Protein AF-A0A0F8PTE9-F1 (afdb_monomer_lite)

InterPro domains:
  IPR014966 FRG domain [PF08867] (61-157)
  IPR014966 FRG domain [SM00901] (58-166)
  IPR021810 Type I restriction enzyme HindI endonuclease subunit-like, C-terminal [PF11867] (325-409)

Foldseek 3Di:
DCPVVVLVVPAEADDLVCLQQQWDQRDDPQANDRFIEGEHAAPVCLVVVCVHCLNDPPPWQKKKAWDQAPSDDQAAQCLDPPNHDRSAAAPVNQVVLLVVLLVVCVPVDPDPVLSVDPDSQQVQVVCVVVPRRHLKGKIASDPLLNLCNQQVDDDDPVVDPPRFWIKMKMAGPSCCVPQQVQWDKADDPDDPQCQCVLRNMTIIGHHPDDPLVSVVVSCVPDPVSVPPPVVDPDPSRVNSVSVSGIHMYTYGNPPSLVSQVVSVVVVNAQCRNGVDPVSVVSRVVSVVVVVVVVVVVVVVVVVVPDDDDDDDDDDPPDDPPVPPDVVQLVVLLCLVCVVDPDDDDDSVVSSVLSVVLSVVVVVLPPDPLVVPPVSLVVNLVVQLVSCVVVPHDPVSSVVSSVVNVVVVVVVVVVVVVVVVD

pLDDT: mean 77.96, std 17.02, range [26.08, 98.12]

Sequence (421 aa):
MTEPLEHLVRIPEWSEKATERSFVIFNNEFIKENIPVTRIEYWKDFFKLVDSRLFDRAGTELIFRGQRRWDWQLSPTLGREPYSKDGNVTKEKAEKMHALFRQAVRGRLNDSSLVNDSNPDELWAIGQHYGLKTPLLDWTSSPYVALFFAFNEQDPSSEGNDNYYRTVYVLNKSFVENECPEIIVVEPKRDDHGRLVNQAGLFTVCHDATIENQLLASLSKDSNFTQEKLMDEDEGRFPEIFADYICKIYIKNEFRHECIKHLRKMNVHHASLFPDLIGASDYCNLIMAEWIEAQEINKQHSADAEPKLESNGVISKLTPKLDVSEQEIDTIEEMLRFPISHKQMESVKVSMLAKDLASEIKKYQYTDWQNRDSVKAKLRIIIKNYLRKAGYPESARDNIISNILSFYELREDMQQEMKDE

Structure (mmCIF, N/CA/C/O backbone):
data_AF-A0A0F8PTE9-F1
#
_entry.id   AF-A0A0F8PTE9-F1
#
loop_
_atom_site.group_PDB
_atom_site.id
_atom_site.type_symbol
_atom_site.label_atom_id
_atom_site.label_alt_id
_atom_site.label_comp_id
_atom_site.label_asym_id
_atom_site.label_entity_id
_atom_site.label_seq_id
_atom_site.pdbx_PDB_ins_code
_atom_site.Cartn_x
_atom_site.Cartn_y
_atom_site.Cartn_z
_atom_site.occupancy
_atom_site.B_iso_or_equiv
_atom_site.auth_seq_id
_atom_site.auth_comp_id
_atom_site.auth_asym_id
_atom_site.auth_atom_id
_atom_site.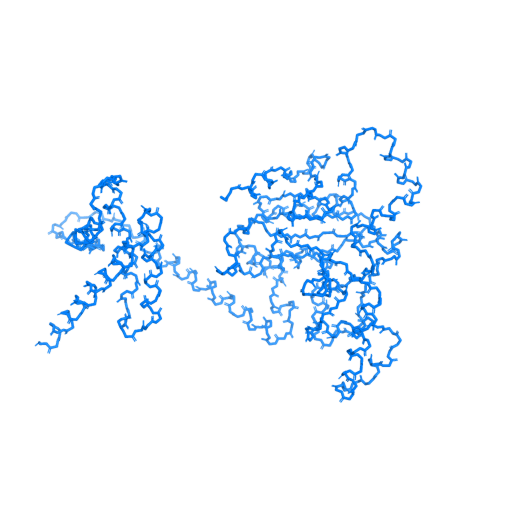pdbx_PDB_model_num
ATOM 1 N N . MET A 1 1 ? 2.852 25.103 15.517 1.00 36.19 1 MET A N 1
ATOM 2 C CA . MET A 1 1 ? 2.779 23.968 14.576 1.00 36.19 1 MET A CA 1
ATOM 3 C C . MET A 1 1 ? 1.325 23.533 14.497 1.00 36.19 1 MET A C 1
ATOM 5 O O . MET A 1 1 ? 0.904 22.693 15.275 1.00 36.19 1 MET A O 1
ATOM 9 N N . THR A 1 2 ? 0.542 24.199 13.654 1.00 41.50 2 THR A N 1
ATOM 10 C CA . THR A 1 2 ? -0.911 23.986 13.478 1.00 41.50 2 THR A CA 1
ATOM 11 C C . THR A 1 2 ? -1.301 23.893 11.997 1.00 41.50 2 THR A C 1
ATOM 13 O O . THR A 1 2 ? -2.445 23.596 11.688 1.00 41.50 2 THR A O 1
ATOM 16 N N . GLU A 1 3 ? -0.350 24.095 11.080 1.00 47.69 3 GLU A N 1
ATOM 17 C CA . GLU A 1 3 ? -0.592 24.207 9.635 1.00 47.69 3 GLU A CA 1
ATOM 18 C C . GLU A 1 3 ? -1.035 22.901 8.936 1.00 47.69 3 GLU A C 1
ATOM 20 O O . GLU A 1 3 ? -1.931 22.984 8.099 1.00 47.69 3 GLU A O 1
ATOM 25 N N . PRO A 1 4 ? -0.545 21.683 9.268 1.00 52.78 4 PRO A N 1
ATOM 26 C CA . PRO A 1 4 ? -0.942 20.471 8.533 1.00 52.78 4 PRO A CA 1
ATOM 27 C C . PRO A 1 4 ? -2.440 20.143 8.643 1.00 52.78 4 PRO A C 1
ATOM 29 O O . PRO A 1 4 ? -3.046 19.635 7.699 1.00 52.78 4 PRO A O 1
ATOM 32 N N . LEU A 1 5 ? -3.048 20.460 9.791 1.00 56.28 5 LEU A N 1
ATOM 33 C CA . LEU A 1 5 ? -4.454 20.181 10.085 1.00 56.28 5 LEU A CA 1
ATOM 34 C C . LEU A 1 5 ? -5.409 21.034 9.243 1.00 56.28 5 LEU A C 1
ATOM 36 O O . LEU A 1 5 ? -6.423 20.515 8.783 1.00 56.28 5 LEU A O 1
ATOM 40 N N . GLU A 1 6 ? -5.089 22.307 8.987 1.00 59.91 6 GLU A N 1
ATOM 41 C CA . GLU A 1 6 ? -5.954 23.186 8.183 1.00 59.91 6 GLU A CA 1
ATOM 42 C C . GLU A 1 6 ? -6.072 22.714 6.730 1.00 59.91 6 GLU A C 1
ATOM 44 O O . GLU A 1 6 ? -7.135 22.830 6.116 1.00 59.91 6 GLU A O 1
ATOM 49 N N . HIS A 1 7 ? -5.002 22.137 6.181 1.00 63.50 7 HIS A N 1
ATOM 50 C CA . HIS A 1 7 ? -5.013 21.615 4.819 1.00 63.50 7 HIS A CA 1
ATOM 51 C C . HIS A 1 7 ? -5.812 20.309 4.707 1.00 63.50 7 HIS A C 1
ATOM 53 O O . HIS A 1 7 ? -6.543 20.132 3.734 1.00 63.50 7 HIS A O 1
ATOM 59 N N . LEU A 1 8 ? -5.749 19.435 5.718 1.00 67.44 8 LEU A N 1
ATOM 60 C CA . LEU A 1 8 ? -6.509 18.178 5.747 1.00 67.44 8 LEU A CA 1
ATOM 61 C C . LEU A 1 8 ? -8.030 18.400 5.843 1.00 67.44 8 LEU A C 1
ATOM 63 O O . LEU A 1 8 ? -8.795 17.590 5.326 1.00 67.44 8 LEU A O 1
ATOM 67 N N . VAL A 1 9 ? -8.481 19.515 6.431 1.00 67.94 9 VAL A N 1
ATOM 68 C CA . VAL A 1 9 ? -9.912 19.885 6.500 1.00 67.94 9 VAL A CA 1
ATOM 69 C C . VAL A 1 9 ? -10.519 20.131 5.113 1.00 67.94 9 VAL A C 1
ATOM 71 O O . VAL A 1 9 ? -11.725 19.963 4.936 1.00 67.94 9 VAL A O 1
ATOM 74 N N . ARG A 1 10 ? -9.701 20.494 4.116 1.00 79.25 10 ARG A N 1
ATOM 75 C CA . ARG A 1 10 ? -10.165 20.766 2.744 1.00 79.25 10 ARG A CA 1
ATOM 76 C C . ARG A 1 10 ? -10.480 19.504 1.944 1.00 79.25 10 ARG A C 1
ATOM 78 O O . ARG A 1 10 ? -11.063 19.611 0.871 1.00 79.25 10 ARG A O 1
ATOM 85 N N . ILE A 1 11 ? -10.093 18.332 2.443 1.00 85.81 11 ILE A N 1
ATOM 86 C CA . ILE A 1 11 ? -10.362 17.062 1.773 1.00 85.81 11 ILE A CA 1
ATOM 87 C C . ILE A 1 11 ? -11.840 16.708 1.987 1.00 85.81 11 ILE A C 1
ATOM 89 O O . ILE A 1 11 ? -12.303 16.696 3.135 1.00 85.81 11 ILE A O 1
ATOM 93 N N . PRO A 1 12 ? -12.605 16.439 0.918 1.00 89.69 12 PRO A N 1
ATOM 94 C CA . PRO A 1 12 ? -14.011 16.089 1.033 1.00 89.69 12 PRO A CA 1
ATOM 95 C C . PRO A 1 12 ? -14.176 14.709 1.669 1.00 89.69 12 PRO A C 1
ATOM 97 O O . PRO A 1 12 ? -13.423 13.776 1.384 1.00 89.69 12 PRO A O 1
ATOM 100 N N . GLU A 1 13 ? -15.177 14.591 2.536 1.00 90.81 13 GLU A N 1
ATOM 101 C CA . GLU A 1 13 ? -15.630 13.295 3.029 1.00 90.81 13 GLU A CA 1
ATOM 102 C C . GLU A 1 13 ? -16.409 12.579 1.923 1.00 90.81 13 GLU A C 1
ATOM 104 O O . GLU A 1 13 ? -17.275 13.173 1.273 1.00 90.81 13 GLU A O 1
ATOM 109 N N . TRP A 1 14 ? -16.087 11.309 1.699 1.00 89.00 14 TRP A N 1
ATOM 110 C CA . TRP A 1 14 ? -16.741 10.496 0.689 1.00 89.00 14 TRP A CA 1
ATOM 111 C C . TRP A 1 14 ? -18.235 10.340 0.992 1.00 89.00 14 TRP A C 1
ATOM 113 O O . TRP A 1 14 ? -18.633 10.003 2.109 1.00 89.00 14 TRP A O 1
ATOM 123 N N . SER A 1 15 ? -19.072 10.539 -0.028 1.00 83.00 15 SER A N 1
ATOM 124 C CA . SER A 1 15 ? -20.518 10.353 0.076 1.00 83.00 15 SER A CA 1
ATOM 125 C C . SER A 1 15 ? -21.081 9.696 -1.175 1.00 83.00 15 SER A C 1
ATOM 127 O O . SER A 1 15 ? -20.997 10.239 -2.275 1.00 83.00 15 SER A O 1
ATOM 129 N N . GLU A 1 16 ? -21.759 8.563 -0.991 1.00 73.38 16 GLU A N 1
ATOM 130 C CA . GLU A 1 16 ? -22.415 7.811 -2.069 1.00 73.38 16 GLU A CA 1
ATOM 131 C C . GLU A 1 16 ? -23.444 8.654 -2.849 1.00 73.38 16 GLU A C 1
ATOM 133 O O . GLU A 1 16 ? -23.644 8.462 -4.045 1.00 73.38 16 GLU A O 1
ATOM 138 N N . LYS A 1 17 ? -24.088 9.626 -2.186 1.00 72.75 17 LYS A N 1
ATOM 139 C CA . LYS A 1 17 ? -25.114 10.493 -2.794 1.00 72.75 17 LYS A CA 1
ATOM 140 C C . LYS A 1 17 ? -24.538 11.699 -3.540 1.00 72.75 17 LYS A C 1
ATOM 142 O O . LYS A 1 17 ? -25.284 12.373 -4.243 1.00 72.75 17 LYS A O 1
ATOM 147 N N . ALA A 1 18 ? -23.257 12.005 -3.342 1.00 70.94 18 ALA A N 1
ATOM 148 C CA . ALA A 1 18 ? -22.591 13.190 -3.875 1.00 70.94 18 ALA A CA 1
ATOM 149 C C . ALA A 1 18 ? -21.166 12.846 -4.339 1.00 70.94 18 ALA A C 1
ATOM 151 O O . ALA A 1 18 ? -20.183 13.471 -3.931 1.00 70.94 18 ALA A O 1
ATOM 152 N N . THR A 1 19 ? -21.060 11.836 -5.204 1.00 64.88 19 THR A N 1
ATOM 153 C CA . THR A 1 19 ? -19.783 11.395 -5.784 1.00 64.88 19 THR A CA 1
ATOM 154 C C . THR A 1 19 ? -19.066 12.525 -6.525 1.00 64.88 19 THR A C 1
ATOM 156 O O . THR A 1 19 ? -17.850 12.632 -6.420 1.00 64.88 19 THR A O 1
ATOM 159 N N . GLU A 1 20 ? -19.817 13.436 -7.155 1.00 60.69 20 GLU A N 1
ATOM 160 C CA . GLU A 1 20 ? -19.314 14.604 -7.903 1.00 60.69 20 GLU A CA 1
ATOM 161 C C . GLU A 1 20 ? -18.579 15.664 -7.063 1.00 60.69 20 GLU A C 1
ATOM 163 O O . GLU A 1 20 ? -18.125 16.660 -7.607 1.00 60.69 20 GLU A O 1
ATOM 168 N N . ARG A 1 21 ? -18.532 15.515 -5.734 1.00 69.94 21 ARG A N 1
ATOM 169 C CA . ARG A 1 21 ? -17.789 16.411 -4.826 1.00 69.94 21 ARG A CA 1
ATOM 170 C C . ARG A 1 21 ? -16.911 15.644 -3.849 1.00 69.94 21 ARG A C 1
ATOM 172 O O . ARG A 1 21 ? -16.492 16.188 -2.829 1.00 69.94 21 ARG A O 1
ATOM 179 N N . SER A 1 22 ? -16.720 14.353 -4.104 1.00 82.62 22 SER A N 1
ATOM 180 C CA . SER A 1 22 ? -16.045 13.452 -3.175 1.00 82.62 22 SER A CA 1
ATOM 181 C C . SER A 1 22 ? -14.536 13.404 -3.392 1.00 82.62 22 SER A C 1
ATOM 183 O O . SER A 1 22 ? -13.865 12.767 -2.587 1.00 82.62 22 SER A O 1
ATOM 185 N N . PHE A 1 23 ? -13.988 14.064 -4.419 1.00 87.69 23 PHE A N 1
ATOM 186 C CA . PHE A 1 23 ? -12.557 14.041 -4.717 1.00 87.69 23 PHE A CA 1
ATOM 187 C C . PHE A 1 23 ? -11.994 15.440 -4.944 1.00 87.69 23 PHE A C 1
ATOM 189 O O . PHE A 1 23 ? -12.643 16.312 -5.503 1.00 87.69 23 PHE A O 1
ATOM 196 N N . VAL A 1 24 ? -10.755 15.655 -4.513 1.00 88.75 24 VAL A N 1
ATOM 197 C CA . VAL A 1 24 ? -9.981 16.866 -4.824 1.00 88.75 24 VAL A CA 1
ATOM 198 C C . VAL A 1 24 ? -8.543 16.476 -5.120 1.00 88.75 24 VAL A C 1
ATOM 200 O O . VAL A 1 24 ? -8.035 15.523 -4.538 1.00 88.75 24 VAL A O 1
ATOM 203 N N . ILE A 1 25 ? -7.850 17.210 -5.987 1.00 83.69 25 ILE A N 1
ATOM 204 C CA . ILE A 1 25 ? -6.397 17.048 -6.109 1.00 83.69 25 ILE A CA 1
ATOM 205 C C . ILE A 1 25 ? -5.746 17.830 -4.976 1.00 83.69 25 ILE A C 1
ATOM 207 O O . ILE A 1 25 ? -5.902 19.047 -4.865 1.00 83.69 25 ILE A O 1
ATOM 211 N N . PHE A 1 26 ? -5.027 17.115 -4.117 1.00 75.38 26 PHE A N 1
ATOM 212 C CA . PHE A 1 26 ? -4.351 17.698 -2.969 1.00 75.38 26 PHE A CA 1
ATOM 213 C C . PHE A 1 26 ? -2.846 17.755 -3.219 1.00 75.38 26 PHE A C 1
ATOM 215 O O . PHE A 1 26 ? -2.117 16.817 -2.911 1.00 75.38 26 PHE A O 1
ATOM 222 N N . ASN A 1 27 ? -2.398 18.885 -3.765 1.00 72.12 27 ASN A N 1
ATOM 223 C CA . ASN A 1 27 ? -0.986 19.191 -3.961 1.00 72.12 27 ASN A CA 1
ATOM 224 C C . ASN A 1 27 ? -0.588 20.333 -3.015 1.00 72.12 27 ASN A C 1
ATOM 226 O O . ASN A 1 27 ? -1.237 21.382 -2.984 1.00 72.12 27 ASN A O 1
ATOM 230 N N . ASN A 1 28 ? 0.443 20.117 -2.202 1.00 67.38 28 ASN A N 1
ATOM 231 C CA . ASN A 1 28 ? 0.985 21.133 -1.306 1.00 67.38 28 ASN A CA 1
ATOM 232 C C . ASN A 1 28 ? 2.518 21.037 -1.227 1.00 67.38 28 ASN A C 1
ATOM 234 O O . ASN A 1 28 ? 3.141 20.168 -1.834 1.00 67.38 28 ASN A O 1
ATOM 238 N N . GLU A 1 29 ? 3.150 21.932 -0.463 1.00 58.72 29 GLU A N 1
ATOM 239 C CA . GLU A 1 29 ? 4.616 21.968 -0.346 1.00 58.72 29 GLU A CA 1
ATOM 240 C C . GLU A 1 29 ? 5.228 20.662 0.203 1.00 58.72 29 GLU A C 1
ATOM 242 O O . GLU A 1 29 ? 6.385 20.359 -0.094 1.00 58.72 29 GLU A O 1
ATOM 247 N N . PHE A 1 30 ? 4.448 19.868 0.946 1.00 61.00 30 PHE A N 1
ATOM 248 C CA . PHE A 1 30 ? 4.859 18.611 1.579 1.00 61.00 30 PHE A CA 1
ATOM 249 C C . PHE A 1 30 ? 4.490 17.362 0.755 1.00 61.00 30 PHE A C 1
ATOM 251 O O . PHE A 1 30 ? 5.198 16.358 0.800 1.00 61.00 30 PHE A O 1
ATOM 258 N N . ILE A 1 31 ? 3.403 17.418 -0.015 1.00 69.69 31 ILE A N 1
ATOM 259 C CA . ILE A 1 31 ? 2.848 16.335 -0.828 1.00 69.69 31 ILE A CA 1
ATOM 260 C C . ILE A 1 31 ? 2.722 16.844 -2.258 1.00 69.69 31 ILE A C 1
ATOM 262 O O . ILE A 1 31 ? 1.767 17.533 -2.613 1.00 69.69 31 ILE A O 1
ATOM 266 N N . LYS A 1 32 ? 3.695 16.467 -3.087 1.00 69.62 32 LYS A N 1
ATOM 267 C CA . LYS A 1 32 ? 3.740 16.787 -4.516 1.00 69.62 32 LYS A CA 1
ATOM 268 C C . LYS A 1 32 ? 3.139 15.650 -5.346 1.00 69.62 32 LYS A C 1
ATOM 270 O O . LYS A 1 32 ? 3.783 15.156 -6.263 1.00 69.62 32 LYS A O 1
ATOM 275 N N . GLU A 1 33 ? 1.939 15.203 -4.986 1.00 77.44 33 GLU A N 1
ATOM 276 C CA . GLU A 1 33 ? 1.206 14.170 -5.726 1.00 77.44 33 GLU A CA 1
ATOM 277 C C . GLU A 1 33 ? -0.008 14.800 -6.409 1.00 77.44 33 GLU A C 1
ATOM 279 O O . GLU A 1 33 ? -0.799 15.490 -5.770 1.00 77.44 33 GLU A O 1
ATOM 284 N N . ASN A 1 34 ? -0.195 14.525 -7.699 1.00 83.69 34 ASN A N 1
ATOM 285 C CA . ASN A 1 34 ? -1.382 14.961 -8.442 1.00 83.69 34 ASN A CA 1
ATOM 286 C C . ASN A 1 34 ? -2.482 13.888 -8.426 1.00 83.69 34 ASN A C 1
ATOM 288 O O . ASN A 1 34 ? -3.181 13.700 -9.415 1.00 83.69 34 ASN A O 1
ATOM 292 N N . ILE A 1 35 ? -2.615 13.157 -7.318 1.00 90.19 35 ILE A N 1
ATOM 293 C CA . ILE A 1 35 ? -3.588 12.070 -7.177 1.00 90.19 35 ILE A CA 1
ATOM 294 C C . ILE A 1 35 ? -4.855 12.617 -6.499 1.00 90.19 35 ILE A C 1
ATOM 296 O O . ILE A 1 35 ? -4.746 13.276 -5.461 1.00 90.19 35 ILE A O 1
ATOM 300 N N . PRO A 1 36 ? -6.056 12.349 -7.041 1.00 91.62 36 PRO A N 1
ATOM 301 C CA . PRO A 1 36 ? -7.316 12.695 -6.402 1.00 91.62 36 PRO A CA 1
ATOM 302 C C . PRO A 1 36 ? -7.458 12.009 -5.046 1.00 91.62 36 PRO A C 1
ATOM 304 O O . PRO A 1 36 ? -7.266 10.795 -4.918 1.00 91.62 36 PRO A O 1
ATOM 307 N N . VAL A 1 37 ? -7.822 12.790 -4.034 1.00 92.94 37 VAL A N 1
ATOM 308 C CA . VAL A 1 37 ? -7.969 12.330 -2.657 1.00 92.94 37 VAL A CA 1
ATOM 309 C C . VAL A 1 37 ? -9.396 12.488 -2.154 1.00 92.94 37 VAL A C 1
ATOM 311 O O . VAL A 1 37 ? -10.079 13.465 -2.461 1.00 92.94 37 VAL A O 1
ATOM 314 N N . THR A 1 38 ? -9.814 11.535 -1.330 1.00 94.00 38 THR A N 1
ATOM 315 C CA . THR A 1 38 ? -11.062 11.566 -0.560 1.00 94.00 38 THR A CA 1
ATOM 316 C C . THR A 1 38 ? -10.784 11.107 0.866 1.00 94.00 38 THR A C 1
ATOM 318 O O . THR A 1 38 ? -9.763 10.456 1.107 1.00 94.00 38 THR A O 1
ATOM 321 N N . ARG A 1 39 ? -11.665 11.408 1.824 1.00 94.00 39 ARG A N 1
ATOM 322 C CA . ARG A 1 39 ? -11.538 10.891 3.195 1.00 94.00 39 ARG A CA 1
ATOM 323 C C . ARG A 1 39 ? -12.777 10.163 3.687 1.00 94.00 39 ARG A C 1
ATOM 325 O O . ARG A 1 39 ? -13.895 10.461 3.286 1.00 94.00 39 ARG A O 1
ATOM 332 N N . ILE A 1 40 ? -12.554 9.247 4.619 1.00 94.44 40 ILE A N 1
ATOM 333 C CA . ILE A 1 40 ? -13.576 8.607 5.437 1.00 94.44 40 ILE A CA 1
ATOM 334 C C . ILE A 1 40 ? -13.196 8.747 6.914 1.00 94.44 40 ILE A C 1
ATOM 336 O O . ILE A 1 40 ? -12.044 8.534 7.310 1.00 94.44 40 ILE A O 1
ATOM 340 N N . GLU A 1 41 ? -14.173 9.104 7.743 1.00 92.19 41 GLU A N 1
ATOM 341 C CA . GLU A 1 41 ? -13.952 9.335 9.175 1.00 92.19 41 GLU A CA 1
ATOM 342 C C . GLU A 1 41 ? -13.866 8.029 9.972 1.00 92.19 41 GLU A C 1
ATOM 344 O O . GLU A 1 41 ? -13.257 7.992 11.041 1.00 92.19 41 GLU A O 1
ATOM 349 N N . TYR A 1 42 ? -14.434 6.937 9.449 1.00 93.88 42 TYR A N 1
ATOM 350 C CA . TYR A 1 42 ? -14.424 5.646 10.121 1.00 93.88 42 TYR A CA 1
ATOM 351 C C . TYR A 1 42 ? -14.073 4.504 9.170 1.00 93.88 42 TYR A C 1
ATOM 353 O O . TYR A 1 42 ? -14.602 4.388 8.067 1.00 93.88 42 TYR A O 1
ATOM 361 N N . TRP A 1 43 ? -13.200 3.600 9.624 1.00 94.75 43 TRP A N 1
ATOM 362 C CA . TRP A 1 43 ? -12.712 2.479 8.811 1.00 94.75 43 TRP A CA 1
ATOM 363 C C . TRP A 1 43 ? -13.837 1.547 8.332 1.00 94.75 43 TRP A C 1
ATOM 365 O O . TRP A 1 43 ? -13.686 0.890 7.308 1.00 94.75 43 TRP A O 1
ATOM 375 N N . LYS A 1 44 ? -14.984 1.495 9.027 1.00 94.88 44 LYS A N 1
ATOM 376 C CA . LYS A 1 44 ? -16.144 0.696 8.590 1.00 94.88 44 LYS A CA 1
ATOM 377 C C . LYS A 1 44 ? -16.827 1.254 7.343 1.00 94.88 44 LYS A C 1
ATOM 379 O O . LYS A 1 44 ? -17.506 0.504 6.648 1.00 94.88 44 LYS A O 1
ATOM 384 N N . ASP A 1 45 ? -16.656 2.536 7.043 1.00 93.94 45 ASP A N 1
ATOM 385 C CA . ASP A 1 45 ? -17.205 3.118 5.818 1.00 93.94 45 ASP A CA 1
ATOM 386 C C . ASP A 1 45 ? -16.373 2.741 4.587 1.00 93.94 45 ASP A C 1
ATOM 388 O O . ASP A 1 45 ? -16.879 2.803 3.471 1.00 93.94 45 ASP A O 1
ATOM 392 N N . PHE A 1 46 ? -15.154 2.222 4.782 1.00 95.06 46 PHE A N 1
ATOM 393 C CA . PHE A 1 46 ? -14.331 1.680 3.702 1.00 95.06 46 PHE A CA 1
ATOM 394 C C . PHE A 1 46 ? -15.031 0.539 2.953 1.00 95.06 46 PHE A C 1
ATOM 396 O O . PHE A 1 46 ? -14.949 0.474 1.734 1.00 95.06 46 PHE A O 1
ATOM 403 N N . PHE A 1 47 ? -15.767 -0.330 3.657 1.00 93.25 47 PHE A N 1
ATOM 404 C CA . PHE A 1 47 ? -16.505 -1.433 3.029 1.00 93.25 47 PHE A CA 1
ATOM 405 C C . PHE A 1 47 ? -17.601 -0.903 2.102 1.00 93.25 47 PHE A C 1
ATOM 407 O O . PHE A 1 47 ? -17.672 -1.300 0.949 1.00 93.25 47 PHE A O 1
ATOM 414 N N . LYS A 1 48 ? -18.385 0.075 2.574 1.00 92.31 48 LYS A N 1
ATOM 415 C CA . LYS A 1 48 ? -19.423 0.725 1.756 1.00 92.31 48 LYS A CA 1
ATOM 416 C C . LYS A 1 48 ? -18.829 1.442 0.547 1.00 92.31 48 LYS A C 1
ATOM 418 O O . LYS A 1 48 ? -19.444 1.468 -0.511 1.00 92.31 48 LYS A O 1
ATOM 423 N N . LEU A 1 49 ? -17.656 2.049 0.723 1.00 91.81 49 LEU A N 1
ATOM 424 C CA . LEU A 1 49 ? -16.939 2.725 -0.346 1.00 91.81 49 LEU A CA 1
ATOM 425 C C . LEU A 1 49 ? -16.506 1.722 -1.416 1.00 91.81 49 LEU A C 1
ATOM 427 O O . LEU A 1 49 ? -16.801 1.939 -2.585 1.00 91.81 49 LEU A O 1
ATOM 431 N N . VAL A 1 50 ? -15.881 0.611 -1.029 1.00 91.88 50 VAL A N 1
ATOM 432 C CA . VAL A 1 50 ? -15.451 -0.450 -1.955 1.00 91.88 50 VAL A CA 1
ATOM 433 C C . VAL A 1 50 ? -16.637 -1.100 -2.676 1.00 91.88 50 VAL A C 1
ATOM 435 O O . VAL A 1 50 ? -16.530 -1.381 -3.863 1.00 91.88 50 VAL A O 1
ATOM 438 N N . ASP A 1 51 ? -17.774 -1.264 -1.999 1.00 90.38 51 ASP A N 1
ATOM 439 C CA . ASP A 1 51 ? -19.003 -1.818 -2.589 1.00 90.38 51 ASP A CA 1
ATOM 440 C C . ASP A 1 51 ? -19.766 -0.797 -3.463 1.00 90.38 51 ASP A C 1
ATOM 442 O O . ASP A 1 51 ? -20.792 -1.111 -4.071 1.00 90.38 51 ASP A O 1
ATOM 446 N N . SER A 1 52 ? -19.316 0.461 -3.509 1.00 89.38 52 SER A N 1
ATOM 447 C CA . SER A 1 52 ? -19.979 1.498 -4.296 1.00 89.38 52 SER A CA 1
ATOM 448 C C . SER A 1 52 ? -19.691 1.350 -5.789 1.00 89.38 52 SER A C 1
ATOM 450 O O . SER A 1 52 ? -18.658 0.830 -6.208 1.00 89.38 52 SER A O 1
ATOM 452 N N . ARG A 1 53 ? -20.568 1.924 -6.622 1.00 84.50 53 ARG A N 1
ATOM 453 C CA . ARG A 1 53 ? -20.450 1.896 -8.094 1.00 84.50 53 ARG A CA 1
ATOM 454 C C . ARG A 1 53 ? -19.147 2.473 -8.648 1.00 84.50 53 ARG A C 1
ATOM 456 O O . ARG A 1 53 ? -18.855 2.258 -9.817 1.00 84.50 53 ARG A O 1
ATOM 463 N N . LEU A 1 54 ? -18.408 3.247 -7.857 1.00 82.81 54 LEU A N 1
ATOM 464 C CA . LEU A 1 54 ? -17.110 3.779 -8.265 1.00 82.81 54 LEU A CA 1
ATOM 465 C C . LEU A 1 54 ? -16.036 2.679 -8.291 1.00 82.81 54 LEU A C 1
ATOM 467 O O . LEU A 1 54 ? -15.145 2.692 -9.142 1.00 82.81 54 LEU A O 1
ATOM 471 N N . PHE A 1 55 ? -16.145 1.707 -7.384 1.00 86.88 55 PHE A N 1
ATOM 472 C CA . PHE A 1 55 ? -15.137 0.673 -7.170 1.00 86.88 55 PHE A CA 1
ATOM 473 C C . PHE A 1 55 ? -15.592 -0.723 -7.623 1.00 86.88 55 PHE A C 1
ATOM 475 O O . PHE A 1 55 ? -14.750 -1.515 -8.030 1.00 86.88 55 PHE A O 1
ATOM 482 N N . ASP A 1 56 ? -16.899 -0.990 -7.665 1.00 85.19 56 ASP A N 1
ATOM 483 C CA . ASP A 1 56 ? -17.474 -2.237 -8.188 1.00 85.19 56 ASP A CA 1
ATOM 484 C C . ASP A 1 56 ? -18.114 -2.015 -9.571 1.00 85.19 56 ASP A C 1
ATOM 486 O O . ASP A 1 56 ? -19.331 -1.866 -9.728 1.00 85.19 56 ASP A O 1
ATOM 490 N N . ARG A 1 57 ? -17.261 -1.898 -10.597 1.00 86.50 57 ARG A N 1
ATOM 491 C CA . ARG A 1 57 ? -17.670 -1.686 -11.996 1.00 86.50 57 ARG A CA 1
ATOM 492 C C . ARG A 1 57 ? -17.505 -2.970 -12.797 1.00 86.50 57 ARG A C 1
ATOM 494 O O . ARG A 1 57 ? -16.442 -3.584 -12.801 1.00 86.50 57 ARG A O 1
ATOM 501 N N . ALA A 1 58 ? -18.549 -3.347 -13.532 1.00 85.31 58 ALA A N 1
ATOM 502 C CA . ALA A 1 58 ? -18.512 -4.531 -14.381 1.00 85.31 58 ALA A CA 1
ATOM 503 C C . ALA A 1 58 ? -17.409 -4.411 -15.449 1.00 85.31 58 ALA A C 1
ATOM 505 O O . ALA A 1 58 ? -17.410 -3.469 -16.237 1.00 85.31 58 ALA A O 1
ATOM 506 N N . GLY A 1 59 ? -16.501 -5.390 -15.487 1.00 84.69 59 GLY A N 1
ATOM 507 C CA . GLY A 1 59 ? -15.386 -5.423 -16.438 1.00 84.69 59 GLY A CA 1
ATOM 508 C C . GLY A 1 59 ? -14.165 -4.592 -16.034 1.00 84.69 59 GLY A C 1
ATOM 509 O O . GLY A 1 59 ? -13.228 -4.508 -16.822 1.00 84.69 59 GLY A O 1
ATOM 510 N N . THR A 1 60 ? -14.156 -4.012 -14.830 1.00 90.69 60 THR A N 1
ATOM 511 C CA . THR A 1 60 ? -13.018 -3.253 -14.303 1.00 90.69 60 THR A CA 1
ATOM 512 C C . THR A 1 60 ? -12.361 -4.010 -13.155 1.00 90.69 60 THR A C 1
ATOM 514 O O . THR A 1 60 ? -12.984 -4.255 -12.125 1.00 90.69 60 THR A O 1
ATOM 517 N N . GLU A 1 61 ? -11.078 -4.327 -13.302 1.00 94.75 61 GLU A N 1
ATOM 518 C CA . GLU A 1 61 ? -10.237 -4.833 -12.221 1.00 94.75 61 GLU A CA 1
ATOM 519 C C . GLU A 1 61 ? -9.526 -3.669 -11.525 1.00 94.75 61 GLU A C 1
ATOM 521 O O . GLU A 1 61 ? -8.832 -2.867 -12.157 1.00 94.75 61 GLU A O 1
ATOM 526 N N . LEU A 1 62 ? -9.687 -3.585 -10.204 1.00 96.56 62 LEU A N 1
ATOM 527 C CA . LEU A 1 62 ? -9.009 -2.607 -9.359 1.00 96.56 62 LEU A CA 1
ATOM 528 C C . LEU A 1 62 ? -7.986 -3.291 -8.462 1.00 96.56 62 LEU A C 1
ATOM 530 O O . LEU A 1 62 ? -8.219 -4.384 -7.946 1.00 96.56 62 LEU A O 1
ATOM 534 N N . ILE A 1 63 ? -6.870 -2.606 -8.241 1.00 97.56 63 ILE A N 1
ATOM 535 C CA . ILE A 1 63 ? -5.821 -3.036 -7.320 1.00 97.56 63 ILE A CA 1
ATOM 536 C C . ILE A 1 63 ? -5.567 -1.957 -6.275 1.00 97.56 63 ILE A C 1
ATOM 538 O O . ILE A 1 63 ? -5.766 -0.764 -6.507 1.00 97.56 63 ILE A O 1
ATOM 542 N N . PHE A 1 64 ? -5.139 -2.392 -5.097 1.00 98.06 64 PHE A N 1
ATOM 543 C CA . PHE A 1 64 ? -5.123 -1.590 -3.885 1.00 98.06 64 PHE A CA 1
ATOM 544 C C . PHE A 1 64 ? -3.750 -1.620 -3.221 1.00 98.06 64 PHE A C 1
ATOM 546 O O . PHE A 1 64 ? -3.044 -2.627 -3.264 1.00 98.06 64 PHE A O 1
ATOM 553 N N . ARG A 1 65 ? -3.364 -0.527 -2.562 1.00 97.81 65 ARG A N 1
ATOM 554 C CA . ARG A 1 65 ? -2.126 -0.466 -1.771 1.00 97.81 65 ARG A CA 1
ATOM 555 C C . ARG A 1 65 ? -2.355 0.283 -0.469 1.00 97.81 65 ARG A C 1
ATOM 557 O O . ARG A 1 65 ? -2.643 1.476 -0.475 1.00 97.81 65 ARG A O 1
ATOM 564 N N . GLY A 1 66 ? -2.177 -0.412 0.649 1.00 97.62 66 GLY A N 1
ATOM 565 C CA . GLY A 1 66 ? -2.238 0.178 1.983 1.00 97.62 66 GLY A CA 1
ATOM 566 C C . GLY A 1 66 ? -0.939 0.864 2.377 1.00 97.62 66 GLY A C 1
ATOM 567 O O . GLY A 1 66 ? 0.143 0.324 2.145 1.00 97.62 66 GLY A O 1
ATOM 568 N N . GLN A 1 67 ? -1.035 2.029 3.012 1.00 95.94 67 GLN A N 1
ATOM 569 C CA . GLN A 1 67 ? 0.102 2.704 3.625 1.00 95.94 67 GLN A CA 1
ATOM 570 C C . GLN A 1 67 ? -0.250 3.221 5.021 1.00 95.94 67 GLN A C 1
ATOM 572 O O . GLN A 1 67 ? -1.342 3.735 5.277 1.00 95.94 67 GLN A O 1
ATOM 577 N N . ARG A 1 68 ? 0.713 3.092 5.939 1.00 94.38 68 ARG A N 1
ATOM 578 C CA . ARG A 1 68 ? 0.562 3.501 7.339 1.00 94.38 68 ARG A CA 1
ATOM 579 C C . ARG A 1 68 ? 0.415 5.010 7.504 1.00 94.38 68 ARG A C 1
ATOM 581 O O . ARG A 1 68 ? -0.227 5.441 8.453 1.00 94.38 68 ARG A O 1
ATOM 588 N N . ARG A 1 69 ? 1.004 5.819 6.628 1.00 91.56 69 ARG A N 1
ATOM 589 C CA . ARG A 1 69 ? 0.945 7.275 6.762 1.00 91.56 69 ARG A CA 1
ATOM 590 C C . ARG A 1 69 ? 0.307 7.938 5.555 1.00 91.56 69 ARG A C 1
ATOM 592 O O . ARG A 1 69 ? 0.361 7.422 4.440 1.00 91.56 69 ARG A O 1
ATOM 599 N N . TRP A 1 70 ? -0.304 9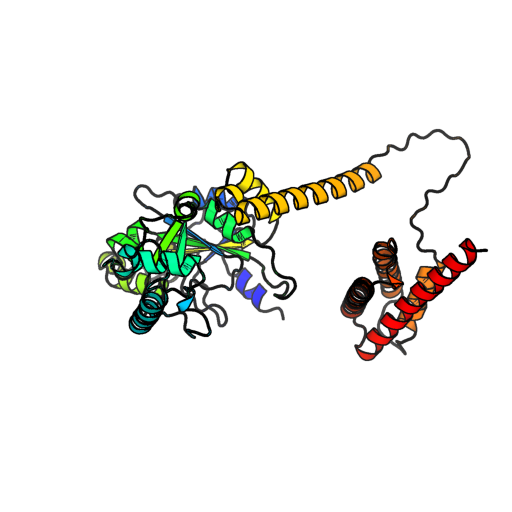.087 5.802 1.00 90.62 70 TRP A N 1
ATOM 600 C CA . TRP A 1 70 ? -0.980 9.886 4.784 1.00 90.62 70 TRP A CA 1
ATOM 601 C C . TRP A 1 70 ? -0.051 10.741 3.935 1.00 90.62 70 TRP A C 1
ATOM 603 O O . TRP A 1 70 ? -0.346 11.004 2.770 1.00 90.62 70 TRP A O 1
ATOM 613 N N . ASP A 1 71 ? 1.084 11.124 4.504 1.00 87.81 71 ASP A N 1
ATOM 614 C CA . ASP A 1 71 ? 2.119 11.935 3.875 1.00 87.81 71 ASP A CA 1
ATOM 615 C C . ASP A 1 71 ? 3.123 11.110 3.061 1.00 87.81 71 ASP A C 1
ATOM 617 O O . ASP A 1 71 ? 4.011 11.664 2.416 1.00 87.81 71 ASP A O 1
ATOM 621 N N . TRP A 1 72 ? 2.987 9.782 3.056 1.00 89.56 72 TRP A N 1
ATOM 622 C CA . TRP A 1 72 ? 3.783 8.932 2.183 1.00 89.56 72 TRP A CA 1
ATOM 623 C C . TRP A 1 72 ? 3.291 9.008 0.746 1.00 89.56 72 TRP A C 1
ATOM 625 O O . TRP A 1 72 ? 2.085 9.018 0.482 1.00 89.56 72 TRP A O 1
ATOM 635 N N . GLN A 1 73 ? 4.265 9.056 -0.160 1.00 89.56 73 GLN A N 1
ATOM 636 C CA . GLN A 1 73 ? 4.037 9.085 -1.593 1.00 89.56 73 GLN A CA 1
ATOM 637 C C . GLN A 1 73 ?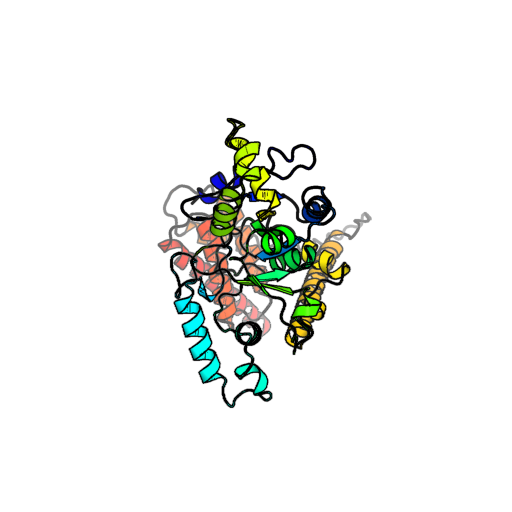 4.019 7.675 -2.190 1.00 89.56 73 GLN A C 1
ATOM 639 O O . GLN A 1 73 ? 4.613 6.730 -1.651 1.00 89.56 73 GLN A O 1
ATOM 644 N N . LEU A 1 74 ? 3.407 7.539 -3.360 1.00 90.75 74 LEU A N 1
ATOM 645 C CA . LEU A 1 74 ? 3.412 6.335 -4.180 1.00 90.75 74 LEU A CA 1
ATOM 646 C C . LEU A 1 74 ? 4.758 6.170 -4.905 1.00 90.75 74 LEU A C 1
ATOM 648 O O . LEU A 1 74 ? 4.850 6.232 -6.126 1.00 90.75 74 LEU A O 1
ATOM 652 N N . SER A 1 75 ? 5.828 5.956 -4.137 1.00 90.94 75 SER A N 1
ATOM 653 C CA . SER A 1 75 ? 7.184 5.804 -4.673 1.00 90.94 75 SER A CA 1
ATOM 654 C C . SER A 1 75 ? 7.768 4.412 -4.385 1.00 90.94 75 SER A C 1
ATOM 656 O O . SER A 1 75 ? 7.713 3.949 -3.228 1.00 90.94 75 SER A O 1
ATOM 658 N N . PRO A 1 76 ? 8.341 3.727 -5.400 1.00 92.94 76 PRO A N 1
ATOM 659 C CA . PRO A 1 76 ? 9.027 2.450 -5.219 1.00 92.94 76 PRO A CA 1
ATOM 660 C C . PRO A 1 76 ? 10.264 2.617 -4.337 1.00 92.94 76 PRO A C 1
ATOM 662 O O . PRO A 1 76 ? 10.791 3.713 -4.158 1.00 92.94 76 PRO A O 1
ATOM 665 N N . THR A 1 77 ? 10.787 1.524 -3.789 1.00 92.94 77 THR A N 1
ATOM 666 C CA . THR A 1 77 ? 11.915 1.609 -2.844 1.00 92.94 77 THR A CA 1
ATOM 667 C C . THR A 1 77 ? 13.194 2.181 -3.467 1.00 92.94 77 THR A C 1
ATOM 669 O O . THR A 1 77 ? 13.965 2.839 -2.768 1.00 92.94 77 THR A O 1
ATOM 672 N N . LEU A 1 78 ? 13.404 1.996 -4.776 1.00 92.56 78 LEU A N 1
ATOM 673 C CA . LEU A 1 78 ? 14.491 2.621 -5.538 1.00 92.56 78 LEU A CA 1
ATOM 674 C C . LEU A 1 78 ? 14.209 4.091 -5.909 1.00 92.56 78 LEU A C 1
ATOM 676 O O . LEU A 1 78 ? 15.144 4.826 -6.236 1.00 92.56 78 LEU A O 1
ATOM 680 N N . GLY A 1 79 ? 12.947 4.518 -5.859 1.00 90.00 79 GLY A N 1
ATOM 681 C CA . GLY A 1 79 ? 12.488 5.893 -6.092 1.00 90.00 79 GLY A CA 1
ATOM 682 C C . GLY A 1 79 ? 12.538 6.778 -4.845 1.00 90.00 79 GLY A C 1
ATOM 683 O O . GLY A 1 79 ? 12.292 7.973 -4.932 1.00 90.00 79 GLY A O 1
ATOM 684 N N . ARG A 1 80 ? 12.899 6.218 -3.688 1.00 90.12 80 ARG A N 1
ATOM 685 C CA . ARG A 1 80 ? 13.028 6.955 -2.425 1.00 90.12 80 ARG A CA 1
ATOM 686 C C . ARG A 1 80 ? 14.457 7.427 -2.187 1.00 90.12 80 ARG A C 1
ATOM 688 O O . ARG A 1 80 ? 15.416 6.898 -2.762 1.00 90.12 80 ARG A O 1
ATOM 695 N N . GLU A 1 81 ? 14.614 8.382 -1.278 1.00 85.06 81 GLU A N 1
ATOM 696 C CA . GLU A 1 81 ? 15.930 8.752 -0.765 1.00 85.06 81 GLU A CA 1
ATOM 697 C C . GLU A 1 81 ? 16.633 7.545 -0.109 1.00 85.06 81 GLU A C 1
ATOM 699 O O . GLU A 1 81 ? 15.976 6.668 0.463 1.00 85.06 81 GLU A O 1
ATOM 704 N N . PRO A 1 82 ? 17.973 7.452 -0.198 1.00 87.50 82 PRO A N 1
ATOM 705 C CA . PRO A 1 82 ? 18.910 8.397 -0.825 1.00 87.50 82 PRO A CA 1
ATOM 706 C C . PRO A 1 82 ? 19.057 8.227 -2.349 1.00 87.50 82 PRO A C 1
ATOM 708 O O . PRO A 1 82 ? 19.911 8.860 -2.965 1.00 87.50 82 PRO A O 1
ATOM 711 N N . TYR A 1 83 ? 18.282 7.340 -2.972 1.00 85.06 83 TYR A N 1
ATOM 712 C CA . TYR A 1 83 ? 18.506 6.932 -4.356 1.00 85.06 83 TYR A CA 1
ATOM 713 C C . TYR A 1 83 ? 17.878 7.889 -5.370 1.00 85.06 83 TYR A C 1
ATOM 715 O O . TYR A 1 83 ? 18.389 8.003 -6.485 1.00 85.06 83 TYR A O 1
ATOM 723 N N . SER A 1 84 ? 16.758 8.526 -5.037 1.00 83.31 84 SER A N 1
ATOM 724 C CA . SER A 1 84 ? 16.107 9.546 -5.864 1.00 83.31 84 SER A CA 1
ATOM 725 C C . SER A 1 84 ? 15.537 10.646 -4.977 1.00 83.31 84 SER A C 1
ATOM 727 O O . SER A 1 84 ? 15.061 10.359 -3.881 1.00 83.31 84 SER A O 1
ATOM 729 N N . LYS A 1 85 ? 15.618 11.892 -5.450 1.00 79.31 85 LYS A N 1
ATOM 730 C CA . LYS A 1 85 ? 15.060 13.070 -4.768 1.00 79.31 85 LYS A CA 1
ATOM 731 C C . LYS A 1 85 ? 13.638 13.387 -5.222 1.00 79.31 85 LYS A C 1
ATOM 733 O O . LYS A 1 85 ? 12.857 13.924 -4.450 1.00 79.31 85 LYS A O 1
ATOM 738 N N . ASP A 1 86 ? 13.312 13.009 -6.456 1.00 75.56 86 ASP A N 1
ATOM 739 C CA . ASP A 1 86 ? 12.077 13.409 -7.131 1.00 75.56 86 ASP A CA 1
ATOM 740 C C . ASP A 1 86 ? 11.082 12.241 -7.254 1.00 75.56 86 ASP A C 1
ATOM 742 O O . ASP A 1 86 ? 10.162 12.294 -8.060 1.00 75.56 86 ASP A O 1
ATOM 746 N N . GLY A 1 87 ? 11.292 11.135 -6.529 1.00 77.56 87 GLY A N 1
ATOM 747 C CA . GLY A 1 87 ? 10.415 9.954 -6.576 1.00 77.56 87 GLY A CA 1
ATOM 748 C C . GLY A 1 87 ? 10.634 9.035 -7.787 1.00 77.56 87 GLY A C 1
ATOM 749 O O . GLY A 1 87 ? 10.324 7.844 -7.717 1.00 77.56 87 GLY A O 1
ATOM 750 N N . ASN A 1 88 ? 11.216 9.564 -8.868 1.00 84.12 88 ASN A N 1
ATOM 751 C CA . ASN A 1 88 ? 11.370 8.873 -10.148 1.00 84.12 88 ASN A CA 1
ATOM 752 C C . ASN A 1 88 ? 12.479 7.814 -10.135 1.00 84.12 88 ASN A C 1
ATOM 754 O O . ASN A 1 88 ? 13.553 7.995 -9.543 1.00 84.12 88 ASN A O 1
ATOM 758 N N . VAL A 1 89 ? 12.243 6.724 -10.867 1.00 88.38 89 VAL A N 1
ATOM 759 C CA . VAL A 1 89 ? 13.241 5.690 -11.158 1.00 88.38 89 VAL A CA 1
ATOM 760 C C . VAL A 1 89 ? 13.528 5.692 -12.649 1.00 88.38 89 VAL A C 1
ATOM 762 O O . VAL A 1 89 ? 12.688 5.296 -13.448 1.00 88.38 89 VAL A O 1
ATOM 765 N N . THR A 1 90 ? 14.725 6.135 -13.032 1.00 91.88 90 THR A N 1
ATOM 766 C CA . THR A 1 90 ? 15.117 6.101 -14.442 1.00 91.88 90 THR A CA 1
ATOM 767 C C . THR A 1 90 ? 15.378 4.675 -14.903 1.00 91.88 90 THR A C 1
ATOM 769 O O . THR A 1 90 ? 15.856 3.836 -14.125 1.00 91.88 90 THR A O 1
ATOM 772 N N . LYS A 1 91 ? 15.122 4.404 -16.184 1.00 91.25 91 LYS A N 1
ATOM 773 C CA . LYS A 1 91 ? 15.386 3.086 -16.775 1.00 91.25 91 LYS A CA 1
ATOM 774 C C . LYS A 1 91 ? 16.846 2.650 -16.604 1.00 91.25 91 LYS A C 1
ATOM 776 O O . LYS A 1 91 ? 17.107 1.539 -16.151 1.00 91.25 91 LYS A O 1
ATOM 781 N N . GLU A 1 92 ? 17.795 3.556 -16.839 1.00 92.31 92 GLU A N 1
ATOM 782 C CA . GLU A 1 92 ? 19.234 3.302 -16.654 1.00 92.31 92 GLU A CA 1
ATOM 783 C C . GLU A 1 92 ? 19.563 2.844 -15.222 1.00 92.31 92 GLU A C 1
ATOM 785 O O . GLU A 1 92 ? 20.338 1.909 -14.998 1.00 92.31 92 GLU A O 1
ATOM 790 N N . LYS A 1 93 ? 18.954 3.487 -14.221 1.00 91.75 93 LYS A N 1
ATOM 791 C CA . LYS A 1 93 ? 19.188 3.168 -12.812 1.00 91.75 93 LYS A CA 1
ATOM 792 C C . LYS A 1 93 ? 18.610 1.807 -12.440 1.00 91.75 93 LYS A C 1
ATOM 794 O O . LYS A 1 93 ? 19.270 1.054 -11.718 1.00 91.75 93 LYS A O 1
ATOM 799 N N . ALA A 1 94 ? 17.410 1.492 -12.929 1.00 92.56 94 ALA A N 1
ATOM 800 C CA . ALA A 1 94 ? 16.810 0.175 -12.758 1.00 92.56 94 ALA A CA 1
ATOM 801 C C . ALA A 1 94 ? 17.696 -0.908 -13.396 1.00 92.56 94 ALA A C 1
ATOM 803 O O . ALA A 1 94 ? 18.081 -1.859 -12.717 1.00 92.56 94 ALA A O 1
ATOM 804 N N . GLU A 1 95 ? 18.125 -0.722 -14.646 1.00 92.50 95 GLU A N 1
ATOM 805 C CA . GLU A 1 95 ? 19.007 -1.656 -15.359 1.00 92.50 95 GLU A CA 1
ATOM 806 C C . GLU A 1 95 ? 20.346 -1.865 -14.638 1.00 92.50 95 GLU A C 1
ATOM 808 O O . GLU A 1 95 ? 20.803 -3.002 -14.484 1.00 92.50 95 GLU A O 1
ATOM 813 N N . LYS A 1 96 ? 20.957 -0.792 -14.122 1.00 93.62 96 LYS A N 1
ATOM 814 C CA . LYS A 1 96 ? 22.205 -0.869 -13.351 1.00 93.62 96 LYS A CA 1
ATOM 815 C C . LYS A 1 96 ? 22.033 -1.651 -12.051 1.00 93.62 96 LYS A C 1
ATOM 817 O O . LYS A 1 96 ? 22.854 -2.516 -11.748 1.00 93.62 96 LYS A O 1
ATOM 822 N N . MET A 1 97 ? 20.985 -1.360 -11.280 1.00 93.25 97 MET A N 1
ATOM 823 C CA . MET A 1 97 ? 20.691 -2.077 -10.035 1.00 93.25 97 MET A CA 1
ATOM 824 C C . MET A 1 97 ? 20.403 -3.559 -10.311 1.00 93.25 97 MET A C 1
ATOM 826 O O . MET A 1 97 ? 20.939 -4.432 -9.627 1.00 93.25 97 MET A O 1
ATOM 830 N N . HIS A 1 98 ? 19.643 -3.846 -11.366 1.00 91.50 98 HIS A N 1
ATOM 831 C CA . HIS A 1 98 ? 19.365 -5.206 -11.806 1.00 91.50 98 HIS A CA 1
ATOM 832 C C . HIS A 1 98 ? 20.647 -5.961 -12.184 1.00 91.50 98 HIS A C 1
ATOM 834 O O . HIS A 1 98 ? 20.859 -7.086 -11.736 1.00 91.50 98 HIS A O 1
ATOM 840 N N . ALA A 1 99 ? 21.545 -5.341 -12.958 1.00 91.25 99 ALA A N 1
ATOM 841 C CA . ALA A 1 99 ? 22.820 -5.943 -13.345 1.00 91.25 99 ALA A CA 1
ATOM 842 C C . ALA A 1 99 ? 23.718 -6.241 -12.132 1.00 91.25 99 ALA A C 1
ATOM 844 O O . ALA A 1 99 ? 24.301 -7.327 -12.052 1.00 91.25 99 ALA A O 1
ATOM 845 N N . LEU A 1 100 ? 23.789 -5.314 -11.167 1.00 93.19 100 LEU A N 1
ATOM 846 C CA . LEU A 1 100 ? 24.527 -5.502 -9.914 1.00 93.19 100 LEU A CA 1
ATOM 847 C C . LEU A 1 100 ? 23.978 -6.685 -9.116 1.00 93.19 100 LEU A C 1
ATOM 849 O O . LEU A 1 100 ? 24.747 -7.553 -8.698 1.00 93.19 100 LEU A O 1
ATOM 853 N N . PHE A 1 101 ? 22.658 -6.747 -8.938 1.00 92.25 101 PHE A N 1
ATOM 854 C CA . PHE A 1 101 ? 22.024 -7.835 -8.204 1.00 92.25 101 PHE A CA 1
ATOM 855 C C . PHE A 1 101 ? 22.196 -9.173 -8.926 1.00 92.25 101 PHE A C 1
ATOM 857 O O . PHE A 1 101 ? 22.660 -10.140 -8.324 1.00 92.25 101 PHE A O 1
ATOM 864 N N . ARG A 1 102 ? 21.960 -9.215 -10.242 1.00 89.25 102 ARG A N 1
ATOM 865 C CA . ARG A 1 102 ? 22.188 -10.400 -11.080 1.00 89.25 102 ARG A CA 1
ATOM 866 C C . ARG A 1 102 ? 23.612 -10.932 -10.931 1.00 89.25 102 ARG A C 1
ATOM 868 O O . ARG A 1 102 ? 23.798 -12.139 -10.800 1.00 89.25 102 ARG A O 1
ATOM 875 N N . GLN A 1 103 ? 24.622 -10.062 -10.924 1.00 88.75 103 GLN A N 1
ATOM 876 C CA . GLN A 1 103 ? 26.011 -10.472 -10.710 1.00 88.75 103 GLN A CA 1
ATOM 877 C C . GLN A 1 103 ? 26.257 -10.959 -9.276 1.00 88.75 103 GLN A C 1
ATOM 879 O O . GLN A 1 103 ? 26.924 -11.976 -9.089 1.00 88.75 103 GLN A O 1
ATOM 884 N N . ALA A 1 104 ? 25.718 -10.263 -8.274 1.00 89.69 104 ALA A N 1
ATOM 885 C CA . ALA A 1 104 ? 25.887 -10.604 -6.864 1.00 89.69 104 ALA A CA 1
ATOM 886 C C . ALA A 1 104 ? 25.184 -11.911 -6.475 1.00 89.69 104 ALA A C 1
ATOM 888 O O . ALA A 1 104 ? 25.617 -12.589 -5.553 1.00 89.69 104 ALA A O 1
ATOM 889 N N . VAL A 1 105 ? 24.127 -12.307 -7.172 1.00 87.38 105 VAL A N 1
ATOM 890 C CA . VAL A 1 105 ? 23.354 -13.514 -6.854 1.00 87.38 105 VAL A CA 1
ATOM 891 C C . VAL A 1 105 ? 23.935 -14.776 -7.514 1.00 87.38 105 VAL A C 1
ATOM 893 O O . VAL A 1 105 ? 23.656 -15.895 -7.078 1.00 87.38 105 VAL A O 1
ATOM 896 N N . ARG A 1 106 ? 24.822 -14.631 -8.511 1.00 80.88 106 ARG A N 1
ATOM 897 C CA . ARG A 1 106 ? 25.521 -15.766 -9.143 1.00 80.88 106 ARG A CA 1
ATOM 898 C C . ARG A 1 106 ? 26.209 -16.648 -8.098 1.00 80.88 106 ARG A C 1
ATOM 900 O O . ARG A 1 106 ? 26.968 -16.160 -7.262 1.00 80.88 106 ARG A O 1
ATOM 907 N N . GLY A 1 107 ? 25.940 -17.952 -8.169 1.00 78.38 107 GLY A N 1
ATOM 908 C CA . GLY A 1 107 ? 26.479 -18.957 -7.247 1.00 78.38 107 GLY A CA 1
ATOM 909 C C . GLY A 1 107 ? 25.819 -18.998 -5.864 1.00 78.38 107 GLY A C 1
ATOM 910 O O . GLY A 1 107 ? 26.257 -19.782 -5.030 1.00 78.38 107 GLY A O 1
ATOM 911 N N . ARG A 1 108 ? 24.790 -18.174 -5.608 1.00 81.94 108 ARG A N 1
ATOM 912 C CA . ARG A 1 108 ? 24.032 -18.147 -4.340 1.00 81.94 108 ARG A CA 1
ATOM 913 C C . ARG A 1 108 ? 22.612 -18.703 -4.461 1.00 81.94 108 ARG A C 1
ATOM 915 O O . ARG A 1 108 ? 21.974 -18.926 -3.441 1.00 81.94 108 ARG A O 1
ATOM 922 N N . LEU A 1 109 ? 22.119 -18.920 -5.682 1.00 74.31 109 LEU A N 1
ATOM 923 C CA . LEU A 1 109 ? 20.824 -19.556 -5.925 1.00 74.31 109 LEU A CA 1
ATOM 924 C C . LEU A 1 109 ? 20.997 -21.047 -6.179 1.00 74.31 109 LEU A C 1
ATOM 926 O O . LEU A 1 109 ? 21.874 -21.454 -6.942 1.00 74.31 109 LEU A O 1
ATOM 930 N N . ASN A 1 110 ? 20.097 -21.831 -5.591 1.00 70.00 110 ASN A N 1
ATOM 931 C CA . ASN A 1 110 ? 19.974 -23.260 -5.873 1.00 70.00 110 ASN A CA 1
ATOM 932 C C . ASN A 1 110 ? 19.499 -23.504 -7.314 1.00 70.00 110 ASN A C 1
ATOM 934 O O . ASN A 1 110 ? 19.882 -24.493 -7.932 1.00 70.00 110 ASN A O 1
ATOM 938 N N . ASP A 1 111 ? 18.709 -22.575 -7.861 1.00 72.12 111 ASP A N 1
ATOM 939 C CA . ASP A 1 111 ? 18.227 -22.602 -9.236 1.00 72.12 111 ASP A CA 1
ATOM 940 C C . ASP A 1 111 ? 18.872 -21.481 -10.064 1.00 72.12 111 ASP A C 1
ATOM 942 O O . ASP A 1 111 ? 18.499 -20.309 -9.994 1.00 72.12 111 ASP A O 1
ATOM 946 N N . SER A 1 112 ? 19.863 -21.852 -10.874 1.00 68.88 112 SER A N 1
ATOM 947 C CA . SER A 1 112 ? 20.542 -20.921 -11.783 1.00 68.88 112 SER A CA 1
ATOM 948 C C . SER A 1 112 ? 19.668 -20.441 -12.951 1.00 68.88 112 SER A C 1
ATOM 950 O O . SER A 1 112 ? 20.037 -19.462 -13.606 1.00 68.88 112 SER A O 1
ATOM 952 N N . SER A 1 113 ? 18.511 -21.074 -13.201 1.00 71.25 113 SER A N 1
ATOM 953 C CA . SER A 1 113 ? 17.587 -20.654 -14.262 1.00 71.25 113 SER A CA 1
ATOM 954 C C . SER A 1 113 ? 17.030 -19.252 -14.014 1.00 71.25 113 SER A C 1
ATOM 956 O O . SER A 1 113 ? 16.871 -18.503 -14.965 1.00 71.25 113 SER A O 1
ATOM 958 N N . LEU A 1 114 ? 16.878 -18.845 -12.750 1.00 69.38 114 LEU A N 1
ATOM 959 C CA . LEU A 1 114 ? 16.431 -17.507 -12.339 1.00 69.38 114 LEU A CA 1
ATOM 960 C C . LEU A 1 114 ? 17.354 -16.373 -12.802 1.00 69.38 114 LEU A C 1
ATOM 962 O O . LEU A 1 114 ? 16.909 -15.272 -13.102 1.00 69.38 114 LEU A O 1
ATOM 966 N N . VAL A 1 115 ? 18.663 -16.628 -12.849 1.00 66.12 115 VAL A N 1
ATOM 967 C CA . VAL A 1 115 ? 19.661 -15.631 -13.283 1.00 66.12 115 VAL A CA 1
ATOM 968 C C . VAL A 1 115 ? 19.708 -15.537 -14.808 1.00 66.12 115 VAL A C 1
ATOM 970 O O . VAL A 1 115 ? 20.053 -14.487 -15.355 1.00 66.12 115 VAL A O 1
ATOM 973 N N . ASN A 1 116 ? 19.390 -16.650 -15.469 1.00 65.19 116 ASN A N 1
ATOM 974 C CA . ASN A 1 116 ? 19.425 -16.811 -16.917 1.00 65.19 116 ASN A CA 1
ATOM 975 C C . ASN A 1 116 ? 18.057 -16.578 -17.572 1.00 65.19 116 ASN A C 1
ATOM 977 O O . ASN A 1 116 ? 17.977 -16.617 -18.799 1.00 65.19 116 ASN A O 1
ATOM 981 N N . ASP A 1 117 ? 17.009 -16.341 -16.780 1.00 68.62 117 ASP A N 1
ATOM 982 C CA . ASP A 1 117 ? 15.693 -15.996 -17.293 1.00 68.62 117 ASP A CA 1
ATOM 983 C C . ASP A 1 117 ? 15.781 -14.666 -18.051 1.00 68.62 117 ASP A C 1
ATOM 985 O O . ASP A 1 117 ? 16.420 -13.693 -17.623 1.00 68.62 117 ASP A O 1
ATOM 989 N N . SER A 1 118 ? 15.161 -14.649 -19.226 1.00 65.00 118 SER A N 1
ATOM 990 C CA . SER A 1 118 ? 15.002 -13.447 -20.031 1.00 65.00 118 SER A CA 1
ATOM 991 C C . SER A 1 118 ? 14.100 -12.420 -19.352 1.00 65.00 118 SER A C 1
ATOM 993 O O . SER A 1 118 ? 14.258 -11.232 -19.630 1.00 65.00 118 SER A O 1
ATOM 995 N N . ASN A 1 119 ? 13.189 -12.854 -18.470 1.00 74.31 119 ASN A N 1
ATOM 996 C CA . ASN A 1 119 ? 12.321 -11.952 -17.732 1.00 74.31 119 ASN A CA 1
ATOM 997 C C . ASN A 1 119 ? 13.032 -11.405 -16.470 1.00 74.31 119 ASN A C 1
ATOM 999 O O . ASN A 1 119 ? 13.292 -12.172 -15.539 1.00 74.31 119 ASN A O 1
ATOM 1003 N N . PRO A 1 120 ? 13.351 -10.096 -16.402 1.00 76.94 120 PRO A N 1
ATOM 1004 C CA . PRO A 1 120 ? 13.966 -9.490 -15.219 1.00 76.94 120 PRO A CA 1
ATOM 1005 C C . PRO A 1 120 ? 13.042 -9.454 -13.988 1.00 76.94 120 PRO A C 1
ATOM 1007 O O . PRO A 1 120 ? 13.526 -9.303 -12.865 1.00 76.94 120 PRO A O 1
ATOM 1010 N N . ASP A 1 121 ? 11.731 -9.596 -14.176 1.00 83.31 121 ASP A N 1
ATOM 1011 C CA . ASP A 1 121 ? 10.722 -9.354 -13.143 1.00 83.31 121 ASP A CA 1
ATOM 1012 C C . ASP A 1 121 ? 10.786 -10.354 -11.983 1.00 83.31 121 ASP A C 1
ATOM 1014 O O . ASP A 1 121 ? 10.672 -9.970 -10.819 1.00 83.31 121 ASP A O 1
ATOM 1018 N N . GLU A 1 122 ? 11.052 -11.628 -12.280 1.00 83.88 122 GLU A N 1
ATOM 1019 C CA . GLU A 1 122 ? 11.221 -12.678 -11.265 1.00 83.88 122 GLU A CA 1
ATOM 1020 C C . GLU A 1 122 ? 12.408 -12.364 -10.349 1.00 83.88 122 GLU A C 1
ATOM 1022 O O . GLU A 1 122 ? 12.328 -12.456 -9.121 1.00 83.88 122 GLU A O 1
ATOM 1027 N N . LEU A 1 123 ? 13.524 -11.924 -10.941 1.00 86.50 123 LEU A N 1
ATOM 1028 C CA . LEU A 1 123 ? 14.718 -11.577 -10.182 1.00 86.50 123 LEU A CA 1
ATOM 1029 C C . LEU A 1 123 ? 14.484 -10.325 -9.325 1.00 86.50 123 LEU A C 1
ATOM 1031 O O . LEU A 1 123 ? 15.007 -10.240 -8.211 1.00 86.50 123 LEU A O 1
ATOM 1035 N N . TRP A 1 124 ? 13.671 -9.381 -9.804 1.00 90.19 124 TRP A N 1
ATOM 1036 C CA . TRP A 1 124 ? 13.245 -8.238 -9.006 1.00 90.19 124 TRP A CA 1
ATOM 1037 C C . TRP A 1 124 ? 12.366 -8.631 -7.823 1.00 90.19 124 TRP A C 1
ATOM 1039 O O . TRP A 1 124 ? 12.645 -8.179 -6.710 1.00 90.19 124 TRP A O 1
ATOM 1049 N N . ALA A 1 125 ? 11.359 -9.480 -8.034 1.00 87.25 125 ALA A N 1
ATOM 1050 C CA . ALA A 1 125 ? 10.465 -9.947 -6.977 1.00 87.25 125 ALA A CA 1
ATOM 1051 C C . ALA A 1 125 ? 11.243 -10.678 -5.868 1.00 87.25 125 ALA A C 1
ATOM 1053 O O . ALA A 1 125 ? 11.079 -10.382 -4.681 1.00 87.25 125 ALA A O 1
ATOM 1054 N N . ILE A 1 126 ? 12.180 -11.553 -6.252 1.00 85.69 126 ILE A N 1
ATOM 1055 C CA . ILE A 1 126 ? 13.088 -12.231 -5.315 1.00 85.69 126 ILE A CA 1
ATOM 1056 C C . ILE A 1 126 ? 13.961 -11.214 -4.580 1.00 85.69 126 ILE A C 1
ATOM 1058 O O . ILE A 1 126 ? 14.080 -11.255 -3.355 1.00 85.69 126 ILE A O 1
ATOM 1062 N N . GLY A 1 127 ? 14.578 -10.281 -5.308 1.00 88.88 127 GLY A N 1
ATOM 1063 C CA . GLY A 1 127 ? 15.416 -9.250 -4.706 1.00 88.88 127 GLY A CA 1
ATOM 1064 C C . GLY A 1 127 ? 14.662 -8.441 -3.655 1.00 88.88 127 GLY A C 1
ATOM 1065 O O . GLY A 1 127 ? 15.169 -8.251 -2.550 1.00 88.88 127 GLY A O 1
ATOM 1066 N N . GLN A 1 128 ? 13.445 -8.003 -3.973 1.00 89.94 128 GLN A N 1
ATOM 1067 C CA . GLN A 1 128 ? 12.586 -7.242 -3.070 1.00 89.94 128 GLN A CA 1
ATOM 1068 C C . GLN A 1 128 ? 12.271 -8.002 -1.787 1.00 89.94 128 GLN A C 1
ATOM 1070 O O . GLN A 1 128 ? 12.363 -7.425 -0.703 1.00 89.94 128 GLN A O 1
ATOM 1075 N N . HIS A 1 129 ? 11.978 -9.300 -1.896 1.00 84.94 129 HIS A N 1
ATOM 1076 C CA . HIS A 1 129 ? 11.749 -10.161 -0.739 1.00 84.94 129 HIS A CA 1
ATOM 1077 C C . HIS A 1 129 ? 12.947 -10.166 0.228 1.00 84.94 129 HIS A C 1
ATOM 1079 O O . HIS A 1 129 ? 12.765 -10.119 1.443 1.00 84.94 129 HIS A O 1
ATOM 1085 N N . TYR A 1 130 ? 14.172 -10.141 -0.304 1.00 86.50 130 TYR A N 1
ATOM 1086 C CA . TYR A 1 130 ? 15.411 -10.065 0.480 1.00 86.50 130 TYR A CA 1
ATOM 1087 C C . TYR A 1 130 ? 15.886 -8.628 0.776 1.00 86.50 130 TYR A C 1
ATOM 1089 O O . TYR A 1 130 ? 17.002 -8.431 1.260 1.00 86.50 130 TYR A O 1
ATOM 1097 N N . GLY A 1 131 ? 15.056 -7.611 0.519 1.00 89.50 131 GLY A N 1
ATOM 1098 C CA . GLY A 1 131 ? 15.322 -6.217 0.886 1.00 89.50 131 GLY A CA 1
ATOM 1099 C C . GLY A 1 131 ? 16.083 -5.383 -0.151 1.00 89.50 131 GLY A C 1
ATOM 1100 O O . GLY A 1 131 ? 16.507 -4.264 0.163 1.00 89.50 131 GLY A O 1
ATOM 1101 N N . LEU A 1 132 ? 16.247 -5.880 -1.382 1.00 93.06 132 LEU A N 1
ATOM 1102 C CA . LEU A 1 132 ? 16.776 -5.091 -2.496 1.00 93.06 132 LEU A CA 1
ATOM 1103 C C . LEU A 1 132 ? 15.886 -3.869 -2.745 1.00 93.06 132 LEU A C 1
ATOM 1105 O O . LEU A 1 132 ? 14.662 -3.936 -2.654 1.00 93.06 132 LEU A O 1
ATOM 1109 N N . LYS A 1 133 ? 16.506 -2.741 -3.093 1.00 94.62 133 LYS A N 1
ATOM 1110 C CA . LYS A 1 133 ? 15.775 -1.551 -3.532 1.00 94.62 133 LYS A CA 1
ATOM 1111 C C . LYS A 1 133 ? 15.427 -1.703 -5.010 1.00 94.62 133 LYS A C 1
ATOM 1113 O O . LYS A 1 133 ? 16.322 -1.766 -5.850 1.00 94.62 133 LYS A O 1
ATOM 1118 N N . THR A 1 134 ? 14.139 -1.775 -5.306 1.00 94.31 134 THR A N 1
ATOM 1119 C CA . THR A 1 134 ? 13.579 -2.164 -6.605 1.00 94.31 134 THR A CA 1
ATOM 1120 C C . THR A 1 134 ? 12.727 -1.040 -7.209 1.00 94.31 134 THR A C 1
ATOM 1122 O O . THR A 1 134 ? 12.275 -0.149 -6.480 1.00 94.31 134 THR A O 1
ATOM 1125 N N . PRO A 1 135 ? 12.506 -1.055 -8.537 1.00 93.88 135 PRO A N 1
ATOM 1126 C CA . PRO A 1 135 ? 11.534 -0.185 -9.205 1.00 93.88 135 PRO A CA 1
ATOM 1127 C C . PRO A 1 135 ? 10.076 -0.642 -9.007 1.00 93.88 135 PRO A C 1
ATOM 1129 O O . PRO A 1 135 ? 9.163 0.051 -9.440 1.00 93.88 135 PRO A O 1
ATOM 1132 N N . LEU A 1 136 ? 9.858 -1.800 -8.380 1.00 94.12 136 LEU A N 1
ATOM 1133 C CA . LEU A 1 136 ? 8.540 -2.385 -8.166 1.00 94.12 136 LEU A CA 1
ATOM 1134 C C . LEU A 1 136 ? 7.776 -1.644 -7.058 1.00 94.12 136 LEU A C 1
ATOM 1136 O O . LEU A 1 136 ? 8.324 -1.301 -6.004 1.00 94.12 136 LEU A O 1
ATOM 1140 N N . LEU A 1 137 ? 6.481 -1.461 -7.290 1.00 94.38 137 LEU A N 1
ATOM 1141 C CA . LEU A 1 137 ? 5.496 -1.046 -6.296 1.00 94.38 137 LEU A CA 1
ATOM 1142 C C . LEU A 1 137 ? 4.548 -2.205 -6.005 1.00 94.38 137 LEU A C 1
ATOM 1144 O O . LEU A 1 137 ? 3.963 -2.747 -6.933 1.00 94.38 137 LEU A O 1
ATOM 1148 N N . ASP A 1 138 ? 4.390 -2.566 -4.732 1.00 94.31 138 ASP A N 1
ATOM 1149 C CA . ASP A 1 138 ? 3.469 -3.625 -4.297 1.00 94.31 138 ASP A CA 1
ATOM 1150 C C . ASP A 1 138 ? 2.010 -3.164 -4.341 1.00 94.31 138 ASP A C 1
ATOM 1152 O O . ASP A 1 138 ? 1.663 -2.106 -3.802 1.00 94.31 138 ASP A O 1
ATOM 1156 N N . TRP A 1 139 ? 1.155 -4.012 -4.892 1.00 97.12 139 TRP A N 1
ATOM 1157 C CA . TRP A 1 139 ? -0.293 -3.885 -4.861 1.00 97.12 139 TRP A CA 1
ATOM 1158 C C . TRP A 1 139 ? -0.912 -5.216 -4.450 1.00 97.12 139 TRP A C 1
ATOM 1160 O O . TRP A 1 139 ? -0.274 -6.266 -4.494 1.00 97.12 139 TRP A O 1
ATOM 1170 N N . THR A 1 140 ? -2.175 -5.172 -4.059 1.00 97.06 140 THR A N 1
ATOM 1171 C CA . THR A 1 140 ? -3.005 -6.344 -3.804 1.00 97.06 140 THR A CA 1
ATOM 1172 C C . THR A 1 140 ? -4.323 -6.198 -4.544 1.00 97.06 140 THR A C 1
ATOM 1174 O O . THR A 1 140 ? -4.890 -5.110 -4.603 1.00 97.06 140 THR A O 1
ATOM 1177 N N . SER A 1 141 ? -4.845 -7.296 -5.075 1.00 96.19 141 SER A N 1
ATOM 1178 C CA . SER A 1 141 ? -6.194 -7.318 -5.656 1.00 96.19 141 SER A CA 1
ATOM 1179 C C . SER A 1 141 ? -7.293 -7.271 -4.583 1.00 96.19 141 SER A C 1
ATOM 1181 O O . SER A 1 141 ? -8.468 -7.137 -4.904 1.00 96.19 141 SER A O 1
ATOM 1183 N N . SER A 1 142 ? -6.937 -7.389 -3.295 1.00 96.44 142 SER A N 1
ATOM 1184 C CA . SER A 1 142 ? -7.892 -7.377 -2.188 1.00 96.44 142 SER A CA 1
ATOM 1185 C C . SER A 1 142 ? -7.897 -6.032 -1.449 1.00 96.44 142 SER A C 1
ATOM 1187 O O . SER A 1 142 ? -6.906 -5.680 -0.796 1.00 96.44 142 SER A O 1
ATOM 1189 N N . PRO A 1 143 ? -9.030 -5.305 -1.431 1.00 97.00 143 PRO A N 1
ATOM 1190 C CA . PRO A 1 143 ? -9.140 -4.051 -0.686 1.00 97.00 143 PRO A CA 1
ATOM 1191 C C . PRO A 1 143 ? -8.942 -4.258 0.824 1.00 97.00 143 PRO A C 1
ATOM 1193 O O . PRO A 1 143 ? -8.412 -3.387 1.515 1.00 97.00 143 PRO A O 1
ATOM 1196 N N . TYR A 1 144 ? -9.301 -5.431 1.353 1.00 97.25 144 TYR A N 1
ATOM 1197 C CA . TYR A 1 144 ? -9.152 -5.758 2.774 1.00 97.25 144 TYR A CA 1
ATOM 1198 C C . TYR A 1 144 ? -7.703 -6.058 3.162 1.00 97.25 144 TYR A C 1
ATOM 1200 O O . TYR A 1 144 ? -7.282 -5.724 4.270 1.00 97.25 144 TYR A O 1
ATOM 1208 N N . VAL A 1 145 ? -6.923 -6.645 2.250 1.00 97.81 145 VAL A N 1
ATOM 1209 C CA . VAL A 1 145 ? -5.477 -6.823 2.443 1.00 97.81 145 VAL A CA 1
ATOM 1210 C C . VAL A 1 145 ? -4.780 -5.462 2.430 1.00 97.81 145 VAL A C 1
ATOM 1212 O O . VAL A 1 145 ? -3.935 -5.201 3.285 1.00 97.81 145 VAL A O 1
ATOM 1215 N N . ALA A 1 146 ? -5.182 -4.543 1.546 1.00 97.94 146 ALA A N 1
ATOM 1216 C CA . ALA A 1 146 ? -4.670 -3.173 1.570 1.00 97.94 146 ALA A CA 1
ATOM 1217 C C . ALA A 1 1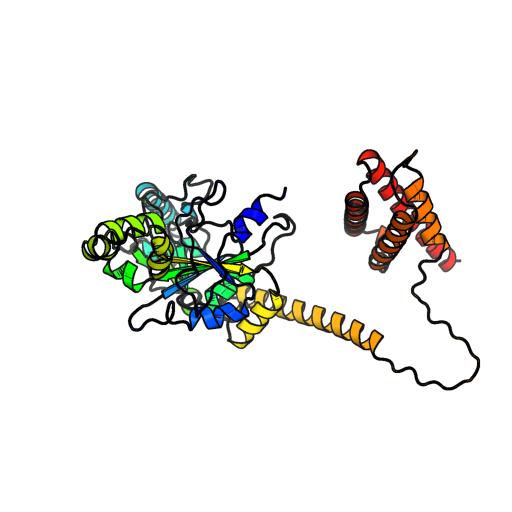46 ? -5.032 -2.457 2.881 1.00 97.94 146 ALA A C 1
ATOM 1219 O O . ALA A 1 146 ? -4.168 -1.839 3.503 1.00 97.94 146 ALA A O 1
ATOM 1220 N N . LEU A 1 147 ? -6.271 -2.598 3.361 1.00 97.94 147 LEU A N 1
ATOM 1221 C CA . LEU A 1 147 ? -6.671 -2.046 4.656 1.00 97.94 147 LEU A CA 1
ATOM 1222 C C . LEU A 1 147 ? -5.842 -2.635 5.812 1.00 97.94 147 LEU A C 1
ATOM 1224 O O . LEU A 1 147 ? -5.416 -1.892 6.697 1.00 97.94 147 LEU A O 1
ATOM 1228 N N . PHE A 1 148 ? -5.549 -3.941 5.782 1.00 97.56 148 PHE A N 1
ATOM 1229 C CA . PHE A 1 148 ? -4.646 -4.575 6.745 1.00 97.56 148 PHE A CA 1
ATOM 1230 C C . PHE A 1 148 ? -3.271 -3.902 6.734 1.00 97.56 148 PHE A C 1
ATOM 1232 O O . PHE A 1 148 ? -2.818 -3.447 7.781 1.00 97.56 148 PHE A O 1
ATOM 1239 N N . PHE A 1 149 ? -2.633 -3.750 5.571 1.00 96.75 149 PHE A N 1
ATOM 1240 C CA . PHE A 1 149 ? -1.325 -3.092 5.470 1.00 96.75 149 PHE A CA 1
ATOM 1241 C C . PHE A 1 149 ? -1.333 -1.638 5.956 1.00 96.75 149 PHE A C 1
ATOM 1243 O O . PHE A 1 149 ? -0.351 -1.176 6.537 1.00 96.75 149 PHE A O 1
ATOM 1250 N N . ALA A 1 150 ? -2.445 -0.924 5.782 1.00 97.06 150 ALA A N 1
ATOM 1251 C CA . ALA A 1 150 ? -2.588 0.440 6.274 1.00 97.06 150 ALA A CA 1
ATOM 1252 C C . ALA A 1 150 ? -2.672 0.520 7.816 1.00 97.06 150 ALA A C 1
ATOM 1254 O O . ALA A 1 150 ? -2.175 1.480 8.409 1.00 97.06 150 ALA A O 1
ATOM 1255 N N . PHE A 1 151 ? -3.259 -0.481 8.486 1.00 96.12 151 PHE A N 1
ATOM 1256 C CA . PHE A 1 151 ? -3.554 -0.450 9.931 1.00 96.12 151 PHE A CA 1
ATOM 1257 C C . PHE A 1 151 ? -2.711 -1.398 10.795 1.00 96.12 151 PHE A C 1
ATOM 1259 O O . PHE A 1 151 ? -2.736 -1.280 12.018 1.00 96.12 151 PHE A O 1
ATOM 1266 N N . ASN A 1 152 ? -1.986 -2.347 10.209 1.00 93.81 152 ASN A N 1
ATOM 1267 C CA . ASN A 1 152 ? -1.336 -3.411 10.969 1.00 93.81 152 ASN A CA 1
ATOM 1268 C C . ASN A 1 152 ? -0.241 -2.887 11.914 1.00 93.81 152 ASN A C 1
ATOM 1270 O O . ASN A 1 152 ? -0.168 -3.271 13.082 1.00 93.81 152 ASN A O 1
ATOM 1274 N N . GLU A 1 153 ? 0.573 -1.952 11.429 1.00 90.81 153 GLU A N 1
ATOM 1275 C CA . GLU A 1 153 ? 1.656 -1.355 12.203 1.00 90.81 153 GLU A CA 1
ATOM 1276 C C . GLU A 1 153 ? 1.186 -0.175 13.065 1.00 90.81 153 GLU A C 1
ATOM 1278 O O . GLU A 1 153 ? 0.440 0.711 12.621 1.00 90.81 153 GLU A O 1
ATOM 1283 N N . GLN A 1 154 ? 1.686 -0.134 14.302 1.00 87.69 154 GLN A N 1
ATOM 1284 C CA . GLN A 1 154 ? 1.538 1.026 15.181 1.00 87.69 154 GLN A CA 1
ATOM 1285 C C . GLN A 1 154 ? 2.452 2.161 14.717 1.00 87.69 154 GLN A C 1
ATOM 1287 O O . GLN A 1 154 ? 3.482 1.921 14.091 1.00 87.69 154 GLN A O 1
ATOM 1292 N N . ASP A 1 155 ? 2.099 3.397 15.056 1.00 86.62 155 ASP A N 1
ATOM 1293 C CA . ASP A 1 155 ? 2.999 4.522 14.823 1.00 86.62 155 ASP A CA 1
ATOM 1294 C C . ASP A 1 155 ? 4.144 4.497 15.851 1.00 86.62 155 ASP A C 1
ATOM 1296 O O . ASP A 1 155 ? 3.879 4.431 17.057 1.00 86.62 155 ASP A O 1
ATOM 1300 N N . PRO A 1 156 ? 5.419 4.514 15.417 1.00 81.44 156 PRO A N 1
ATOM 1301 C CA . PRO A 1 156 ? 6.548 4.541 16.334 1.00 81.44 156 PRO A CA 1
ATOM 1302 C C . PRO A 1 156 ? 6.508 5.792 17.209 1.00 81.44 156 PRO A C 1
ATOM 1304 O O . PRO A 1 156 ? 6.304 6.898 16.712 1.00 81.44 156 PRO A O 1
ATOM 1307 N N . SER A 1 157 ? 6.823 5.653 18.500 1.00 72.94 157 SER A N 1
ATOM 1308 C CA . SER A 1 157 ? 6.899 6.797 19.424 1.00 72.94 157 SER A CA 1
ATOM 1309 C C . SER A 1 157 ? 7.903 7.875 18.983 1.00 72.94 157 SER A C 1
ATOM 1311 O O . SER A 1 157 ? 7.831 9.011 19.445 1.00 72.94 157 SER A O 1
ATOM 1313 N N . SER A 1 158 ? 8.845 7.526 18.100 1.00 64.31 158 SER A N 1
ATOM 1314 C CA . SER A 1 158 ? 9.853 8.415 17.520 1.00 64.31 158 SER A CA 1
ATOM 1315 C C . SER A 1 158 ? 9.362 9.256 16.335 1.00 64.31 158 SER A C 1
ATOM 1317 O O . SER A 1 158 ? 10.016 10.239 16.007 1.00 64.31 158 SER A O 1
ATOM 1319 N N . GLU A 1 159 ? 8.256 8.890 15.678 1.00 63.66 159 GLU A N 1
ATOM 1320 C CA . GLU A 1 159 ? 7.780 9.540 14.441 1.00 63.66 159 GLU A CA 1
ATOM 1321 C C . GLU A 1 159 ? 6.819 10.726 14.678 1.00 63.66 159 GLU A C 1
ATOM 1323 O O . GLU A 1 159 ? 6.325 11.316 13.715 1.00 63.66 159 GLU A O 1
ATOM 1328 N N . GLY A 1 160 ? 6.593 11.113 15.940 1.00 56.72 160 GLY A N 1
ATOM 1329 C CA . GLY A 1 160 ? 5.660 12.179 16.322 1.00 56.72 160 GLY A CA 1
ATOM 1330 C C . GLY A 1 160 ? 4.185 11.764 16.210 1.00 56.72 160 GLY A C 1
ATOM 1331 O O . GLY A 1 160 ? 3.841 10.792 15.547 1.00 56.72 160 GLY A O 1
ATOM 1332 N N . ASN A 1 161 ? 3.288 12.509 16.864 1.00 59.28 161 ASN A N 1
ATOM 1333 C CA . ASN A 1 161 ? 1.840 12.231 16.867 1.00 59.28 161 ASN A CA 1
ATOM 1334 C C . ASN A 1 161 ? 1.098 12.796 15.633 1.00 59.28 161 ASN A C 1
ATOM 1336 O O . ASN A 1 161 ? -0.122 12.919 15.659 1.00 59.28 161 ASN A O 1
ATOM 1340 N N . ASP A 1 162 ? 1.802 13.139 14.552 1.00 75.88 162 ASP A N 1
ATOM 1341 C CA . ASP A 1 162 ? 1.228 13.853 13.398 1.00 75.88 162 ASP A CA 1
ATOM 1342 C C . ASP A 1 162 ? 0.647 12.923 12.305 1.00 75.88 162 ASP A C 1
ATOM 1344 O O . ASP A 1 162 ? 0.406 13.338 11.167 1.00 75.88 162 ASP A O 1
ATOM 1348 N N . ASN A 1 163 ? 0.392 11.650 12.631 1.00 87.31 163 ASN A N 1
ATOM 1349 C CA . ASN A 1 163 ? -0.251 10.705 11.715 1.00 87.31 163 ASN A CA 1
ATOM 1350 C C . ASN A 1 163 ? -1.778 10.676 11.907 1.00 87.31 163 ASN A C 1
ATOM 1352 O O . ASN A 1 163 ? -2.313 9.831 12.624 1.00 87.31 163 ASN A O 1
ATOM 1356 N N . TYR A 1 164 ? -2.482 11.604 11.258 1.00 88.94 164 TYR A N 1
ATOM 1357 C CA . TYR A 1 164 ? -3.939 11.753 11.381 1.00 88.94 164 TYR A CA 1
ATOM 1358 C C . TYR A 1 164 ? -4.737 10.704 10.592 1.00 88.94 164 TYR A C 1
ATOM 1360 O O . TYR A 1 164 ? -5.841 10.336 10.996 1.00 88.94 164 TYR A O 1
ATOM 1368 N N . TYR A 1 165 ? -4.183 10.211 9.482 1.00 92.94 165 TYR A N 1
ATOM 1369 C CA . TYR A 1 165 ? -4.867 9.306 8.560 1.00 92.94 165 TYR A CA 1
ATOM 1370 C C . TYR A 1 165 ? -3.952 8.157 8.115 1.00 92.94 165 TYR A C 1
ATOM 1372 O O . TYR A 1 165 ? -2.777 8.348 7.813 1.00 92.94 165 TYR A O 1
ATOM 1380 N N . ARG A 1 166 ? -4.523 6.957 8.027 1.00 95.12 166 ARG A N 1
ATOM 1381 C CA . ARG A 1 166 ? -4.004 5.825 7.250 1.00 95.12 166 ARG A CA 1
ATOM 1382 C C . ARG A 1 166 ? -4.472 5.966 5.806 1.00 95.12 166 ARG A C 1
ATOM 1384 O O . ARG A 1 166 ? -5.465 6.649 5.560 1.00 95.12 166 ARG A O 1
ATOM 1391 N N . THR A 1 167 ? -3.789 5.345 4.847 1.00 95.81 167 THR A N 1
ATOM 1392 C CA . THR A 1 167 ? -4.174 5.504 3.437 1.00 95.81 167 THR A CA 1
ATOM 1393 C C . THR A 1 167 ? -4.285 4.206 2.675 1.00 95.81 167 THR A C 1
ATOM 1395 O O . THR A 1 167 ? -3.573 3.238 2.937 1.00 95.81 167 THR A O 1
ATOM 1398 N N . VAL A 1 168 ? -5.205 4.204 1.716 1.00 98.12 168 VAL A N 1
ATOM 1399 C CA . VAL A 1 168 ? -5.343 3.153 0.713 1.00 98.12 168 VAL A CA 1
ATOM 1400 C C . VAL A 1 168 ? -5.348 3.817 -0.655 1.00 98.12 168 VAL A C 1
ATOM 1402 O O . VAL A 1 168 ? -6.201 4.651 -0.943 1.00 98.12 168 VAL A O 1
ATOM 1405 N N . TYR A 1 169 ? -4.381 3.458 -1.487 1.00 97.38 169 TYR A N 1
ATOM 1406 C CA . TYR A 1 169 ? -4.380 3.804 -2.901 1.00 97.38 169 TYR A CA 1
ATOM 1407 C C . TYR A 1 169 ? -5.213 2.794 -3.673 1.00 97.38 169 TYR A C 1
ATOM 1409 O O . TYR A 1 169 ? -5.209 1.607 -3.338 1.00 97.38 169 TYR A O 1
ATOM 1417 N N . VAL A 1 170 ? -5.863 3.270 -4.727 1.00 97.25 170 VAL A N 1
ATOM 1418 C CA . VAL A 1 170 ? -6.609 2.456 -5.683 1.00 97.25 170 VAL A CA 1
ATOM 1419 C C . VAL A 1 170 ? -6.121 2.795 -7.080 1.00 97.25 170 VAL A C 1
ATOM 1421 O O . VAL A 1 170 ? -5.990 3.975 -7.407 1.00 97.25 170 VAL A O 1
ATOM 1424 N N . LEU A 1 171 ? -5.857 1.773 -7.886 1.00 96.69 171 LEU A N 1
ATOM 1425 C CA . LEU A 1 171 ? -5.441 1.895 -9.277 1.00 96.69 171 LEU A CA 1
ATOM 1426 C C . LEU A 1 171 ? -6.318 0.998 -10.154 1.00 96.69 171 LEU A C 1
ATOM 1428 O O . LEU A 1 171 ? -6.589 -0.153 -9.811 1.00 96.69 171 LEU A O 1
ATOM 1432 N N . ASN A 1 172 ? -6.749 1.530 -11.293 1.00 95.38 172 ASN A N 1
ATOM 1433 C CA . ASN A 1 172 ? -7.503 0.797 -12.297 1.00 95.38 172 ASN A CA 1
ATOM 1434 C C . ASN A 1 172 ? -6.555 -0.048 -13.155 1.00 95.38 172 ASN A C 1
ATOM 1436 O O . ASN A 1 172 ? -5.935 0.453 -14.096 1.00 95.38 172 ASN A O 1
ATOM 1440 N N . LYS A 1 173 ? -6.438 -1.332 -12.803 1.00 95.50 173 LYS A N 1
ATOM 1441 C CA . LYS A 1 173 ? -5.558 -2.289 -13.480 1.00 95.50 173 LYS A CA 1
ATOM 1442 C C . LYS A 1 173 ? -5.986 -2.480 -14.933 1.00 95.50 173 LYS A C 1
ATOM 1444 O O . LYS A 1 173 ? -5.145 -2.370 -15.819 1.00 95.50 173 LYS A O 1
ATOM 1449 N N . SER A 1 174 ? -7.284 -2.667 -15.188 1.00 93.62 174 SER A N 1
ATOM 1450 C CA . SER A 1 174 ? -7.796 -2.870 -16.550 1.00 93.62 174 SER A CA 1
ATOM 1451 C C . SER A 1 174 ? -7.492 -1.694 -17.478 1.00 93.62 174 SER A C 1
ATOM 1453 O O . SER A 1 174 ? -7.166 -1.904 -18.640 1.00 93.62 174 SER A O 1
ATOM 1455 N N . PHE A 1 175 ? -7.577 -0.455 -16.991 1.00 92.00 175 PHE A N 1
ATOM 1456 C CA . PHE A 1 175 ? -7.194 0.707 -17.791 1.00 92.00 175 PHE A CA 1
ATOM 1457 C C . PHE A 1 175 ? -5.688 0.734 -18.059 1.00 92.00 175 PHE A C 1
ATOM 1459 O O . PHE A 1 175 ? -5.272 0.936 -19.195 1.00 92.00 175 PHE A O 1
ATOM 1466 N N . VAL A 1 176 ? -4.874 0.503 -17.027 1.00 93.44 176 VAL A N 1
ATOM 1467 C CA . VAL A 1 176 ? -3.413 0.506 -17.154 1.00 93.44 176 VAL A CA 1
ATOM 1468 C C . VAL A 1 176 ? -2.938 -0.516 -18.188 1.00 93.44 176 VAL A C 1
ATOM 1470 O O . VAL A 1 176 ? -2.153 -0.169 -19.064 1.00 93.44 176 VAL A O 1
ATOM 1473 N N . GLU A 1 177 ? -3.450 -1.745 -18.130 1.00 92.75 177 GLU A N 1
ATOM 1474 C CA . GLU A 1 177 ? -3.038 -2.824 -19.034 1.00 92.75 177 GLU A CA 1
ATOM 1475 C C . GLU A 1 177 ? -3.443 -2.584 -20.495 1.00 92.75 177 GLU A C 1
ATOM 1477 O O . GLU A 1 177 ? -2.730 -3.017 -21.400 1.00 92.75 177 GLU A O 1
ATOM 1482 N N . ASN A 1 178 ? -4.563 -1.893 -20.733 1.00 89.94 178 ASN A N 1
ATOM 1483 C CA . ASN A 1 178 ? -5.088 -1.667 -22.081 1.00 89.94 178 ASN A CA 1
ATOM 1484 C C . ASN A 1 178 ? -4.595 -0.353 -22.710 1.00 89.94 178 ASN A C 1
ATOM 1486 O O . ASN A 1 178 ? -4.260 -0.331 -23.892 1.00 89.94 178 ASN A O 1
ATOM 1490 N N . GLU A 1 179 ? -4.526 0.726 -21.929 1.00 89.06 179 GLU A N 1
ATOM 1491 C CA . GLU A 1 179 ? -4.361 2.096 -22.438 1.00 89.06 179 GLU A CA 1
ATOM 1492 C C . GLU A 1 179 ? -3.048 2.767 -21.987 1.00 89.06 179 GLU A C 1
ATOM 1494 O O . GLU A 1 179 ? -2.698 3.840 -22.481 1.00 89.06 179 GLU A O 1
ATOM 1499 N N . CYS A 1 180 ? -2.292 2.165 -21.055 1.00 89.50 180 CYS A N 1
ATOM 1500 C CA . CYS A 1 180 ? -1.069 2.756 -20.496 1.00 89.50 180 CYS A CA 1
ATOM 1501 C C . CYS A 1 180 ? 0.120 1.774 -20.501 1.00 89.50 180 CYS A C 1
ATOM 1503 O O . CYS A 1 180 ? 0.577 1.339 -19.440 1.00 89.50 180 CYS A O 1
ATOM 1505 N N . PRO A 1 181 ? 0.674 1.438 -21.683 1.00 87.38 181 PRO A N 1
ATOM 1506 C CA . PRO A 1 181 ? 1.725 0.425 -21.822 1.00 87.38 181 PRO A CA 1
ATOM 1507 C C . PRO A 1 181 ? 3.034 0.775 -21.098 1.00 87.38 181 PRO A C 1
ATOM 1509 O O . PRO A 1 181 ? 3.888 -0.090 -20.906 1.00 87.38 181 PRO A O 1
ATOM 1512 N N . GLU A 1 182 ? 3.234 2.038 -20.717 1.00 90.94 182 GLU A N 1
ATOM 1513 C CA . GLU A 1 182 ? 4.405 2.474 -19.961 1.00 90.94 182 GLU A CA 1
ATOM 1514 C C . GLU A 1 182 ? 4.358 2.069 -18.475 1.00 90.94 182 GLU A C 1
ATOM 1516 O O . GLU A 1 182 ? 5.410 2.006 -17.832 1.00 90.94 182 GLU A O 1
ATOM 1521 N N . ILE A 1 183 ? 3.171 1.765 -17.935 1.00 93.38 183 ILE A N 1
ATOM 1522 C CA . ILE A 1 183 ? 3.006 1.198 -16.594 1.00 93.38 183 ILE A CA 1
ATOM 1523 C C . ILE A 1 183 ? 2.822 -0.311 -16.747 1.00 93.38 183 ILE A C 1
ATOM 1525 O O . ILE A 1 183 ? 1.765 -0.803 -17.130 1.00 93.38 183 ILE A O 1
ATOM 1529 N N . ILE A 1 184 ? 3.869 -1.061 -16.423 1.00 92.44 184 ILE A N 1
ATOM 1530 C CA . ILE A 1 184 ? 3.882 -2.512 -16.596 1.00 92.44 184 ILE A CA 1
ATOM 1531 C C . ILE A 1 184 ? 3.326 -3.160 -15.335 1.00 92.44 184 ILE A C 1
ATOM 1533 O O . ILE A 1 184 ? 3.882 -2.981 -14.248 1.00 92.44 184 ILE A O 1
ATOM 1537 N N . VAL A 1 185 ? 2.255 -3.936 -15.486 1.00 93.50 185 VAL A N 1
ATOM 1538 C CA . VAL A 1 185 ? 1.738 -4.811 -14.432 1.00 93.50 185 VAL A CA 1
ATOM 1539 C C . VAL A 1 185 ? 2.523 -6.119 -14.448 1.00 93.50 185 VAL A C 1
ATOM 1541 O O . VAL A 1 185 ? 2.672 -6.766 -15.483 1.00 93.50 185 VAL A O 1
ATOM 1544 N N . VAL A 1 186 ? 3.065 -6.486 -13.293 1.00 90.69 186 VAL A N 1
ATOM 1545 C CA . VAL A 1 186 ? 3.947 -7.634 -13.107 1.00 90.69 186 VAL A CA 1
ATOM 1546 C C . VAL A 1 186 ? 3.303 -8.590 -12.112 1.00 90.69 186 VAL A C 1
ATOM 1548 O O . VAL A 1 186 ? 3.160 -8.279 -10.929 1.00 90.69 186 VAL A O 1
ATOM 1551 N N . GLU A 1 187 ? 2.971 -9.783 -12.592 1.00 87.12 187 GLU A N 1
ATOM 1552 C CA . GLU A 1 187 ? 2.475 -10.901 -11.789 1.00 87.12 187 GLU A CA 1
ATOM 1553 C C . GLU A 1 187 ? 3.524 -12.027 -11.827 1.00 87.12 187 GLU A C 1
ATOM 1555 O O . GLU A 1 187 ? 3.573 -12.798 -12.794 1.00 87.12 187 GLU A O 1
ATOM 1560 N N . PRO A 1 188 ? 4.432 -12.096 -10.831 1.00 78.81 188 PRO A N 1
ATOM 1561 C CA . PRO A 1 188 ? 5.448 -13.139 -10.789 1.00 78.81 188 PRO A CA 1
ATOM 1562 C C . PRO A 1 188 ? 4.813 -14.525 -10.768 1.00 78.81 188 PRO A C 1
ATOM 1564 O O . PRO A 1 188 ? 3.830 -14.778 -10.072 1.00 78.81 188 PRO A O 1
ATOM 1567 N N . LYS A 1 189 ? 5.410 -15.450 -11.515 1.00 77.88 189 LYS A N 1
ATOM 1568 C CA . LYS A 1 189 ? 4.935 -16.832 -11.620 1.00 77.88 189 LYS A CA 1
ATOM 1569 C C . LYS A 1 189 ? 5.409 -17.678 -10.450 1.00 77.88 189 LYS A C 1
ATOM 1571 O O . LYS A 1 189 ? 4.811 -18.717 -10.169 1.00 77.88 189 LYS A O 1
ATOM 1576 N N . ARG A 1 190 ? 6.514 -17.284 -9.814 1.00 72.44 190 ARG A N 1
ATOM 1577 C CA . ARG A 1 190 ? 7.099 -18.004 -8.685 1.00 72.44 190 ARG A CA 1
ATOM 1578 C C . ARG A 1 190 ? 6.706 -17.332 -7.379 1.00 72.44 190 ARG A C 1
ATOM 1580 O O . ARG A 1 190 ? 6.899 -16.135 -7.192 1.00 72.44 190 ARG A O 1
ATOM 1587 N N . ASP A 1 191 ? 6.204 -18.142 -6.458 1.00 72.19 191 ASP A N 1
ATOM 1588 C CA . ASP A 1 191 ? 5.921 -17.735 -5.087 1.00 72.19 191 ASP A CA 1
ATOM 1589 C C . ASP A 1 191 ? 6.545 -18.743 -4.123 1.00 72.19 191 ASP A C 1
ATOM 1591 O O . ASP A 1 191 ? 5.864 -19.565 -3.510 1.00 72.19 191 ASP A O 1
ATOM 1595 N N . ASP A 1 192 ? 7.875 -18.694 -4.016 1.00 66.88 192 ASP A N 1
ATOM 1596 C CA . ASP A 1 192 ? 8.668 -19.642 -3.221 1.00 66.88 192 ASP A CA 1
ATOM 1597 C C . ASP A 1 192 ? 8.227 -19.706 -1.746 1.00 66.88 192 ASP A C 1
ATOM 1599 O O . ASP A 1 192 ? 8.456 -20.707 -1.069 1.00 66.88 192 ASP A O 1
ATOM 1603 N N . HIS A 1 193 ? 7.585 -18.645 -1.248 1.00 71.56 193 HIS A N 1
ATOM 1604 C CA . HIS A 1 193 ? 7.167 -18.510 0.145 1.00 71.56 193 HIS A CA 1
ATOM 1605 C C . HIS A 1 193 ? 5.644 -18.458 0.321 1.00 71.56 193 HIS A C 1
ATOM 1607 O O . HIS A 1 193 ? 5.201 -18.193 1.431 1.00 71.56 193 HIS A O 1
ATOM 1613 N N . GLY A 1 194 ? 4.835 -18.649 -0.727 1.00 78.00 194 GLY A N 1
ATOM 1614 C CA . GLY A 1 194 ? 3.366 -18.556 -0.651 1.00 78.00 194 GLY A CA 1
ATOM 1615 C C . GLY A 1 194 ? 2.813 -17.168 -0.275 1.00 78.00 194 GLY A C 1
ATOM 1616 O O . GLY A 1 194 ? 1.620 -17.027 -0.005 1.00 78.00 194 GLY A O 1
ATOM 1617 N N . ARG A 1 195 ? 3.670 -16.140 -0.189 1.00 84.62 195 ARG A N 1
ATOM 1618 C CA . ARG A 1 195 ? 3.300 -14.795 0.277 1.00 84.62 195 ARG A CA 1
ATOM 1619 C C . ARG A 1 195 ? 2.537 -14.038 -0.800 1.00 84.62 195 ARG A C 1
ATOM 1621 O O . ARG A 1 195 ? 1.560 -13.365 -0.481 1.00 84.62 195 ARG A O 1
ATOM 1628 N N . LEU A 1 196 ? 2.988 -14.138 -2.049 1.00 83.44 196 LEU A N 1
ATOM 1629 C CA . LEU A 1 196 ? 2.396 -13.416 -3.171 1.00 83.44 196 LEU A CA 1
ATOM 1630 C C . LEU A 1 196 ? 0.945 -13.862 -3.380 1.00 83.44 196 LEU A C 1
ATOM 1632 O O . LEU A 1 196 ? 0.044 -13.028 -3.425 1.00 83.44 196 LEU A O 1
ATOM 1636 N N . VAL A 1 197 ? 0.703 -15.174 -3.400 1.00 84.62 197 VAL A N 1
ATOM 1637 C CA . VAL A 1 197 ? -0.634 -15.757 -3.563 1.00 84.62 197 VAL A CA 1
ATOM 1638 C C . VAL A 1 197 ? -1.533 -15.394 -2.384 1.00 84.62 197 VAL A C 1
ATOM 1640 O O . VAL A 1 197 ? -2.646 -14.910 -2.586 1.00 84.62 197 VAL A O 1
ATOM 1643 N N . ASN A 1 198 ? -1.053 -15.555 -1.147 1.00 87.62 198 ASN A N 1
ATOM 1644 C CA . ASN A 1 198 ? -1.871 -15.290 0.039 1.00 87.62 198 ASN A CA 1
ATOM 1645 C C . ASN A 1 198 ? -2.246 -13.813 0.204 1.00 87.62 198 ASN A C 1
ATOM 1647 O O . ASN A 1 198 ? -3.270 -13.498 0.810 1.00 87.62 198 ASN A O 1
ATOM 1651 N N . GLN A 1 199 ? -1.428 -12.905 -0.324 1.00 90.50 199 GLN A N 1
ATOM 1652 C CA . GLN A 1 199 ? -1.697 -11.469 -0.315 1.00 90.50 199 GLN A CA 1
ATOM 1653 C C . GLN A 1 199 ? -2.492 -11.011 -1.541 1.00 90.50 199 GLN A C 1
ATOM 1655 O O . GLN A 1 199 ? -2.805 -9.823 -1.631 1.00 90.50 199 GLN A O 1
ATOM 1660 N N . ALA A 1 200 ? -2.813 -11.914 -2.478 1.00 91.94 200 ALA A N 1
ATOM 1661 C CA . ALA A 1 200 ? -3.296 -11.565 -3.815 1.00 91.94 200 ALA A CA 1
ATOM 1662 C C . ALA A 1 200 ? -2.424 -10.464 -4.449 1.00 91.94 200 ALA A C 1
ATOM 1664 O O . ALA A 1 200 ? -2.932 -9.469 -4.974 1.00 91.94 200 ALA A O 1
ATOM 1665 N N . GLY A 1 201 ? -1.111 -10.602 -4.257 1.00 92.25 201 GLY A N 1
ATOM 1666 C CA . GLY A 1 201 ? -0.109 -9.590 -4.520 1.00 92.25 201 GLY A CA 1
ATOM 1667 C C . GLY A 1 201 ? 0.291 -9.541 -5.986 1.00 92.25 201 GLY A C 1
ATOM 1668 O O . GLY A 1 201 ? 0.377 -10.563 -6.661 1.00 92.25 201 GLY A O 1
ATOM 1669 N N . LEU A 1 202 ? 0.574 -8.334 -6.448 1.00 94.56 202 LEU A N 1
ATOM 1670 C CA . LEU A 1 202 ? 1.124 -8.052 -7.762 1.00 94.56 202 LEU A CA 1
ATOM 1671 C C . LEU A 1 202 ? 1.978 -6.787 -7.685 1.00 94.56 202 LEU A C 1
ATOM 1673 O O . LEU A 1 202 ? 1.971 -6.079 -6.672 1.00 94.56 202 LEU A O 1
ATOM 1677 N N . PHE A 1 203 ? 2.701 -6.484 -8.755 1.00 95.25 203 PHE A N 1
ATOM 1678 C CA . PHE A 1 203 ? 3.557 -5.310 -8.808 1.00 95.25 203 PHE A CA 1
ATOM 1679 C C . PHE A 1 203 ? 3.245 -4.427 -10.007 1.00 95.25 203 PHE A C 1
ATOM 1681 O O . PHE A 1 203 ? 2.760 -4.891 -11.032 1.00 95.25 203 PHE A O 1
ATOM 1688 N N . THR A 1 204 ? 3.578 -3.146 -9.894 1.00 95.19 204 THR A N 1
ATOM 1689 C CA . THR A 1 204 ? 3.671 -2.250 -11.051 1.00 95.19 204 THR A CA 1
ATOM 1690 C C . THR A 1 204 ? 5.086 -1.716 -11.185 1.00 95.19 204 THR A C 1
ATOM 1692 O O . THR A 1 204 ? 5.721 -1.388 -10.176 1.00 95.19 204 THR A O 1
ATOM 1695 N N . VAL A 1 205 ? 5.548 -1.558 -12.420 1.00 93.56 205 VAL A N 1
ATOM 1696 C CA . VAL A 1 205 ? 6.809 -0.896 -12.758 1.00 93.56 205 VAL A CA 1
ATOM 1697 C C . VAL A 1 205 ? 6.517 0.281 -13.677 1.00 93.56 205 VAL A C 1
ATOM 1699 O O . VAL A 1 205 ? 5.880 0.124 -14.713 1.00 93.56 205 VAL A O 1
ATOM 1702 N N . CYS A 1 206 ? 7.022 1.454 -13.309 1.00 92.12 206 CYS A N 1
ATOM 1703 C CA . CYS A 1 206 ? 6.993 2.654 -14.135 1.00 92.12 206 CYS A CA 1
ATOM 1704 C C . CYS A 1 206 ? 8.394 3.270 -14.122 1.00 92.12 206 CYS A C 1
ATOM 1706 O O . CYS A 1 206 ? 9.014 3.388 -13.061 1.00 92.12 206 CYS A O 1
ATOM 1708 N N . HIS A 1 207 ? 8.906 3.613 -15.302 1.00 91.50 207 HIS A N 1
ATOM 1709 C CA . HIS A 1 207 ? 10.225 4.219 -15.461 1.00 91.50 207 HIS A CA 1
ATOM 1710 C C . HIS A 1 207 ? 10.093 5.667 -15.912 1.00 91.50 207 HIS A C 1
ATOM 1712 O O . HIS A 1 207 ? 9.137 6.027 -16.590 1.00 91.50 207 HIS A O 1
ATOM 1718 N N . ASP A 1 208 ? 11.087 6.479 -15.558 1.00 88.19 208 ASP A N 1
ATOM 1719 C CA . ASP A 1 208 ? 11.297 7.855 -16.033 1.00 88.19 208 ASP A CA 1
ATOM 1720 C C . ASP A 1 208 ? 10.213 8.883 -15.623 1.00 88.19 208 ASP A C 1
ATOM 1722 O O . ASP A 1 208 ? 10.478 10.085 -15.655 1.00 88.19 208 ASP A O 1
ATOM 1726 N N . ALA A 1 209 ? 9.056 8.435 -15.132 1.00 87.25 209 ALA A N 1
ATOM 1727 C CA . ALA A 1 209 ? 7.984 9.244 -14.556 1.00 87.25 209 ALA A CA 1
ATOM 1728 C C . ALA A 1 209 ? 7.297 8.523 -13.381 1.00 87.25 209 ALA A C 1
ATOM 1730 O O . ALA A 1 209 ? 7.430 7.307 -13.206 1.00 87.25 209 ALA A O 1
ATOM 1731 N N . THR A 1 210 ? 6.547 9.278 -12.577 1.00 88.12 210 THR A N 1
ATOM 1732 C CA . THR A 1 210 ? 5.624 8.724 -11.580 1.00 88.12 210 THR A CA 1
ATOM 1733 C C . THR A 1 210 ? 4.362 8.167 -12.247 1.00 88.12 210 THR A C 1
ATOM 1735 O O . THR A 1 210 ? 4.007 8.566 -13.359 1.00 88.12 210 THR A O 1
ATOM 1738 N N . ILE A 1 211 ? 3.668 7.252 -11.561 1.00 89.94 211 ILE A N 1
ATOM 1739 C CA . ILE A 1 211 ? 2.461 6.591 -12.085 1.00 89.94 211 ILE A CA 1
ATOM 1740 C C . ILE A 1 211 ? 1.392 7.621 -12.458 1.00 89.94 211 ILE A C 1
ATOM 1742 O O . ILE A 1 211 ? 0.809 7.536 -13.535 1.00 89.94 211 ILE A O 1
ATOM 1746 N N . GLU A 1 212 ? 1.151 8.616 -11.606 1.00 88.88 212 GLU A N 1
ATOM 1747 C CA . GLU A 1 212 ? 0.132 9.632 -11.852 1.00 88.88 212 GLU A CA 1
ATOM 1748 C C . GLU A 1 212 ? 0.460 10.496 -13.071 1.00 88.88 212 GLU A C 1
ATOM 1750 O O . GLU A 1 212 ? -0.416 10.736 -13.896 1.00 88.88 212 GLU A O 1
ATOM 1755 N N . ASN A 1 213 ? 1.722 10.894 -13.255 1.00 88.19 213 ASN A N 1
ATOM 1756 C CA . ASN A 1 213 ? 2.121 11.677 -14.423 1.00 88.19 213 ASN A CA 1
ATOM 1757 C C . ASN A 1 213 ? 2.010 10.860 -15.716 1.00 88.19 213 ASN A C 1
ATOM 1759 O O . ASN A 1 213 ? 1.611 11.397 -16.750 1.00 88.19 213 ASN A O 1
ATOM 1763 N N . GLN A 1 214 ? 2.312 9.562 -15.654 1.00 89.56 214 GLN A N 1
ATOM 1764 C CA . GLN A 1 214 ? 2.184 8.678 -16.804 1.00 89.56 214 GLN A CA 1
ATOM 1765 C C . GLN A 1 214 ? 0.716 8.434 -17.180 1.00 89.56 214 GLN A C 1
ATOM 1767 O O . GLN A 1 214 ? 0.367 8.511 -18.356 1.00 89.56 214 GLN A O 1
ATOM 1772 N N . LEU A 1 215 ? -0.165 8.234 -16.194 1.00 89.06 215 LEU A N 1
ATOM 1773 C CA . LEU A 1 215 ? -1.610 8.136 -16.422 1.00 89.06 215 LEU A CA 1
ATOM 1774 C C . LEU A 1 215 ? -2.173 9.415 -17.049 1.00 89.06 215 LEU A C 1
ATOM 1776 O O . LEU A 1 215 ? -2.923 9.341 -18.018 1.00 89.06 215 LEU A O 1
ATOM 1780 N N . LEU A 1 216 ? -1.779 10.585 -16.539 1.00 86.38 216 LEU A N 1
ATOM 1781 C CA . LEU A 1 216 ? -2.182 11.878 -17.099 1.00 86.38 216 LEU A CA 1
ATOM 1782 C C . LEU A 1 216 ? -1.737 12.038 -18.557 1.00 86.38 216 LEU A C 1
ATOM 1784 O O . LEU A 1 216 ? -2.511 12.502 -19.398 1.00 86.38 216 LEU A O 1
ATOM 1788 N N . ALA A 1 217 ? -0.505 11.632 -18.872 1.00 86.50 217 ALA A N 1
ATOM 1789 C CA . ALA A 1 217 ? 0.018 11.672 -20.231 1.00 86.50 217 ALA A CA 1
ATOM 1790 C C . ALA A 1 217 ? -0.759 10.738 -21.171 1.00 86.50 217 ALA A C 1
ATOM 1792 O O . ALA A 1 217 ? -1.061 11.136 -22.296 1.00 86.50 217 ALA A O 1
ATOM 1793 N N . SER A 1 218 ? -1.110 9.530 -20.723 1.00 86.44 218 SER A N 1
ATOM 1794 C CA . SER A 1 218 ? -1.889 8.574 -21.520 1.00 86.44 218 SER A CA 1
ATOM 1795 C C . SER A 1 218 ? -3.329 9.040 -21.736 1.00 86.44 218 SER A C 1
ATOM 1797 O O . SER A 1 218 ? -3.798 9.040 -22.871 1.00 86.44 218 SER A O 1
ATOM 1799 N N . LEU A 1 219 ? -3.989 9.569 -20.702 1.00 82.38 219 LEU A N 1
ATOM 1800 C CA . LEU A 1 219 ? -5.323 10.170 -20.825 1.00 82.38 219 LEU A CA 1
ATOM 1801 C C . LEU A 1 219 ? -5.337 11.360 -21.793 1.00 82.38 219 LEU A C 1
ATOM 1803 O O . LEU A 1 219 ? -6.276 11.521 -22.562 1.00 82.38 219 LEU A O 1
ATOM 1807 N N . SER A 1 220 ? -4.273 12.166 -21.815 1.00 77.81 220 SER A N 1
ATOM 1808 C CA . SER A 1 220 ? -4.157 13.308 -22.736 1.00 77.81 220 SER A CA 1
ATOM 1809 C C . SER A 1 220 ? -3.954 12.900 -24.202 1.00 77.81 220 SER A C 1
ATOM 1811 O O . SER A 1 220 ? -4.178 13.712 -25.097 1.00 77.81 220 SER A O 1
ATOM 1813 N N . LYS A 1 221 ? -3.486 11.672 -24.466 1.00 75.25 221 LYS A N 1
ATOM 1814 C CA . LYS A 1 221 ? -3.329 11.134 -25.828 1.00 75.25 221 LYS A CA 1
ATOM 1815 C C . LYS A 1 221 ? -4.638 10.564 -26.374 1.00 75.25 221 LYS A C 1
ATOM 1817 O O . LYS A 1 221 ? -4.795 10.504 -27.593 1.00 75.25 221 LYS A O 1
ATOM 1822 N N . ASP A 1 222 ? -5.553 10.140 -25.503 1.00 67.94 222 ASP A N 1
ATOM 1823 C CA . ASP A 1 222 ? -6.842 9.599 -25.914 1.00 67.94 222 ASP A CA 1
ATOM 1824 C C . ASP A 1 222 ? -7.768 10.727 -26.403 1.00 67.94 222 ASP A C 1
ATOM 1826 O O . ASP A 1 222 ? -8.248 11.589 -25.657 1.00 67.94 222 ASP A O 1
ATOM 1830 N N . SER A 1 223 ? -8.024 10.729 -27.710 1.00 55.94 223 SER A N 1
ATOM 1831 C CA . SER A 1 223 ? -8.911 11.682 -28.375 1.00 55.94 223 SER A CA 1
ATOM 1832 C C . SER A 1 223 ? -10.336 11.690 -27.804 1.00 55.94 223 SER A C 1
ATOM 1834 O O . SER A 1 223 ? -10.959 12.752 -27.813 1.00 55.94 223 SER A O 1
ATOM 1836 N N . ASN A 1 224 ? -10.826 10.572 -27.247 1.00 56.53 224 ASN A N 1
ATOM 1837 C CA . ASN A 1 224 ? -12.140 10.520 -26.590 1.00 56.53 224 ASN A CA 1
ATOM 1838 C C . ASN A 1 224 ? -12.134 11.274 -25.253 1.00 56.53 224 ASN A C 1
ATOM 1840 O O . ASN A 1 224 ? -13.052 12.044 -24.971 1.00 56.53 224 ASN A O 1
ATOM 1844 N N . PHE A 1 225 ? -11.063 11.131 -24.465 1.00 58.47 225 PHE A N 1
ATOM 1845 C CA . PHE A 1 225 ? -10.873 11.891 -23.226 1.00 58.47 225 PHE A CA 1
ATOM 1846 C C . PHE A 1 225 ? -10.753 13.397 -23.501 1.00 58.47 225 PHE A C 1
ATOM 1848 O O . PHE A 1 225 ? -11.314 14.220 -22.777 1.00 58.47 225 PHE A O 1
ATOM 1855 N N . THR A 1 226 ? -10.076 13.756 -24.595 1.00 52.78 226 THR A N 1
ATOM 1856 C CA . THR A 1 226 ? -9.866 15.152 -25.006 1.00 52.78 226 THR A CA 1
ATOM 1857 C C . THR A 1 226 ? -11.168 15.807 -25.500 1.00 52.78 226 THR A C 1
ATOM 1859 O O . THR A 1 226 ? -11.383 16.992 -25.259 1.00 52.78 226 THR A O 1
ATOM 1862 N N . GLN A 1 227 ? -12.056 15.054 -26.166 1.00 47.22 227 GLN A N 1
ATOM 1863 C CA . GLN A 1 227 ? -13.313 15.573 -26.725 1.00 47.22 227 GLN A CA 1
ATOM 1864 C C . GLN A 1 227 ? -14.479 15.635 -25.728 1.00 47.22 227 GLN A C 1
ATOM 1866 O O . GLN A 1 227 ? -15.266 16.571 -25.815 1.00 47.22 227 GLN A O 1
ATOM 1871 N N . GLU A 1 228 ? -14.605 14.705 -24.774 1.00 47.75 228 GLU A N 1
ATOM 1872 C CA . GLU A 1 228 ? -15.737 14.724 -23.827 1.00 47.75 228 GLU A CA 1
ATOM 1873 C C . GLU A 1 228 ? -15.523 15.628 -22.599 1.00 47.75 228 GLU A C 1
ATOM 1875 O O . GLU A 1 228 ? -16.506 16.022 -21.979 1.00 47.75 228 GLU A O 1
ATOM 1880 N N . LYS A 1 229 ? -14.278 15.968 -22.217 1.00 50.97 229 LYS A N 1
ATOM 1881 C CA . LYS A 1 229 ? -13.987 16.595 -20.903 1.00 50.97 229 LYS A CA 1
ATOM 1882 C C . LYS A 1 229 ? -13.281 17.949 -20.924 1.00 50.97 229 LYS A C 1
ATOM 1884 O O . LYS A 1 229 ? -13.326 18.646 -19.921 1.00 50.97 229 LYS A O 1
ATOM 1889 N N . LEU A 1 230 ? -12.680 18.353 -22.046 1.00 47.53 230 LEU A N 1
ATOM 1890 C CA . LEU A 1 230 ? -12.197 19.733 -22.242 1.00 47.53 230 LEU A CA 1
ATOM 1891 C C . LEU A 1 230 ? -13.273 20.652 -22.848 1.00 47.53 230 LEU A C 1
ATOM 1893 O O . LEU A 1 230 ? -13.031 21.844 -23.017 1.00 47.53 230 LEU A O 1
ATOM 1897 N N . MET A 1 231 ? -14.440 20.099 -23.206 1.00 46.50 231 MET A N 1
ATOM 1898 C CA . MET A 1 231 ? -15.589 20.861 -23.711 1.00 46.50 231 MET A CA 1
ATOM 1899 C C . MET A 1 231 ? -16.532 21.359 -22.604 1.00 46.50 231 MET A C 1
ATOM 1901 O O . MET A 1 231 ? -17.371 22.207 -22.894 1.00 46.50 231 MET A O 1
ATOM 1905 N N . ASP A 1 232 ? -16.368 20.892 -21.362 1.00 46.84 232 ASP A N 1
ATOM 1906 C CA . ASP A 1 232 ? -17.024 21.472 -20.188 1.00 46.84 232 ASP A CA 1
ATOM 1907 C C . ASP A 1 232 ? -16.034 22.414 -19.488 1.00 46.84 232 ASP A C 1
ATOM 1909 O O . ASP A 1 232 ? -14.972 22.003 -19.029 1.00 46.84 232 ASP A O 1
ATOM 1913 N N . GLU A 1 233 ? -16.390 23.693 -19.398 1.00 47.50 233 GLU A N 1
ATOM 1914 C CA . GLU A 1 233 ? -15.609 24.788 -18.797 1.00 47.50 233 GLU A CA 1
ATOM 1915 C C . GLU A 1 233 ? -15.414 24.660 -17.261 1.00 47.50 233 GLU A C 1
ATOM 1917 O O . GLU A 1 233 ? -14.937 25.591 -16.613 1.00 47.50 233 GLU A O 1
ATOM 1922 N N . ASP A 1 234 ? -15.744 23.511 -16.662 1.00 54.88 234 ASP A N 1
ATOM 1923 C CA . ASP A 1 234 ? -15.678 23.257 -15.222 1.00 54.88 234 ASP A CA 1
ATOM 1924 C C . ASP A 1 234 ? -14.432 22.425 -14.853 1.00 54.88 234 ASP A C 1
ATOM 1926 O O . ASP A 1 234 ? -14.499 21.204 -14.677 1.00 54.88 234 ASP A O 1
ATOM 1930 N N . GLU A 1 235 ? -13.294 23.097 -14.616 1.00 58.44 235 GLU A N 1
ATOM 1931 C CA . GLU A 1 235 ? -12.072 22.512 -14.011 1.00 58.44 235 GLU A CA 1
ATOM 1932 C C . GLU A 1 235 ? -12.357 21.695 -12.727 1.00 58.44 235 GLU A C 1
ATOM 1934 O O . GLU A 1 235 ? -11.563 20.845 -12.320 1.00 58.44 235 GLU A O 1
ATOM 1939 N N . GLY A 1 236 ? -13.513 21.923 -12.096 1.00 63.09 236 GLY A N 1
ATOM 1940 C CA . GLY A 1 236 ? -13.953 21.260 -10.877 1.00 63.09 236 GLY A CA 1
ATOM 1941 C C . GLY A 1 236 ? -14.291 19.772 -10.996 1.00 63.09 236 GLY A C 1
ATOM 1942 O O . GLY A 1 236 ? -14.306 19.139 -9.952 1.00 63.09 236 GLY A O 1
ATOM 1943 N N . ARG A 1 237 ? -14.540 19.205 -12.193 1.00 72.94 237 ARG A N 1
ATOM 1944 C CA . ARG A 1 237 ? -14.888 17.765 -12.347 1.00 72.94 237 ARG A CA 1
ATOM 1945 C C . ARG A 1 237 ? -13.693 16.848 -12.627 1.00 72.94 237 ARG A C 1
ATOM 1947 O O . ARG A 1 237 ? -13.824 15.620 -12.664 1.00 72.94 237 ARG A O 1
ATOM 1954 N N . PHE A 1 238 ? -12.528 17.432 -12.908 1.00 80.50 238 PHE A N 1
ATOM 1955 C CA . PHE A 1 238 ? -11.332 16.677 -13.267 1.00 80.50 238 PHE A CA 1
ATOM 1956 C C . PHE A 1 238 ? -10.872 15.695 -12.169 1.00 80.50 238 PHE A C 1
ATOM 1958 O O . PHE A 1 238 ? -10.563 14.550 -12.514 1.00 80.50 238 PHE A O 1
ATOM 1965 N N . PRO A 1 239 ? -10.848 16.061 -10.869 1.00 84.19 239 PRO A N 1
ATOM 1966 C CA . PRO A 1 239 ? -10.465 15.135 -9.803 1.00 84.19 239 PRO A CA 1
ATOM 1967 C C . PRO A 1 239 ? -11.337 13.877 -9.740 1.00 84.19 239 PRO A C 1
ATOM 1969 O O . PRO A 1 239 ? -10.814 12.784 -9.548 1.00 84.19 239 PRO A O 1
ATOM 1972 N N . GLU A 1 240 ? -12.647 14.005 -9.926 1.00 83.00 240 GLU A N 1
ATOM 1973 C CA . GLU A 1 240 ? -13.606 12.899 -9.874 1.00 83.00 240 GLU A CA 1
ATOM 1974 C C . GLU A 1 240 ? -13.409 11.946 -11.043 1.00 83.00 240 GLU A C 1
ATOM 1976 O O . GLU A 1 240 ? -13.374 10.731 -10.877 1.00 83.00 240 GLU A O 1
ATOM 1981 N N . ILE A 1 241 ? -13.225 12.517 -12.228 1.00 83.25 241 ILE A N 1
ATOM 1982 C CA . ILE A 1 241 ? -12.896 11.771 -13.432 1.00 83.25 241 ILE A CA 1
ATOM 1983 C C . ILE A 1 241 ? -11.581 11.023 -13.252 1.00 83.25 241 ILE A C 1
ATOM 1985 O O . ILE A 1 241 ? -11.459 9.872 -13.657 1.00 83.25 241 ILE A O 1
ATOM 1989 N N . PHE A 1 242 ? -10.566 11.687 -12.706 1.00 87.06 242 PHE A N 1
ATOM 1990 C CA . PHE A 1 242 ? -9.259 11.070 -12.573 1.00 87.06 242 PHE A CA 1
ATOM 1991 C C . PHE A 1 242 ? -9.264 9.989 -11.480 1.00 87.06 242 PHE A C 1
ATOM 1993 O O . PHE A 1 242 ? -8.561 8.984 -11.613 1.00 87.06 242 PHE A O 1
ATOM 2000 N N . ALA A 1 243 ? -10.144 10.124 -10.478 1.00 90.00 243 ALA A N 1
ATOM 2001 C CA . ALA A 1 243 ? -10.373 9.128 -9.436 1.00 90.00 243 ALA A CA 1
ATOM 2002 C C . ALA A 1 243 ? -10.890 7.784 -9.977 1.00 90.00 243 ALA A C 1
ATOM 2004 O O . ALA A 1 243 ? -10.680 6.757 -9.333 1.00 90.00 243 ALA A O 1
ATOM 2005 N N . ASP A 1 244 ? -11.493 7.762 -11.173 1.00 88.75 244 ASP A N 1
ATOM 2006 C CA . ASP A 1 244 ? -11.864 6.518 -11.857 1.00 88.75 244 ASP A CA 1
ATOM 2007 C C . ASP A 1 244 ? -10.654 5.650 -12.233 1.00 88.75 244 ASP A C 1
ATOM 2009 O O . ASP A 1 244 ? -10.805 4.432 -12.397 1.00 88.75 244 ASP A O 1
ATOM 2013 N N . TYR A 1 245 ? -9.479 6.267 -12.380 1.00 91.12 245 TYR A N 1
ATOM 2014 C CA . TYR A 1 245 ? -8.241 5.620 -12.808 1.00 91.12 245 TYR A CA 1
ATOM 2015 C C . TYR A 1 245 ? -7.264 5.439 -11.653 1.00 91.12 245 TYR A C 1
ATOM 2017 O O . TYR A 1 245 ? -6.688 4.363 -11.501 1.00 91.12 245 TYR A O 1
ATOM 2025 N N . ILE A 1 246 ? -7.079 6.474 -10.834 1.00 94.12 246 ILE A N 1
ATOM 2026 C CA . ILE A 1 246 ? -6.229 6.427 -9.648 1.00 94.12 246 ILE A CA 1
ATOM 2027 C C . ILE A 1 246 ? -6.780 7.350 -8.569 1.00 94.12 246 ILE A C 1
ATOM 2029 O O . ILE A 1 246 ? -7.102 8.505 -8.828 1.00 94.12 246 ILE A O 1
ATOM 2033 N N . CYS A 1 247 ? -6.852 6.867 -7.332 1.00 94.50 247 CYS A N 1
ATOM 2034 C CA . CYS A 1 247 ? -7.234 7.708 -6.202 1.00 94.50 247 CYS A CA 1
ATOM 2035 C C . CYS A 1 247 ? -6.538 7.275 -4.911 1.00 94.50 247 CYS A C 1
ATOM 2037 O O . CYS A 1 247 ? -6.037 6.152 -4.792 1.00 94.50 247 CYS A O 1
ATOM 2039 N N . LYS A 1 248 ? -6.525 8.174 -3.926 1.00 95.56 248 LYS A N 1
ATOM 2040 C CA . LYS A 1 248 ? -5.994 7.931 -2.583 1.00 95.56 248 LYS A CA 1
ATOM 2041 C C . LYS A 1 248 ? -7.088 8.198 -1.551 1.00 95.56 248 LYS A C 1
ATOM 2043 O O . LYS A 1 248 ? -7.658 9.284 -1.488 1.00 95.56 248 LYS A O 1
ATOM 2048 N N . ILE A 1 249 ? -7.379 7.199 -0.730 1.00 95.81 249 ILE A N 1
ATOM 2049 C CA . ILE A 1 249 ? -8.419 7.253 0.299 1.00 95.81 249 ILE A CA 1
ATOM 2050 C C . ILE A 1 249 ? -7.749 7.467 1.650 1.00 95.81 249 ILE A C 1
ATOM 2052 O O . ILE A 1 249 ? -6.903 6.670 2.061 1.00 95.81 249 ILE A O 1
ATOM 2056 N N . TYR A 1 250 ? -8.131 8.533 2.346 1.00 95.50 250 TYR A N 1
ATOM 2057 C CA . TYR A 1 250 ? -7.680 8.838 3.700 1.00 95.50 250 TYR A CA 1
ATOM 2058 C C . TYR A 1 250 ? -8.659 8.249 4.701 1.00 95.50 250 TYR A C 1
ATOM 2060 O O . TYR A 1 250 ? -9.845 8.553 4.683 1.00 95.50 250 TYR A O 1
ATOM 2068 N N . ILE A 1 251 ? -8.158 7.405 5.590 1.00 95.94 251 ILE A N 1
ATOM 2069 C CA . ILE A 1 251 ? -8.945 6.721 6.610 1.00 95.94 251 ILE A CA 1
ATOM 2070 C C . ILE A 1 251 ? -8.447 7.210 7.951 1.00 95.94 251 ILE A C 1
ATOM 2072 O O . ILE A 1 251 ? -7.258 7.086 8.245 1.00 95.94 251 ILE A O 1
ATOM 2076 N N . LYS A 1 252 ? -9.325 7.791 8.763 1.00 94.00 252 LYS A N 1
ATOM 2077 C CA . LYS A 1 252 ? -8.916 8.353 10.051 1.00 94.00 252 LYS A CA 1
ATOM 2078 C C . LYS A 1 252 ? -8.149 7.324 10.887 1.00 94.00 252 LYS A C 1
ATOM 2080 O O . LYS A 1 252 ? -8.559 6.166 10.991 1.00 94.00 252 LYS A O 1
ATOM 2085 N N . ASN A 1 253 ? -7.023 7.736 11.470 1.00 93.06 253 ASN A N 1
ATOM 2086 C CA . ASN A 1 253 ? -6.146 6.871 12.264 1.00 93.06 253 ASN A CA 1
ATOM 2087 C C . ASN A 1 253 ? -6.704 6.647 13.683 1.00 93.06 253 ASN A C 1
ATOM 2089 O O . ASN A 1 253 ? -6.060 6.932 14.689 1.00 93.06 253 ASN A O 1
ATOM 2093 N N . GLU A 1 254 ? -7.935 6.152 13.761 1.00 91.31 254 GLU A N 1
ATOM 2094 C CA . GLU A 1 254 ? -8.636 5.823 14.997 1.00 91.31 254 GLU A CA 1
ATOM 2095 C C . GLU A 1 254 ? -9.105 4.361 14.947 1.00 91.31 254 GLU A C 1
ATOM 2097 O O . GLU A 1 254 ? -9.287 3.776 13.879 1.00 91.31 254 GLU A O 1
ATOM 2102 N N . PHE A 1 255 ? -9.298 3.746 16.117 1.00 91.12 255 PHE A N 1
ATOM 2103 C CA . PHE A 1 255 ? -9.843 2.385 16.240 1.00 91.12 255 PHE A CA 1
ATOM 2104 C C . PHE A 1 255 ? -9.044 1.288 15.500 1.00 91.12 255 PHE A C 1
ATOM 2106 O O . PHE A 1 255 ? -9.609 0.288 15.053 1.00 91.12 255 PHE A O 1
ATOM 2113 N N . ARG A 1 256 ? -7.710 1.427 15.422 1.00 92.25 256 ARG A N 1
ATOM 2114 C CA . ARG A 1 256 ? -6.798 0.465 14.765 1.00 92.25 256 ARG A CA 1
ATOM 2115 C C . ARG A 1 256 ? -7.015 -0.982 15.218 1.00 92.25 256 ARG A C 1
ATOM 2117 O O . ARG A 1 256 ? -7.153 -1.872 14.382 1.00 92.25 256 ARG A O 1
ATOM 2124 N N . HIS A 1 257 ? -7.083 -1.213 16.531 1.00 91.19 257 HIS A N 1
ATOM 2125 C CA . HIS A 1 257 ? -7.295 -2.549 17.100 1.00 91.19 257 HIS A CA 1
ATOM 2126 C C . HIS A 1 257 ? -8.640 -3.153 16.671 1.00 91.19 257 HIS A C 1
ATOM 2128 O O . HIS A 1 257 ? -8.704 -4.336 16.344 1.00 91.19 257 HIS A O 1
ATOM 2134 N N . GLU A 1 258 ? -9.707 -2.349 16.602 1.00 93.88 258 GLU A N 1
ATOM 2135 C CA . GLU A 1 258 ? -11.009 -2.823 16.123 1.00 93.88 258 GLU A CA 1
ATOM 2136 C C . GLU A 1 258 ? -10.966 -3.213 14.645 1.00 93.88 258 GLU A C 1
ATOM 2138 O O . GLU A 1 258 ? -11.499 -4.263 14.285 1.00 93.88 258 GLU A O 1
ATOM 2143 N N . CYS A 1 259 ? -10.308 -2.397 13.814 1.00 95.38 259 CYS A N 1
ATOM 2144 C CA . CYS A 1 259 ? -10.124 -2.656 12.387 1.00 95.38 259 CYS A CA 1
ATOM 2145 C C . CYS A 1 259 ? -9.391 -3.989 12.158 1.00 95.38 259 CYS A C 1
ATOM 2147 O O . CYS A 1 259 ? -9.915 -4.886 11.497 1.00 95.38 259 CYS A O 1
ATOM 2149 N N . ILE A 1 260 ? -8.231 -4.182 12.797 1.00 95.19 260 ILE A N 1
ATOM 2150 C CA . ILE A 1 260 ? -7.436 -5.413 12.663 1.00 95.19 260 ILE A CA 1
ATOM 2151 C C . ILE A 1 260 ? -8.181 -6.637 13.209 1.00 95.19 260 ILE A C 1
ATOM 2153 O O . ILE A 1 260 ? -8.196 -7.694 12.575 1.00 95.19 260 ILE A O 1
ATOM 2157 N N . LYS A 1 261 ? -8.873 -6.505 14.345 1.00 94.38 261 LYS A N 1
ATOM 2158 C CA . LYS A 1 261 ? -9.706 -7.581 14.898 1.00 94.38 261 LYS A CA 1
ATOM 2159 C C . LYS A 1 261 ? -10.860 -7.953 13.966 1.00 94.38 261 LYS A C 1
ATOM 2161 O O . LYS A 1 261 ? -11.234 -9.124 13.907 1.00 94.38 261 LYS A O 1
ATOM 2166 N N . HIS A 1 262 ? -11.439 -6.983 13.258 1.00 95.88 262 HIS A N 1
ATOM 2167 C CA . HIS A 1 262 ? -12.483 -7.232 12.268 1.00 95.88 262 HIS A CA 1
ATOM 2168 C C . HIS A 1 262 ? -11.929 -7.957 11.038 1.00 95.88 262 HIS A C 1
ATOM 2170 O O . HIS A 1 262 ? -12.459 -9.001 10.670 1.00 95.88 262 HIS A O 1
ATOM 2176 N N . LEU A 1 263 ? -10.818 -7.476 10.476 1.00 96.50 263 LEU A N 1
ATOM 2177 C CA . LEU A 1 263 ? -10.127 -8.110 9.349 1.00 96.50 263 LEU A CA 1
ATOM 2178 C C . LEU A 1 263 ? -9.716 -9.555 9.662 1.00 96.50 263 LEU A C 1
ATOM 2180 O O . LEU A 1 263 ? -9.904 -10.450 8.837 1.00 96.50 263 LEU A O 1
ATOM 2184 N N . ARG A 1 264 ? -9.290 -9.835 10.900 1.00 95.81 264 ARG A N 1
ATOM 2185 C CA . ARG A 1 264 ? -9.005 -11.205 11.343 1.00 95.81 264 ARG A CA 1
ATOM 2186 C C . ARG A 1 264 ? -10.222 -12.128 11.251 1.00 95.81 264 ARG A C 1
ATOM 2188 O O . ARG A 1 264 ? -10.060 -13.295 10.907 1.00 95.81 264 ARG A O 1
ATOM 2195 N N . LYS A 1 265 ? -11.438 -11.637 11.525 1.00 95.06 265 LYS A N 1
ATOM 2196 C CA . LYS A 1 265 ? -12.676 -12.432 11.362 1.00 95.06 265 LYS A CA 1
ATOM 2197 C C . LYS A 1 265 ? -12.967 -12.769 9.898 1.00 95.06 265 LYS A C 1
ATOM 2199 O O . LYS A 1 265 ? -13.695 -13.718 9.641 1.00 95.06 265 LYS A O 1
ATOM 2204 N N . MET A 1 266 ? -12.384 -12.019 8.966 1.00 94.75 266 MET A N 1
ATOM 2205 C CA . MET A 1 266 ? -12.431 -12.263 7.522 1.00 94.75 266 MET A CA 1
ATOM 2206 C C . MET A 1 266 ? -11.221 -13.073 7.025 1.00 94.75 266 MET A C 1
ATOM 2208 O O . MET A 1 266 ? -10.965 -13.112 5.827 1.00 94.75 266 MET A O 1
ATOM 2212 N N . ASN A 1 267 ? -10.461 -13.703 7.930 1.00 95.44 267 ASN A N 1
ATOM 2213 C CA . ASN A 1 267 ? -9.228 -14.436 7.627 1.00 95.44 267 ASN A CA 1
ATOM 2214 C C . ASN A 1 267 ? -8.094 -13.562 7.038 1.00 95.44 267 ASN A C 1
ATOM 2216 O O . ASN A 1 267 ? -7.176 -14.069 6.402 1.00 95.44 267 ASN A O 1
ATOM 2220 N N . VAL A 1 268 ? -8.117 -12.245 7.280 1.00 96.50 268 VAL A N 1
ATOM 2221 C CA . VAL A 1 268 ? -7.046 -11.317 6.885 1.00 96.50 268 VAL A CA 1
ATOM 2222 C C . VAL A 1 268 ? -6.199 -10.982 8.115 1.00 96.50 268 VAL A C 1
ATOM 2224 O O . VAL A 1 268 ? -6.567 -10.148 8.943 1.00 96.50 268 VAL A O 1
ATOM 2227 N N . HIS A 1 269 ? -5.077 -11.686 8.278 1.00 95.00 269 HIS A N 1
ATOM 2228 C CA . HIS A 1 269 ? -4.152 -11.527 9.406 1.00 95.00 269 HIS A CA 1
ATOM 2229 C C . HIS A 1 269 ? -2.748 -12.053 9.073 1.00 95.00 269 HIS A C 1
ATOM 2231 O O . HIS A 1 269 ? -2.582 -12.803 8.112 1.00 95.00 269 HIS A O 1
ATOM 2237 N N . HIS A 1 270 ? -1.754 -11.748 9.921 1.00 94.19 270 HIS A N 1
ATOM 2238 C CA . HIS A 1 270 ? -0.350 -12.137 9.715 1.00 94.19 270 HIS A CA 1
ATOM 2239 C C . HIS A 1 270 ? -0.155 -13.604 9.310 1.00 94.19 270 HIS A C 1
ATOM 2241 O O . HIS A 1 270 ? 0.403 -13.863 8.254 1.00 94.19 270 HIS A O 1
ATOM 2247 N N . ALA A 1 271 ? -0.680 -14.558 10.087 1.00 92.94 271 ALA A N 1
ATOM 2248 C CA . ALA A 1 271 ? -0.496 -15.984 9.794 1.00 92.94 271 ALA A CA 1
ATOM 2249 C C . ALA A 1 271 ? -1.128 -16.461 8.468 1.00 92.94 271 ALA A C 1
ATOM 2251 O O . ALA A 1 271 ? -0.720 -17.493 7.949 1.00 92.94 271 ALA A O 1
ATOM 2252 N N . SER A 1 272 ? -2.115 -15.738 7.919 1.00 94.00 272 SER A N 1
ATOM 2253 C CA . SER A 1 272 ? -2.689 -16.053 6.606 1.00 94.00 272 SER A CA 1
ATOM 2254 C C . SER A 1 272 ? -1.872 -15.396 5.495 1.00 94.00 272 SER A C 1
ATOM 2256 O O . SER A 1 272 ? -1.562 -16.043 4.505 1.00 94.00 272 SER A O 1
ATOM 2258 N N . LEU A 1 273 ? -1.503 -14.121 5.654 1.00 93.31 273 LEU A N 1
ATOM 2259 C CA . LEU A 1 273 ? -0.816 -13.333 4.621 1.00 93.31 273 LEU A CA 1
ATOM 2260 C C . LEU A 1 273 ? 0.681 -13.654 4.496 1.00 93.31 273 LEU A C 1
ATOM 2262 O O . LEU A 1 273 ? 1.272 -13.472 3.432 1.00 93.31 273 LEU A O 1
ATOM 2266 N N . PHE A 1 274 ? 1.296 -14.126 5.577 1.00 92.06 274 PHE A N 1
ATOM 2267 C CA . PHE A 1 274 ? 2.703 -14.500 5.648 1.00 92.06 274 PHE A CA 1
ATOM 2268 C C . PHE A 1 274 ? 2.785 -15.936 6.178 1.00 92.06 274 PHE A C 1
ATOM 2270 O O . PHE A 1 274 ? 2.805 -16.141 7.395 1.00 92.06 274 PHE A O 1
ATOM 2277 N N . PRO A 1 275 ? 2.786 -16.950 5.295 1.00 87.38 275 PRO A N 1
ATOM 2278 C CA . PRO A 1 275 ? 2.758 -18.360 5.688 1.00 87.38 275 PRO A CA 1
ATOM 2279 C C . PRO A 1 275 ? 4.157 -18.858 6.092 1.00 87.38 275 PRO A C 1
ATOM 2281 O O . PRO A 1 275 ? 4.626 -19.912 5.671 1.00 87.38 275 PRO A O 1
ATOM 2284 N N . ASP A 1 276 ? 4.842 -18.077 6.919 1.00 88.88 276 ASP A N 1
ATOM 2285 C CA . ASP A 1 276 ? 6.161 -18.369 7.456 1.00 88.88 276 ASP A CA 1
ATOM 2286 C C . ASP A 1 276 ? 6.180 -18.172 8.975 1.00 88.88 276 ASP A C 1
ATOM 2288 O O . ASP A 1 276 ? 5.209 -17.742 9.605 1.00 88.88 276 ASP A O 1
ATOM 2292 N N . LEU A 1 277 ? 7.313 -18.514 9.586 1.00 90.19 277 LEU A N 1
ATOM 2293 C CA . LEU A 1 277 ? 7.478 -18.417 11.032 1.00 90.19 277 LEU A CA 1
ATOM 2294 C C . LEU A 1 277 ? 7.401 -16.974 11.543 1.00 90.19 277 LEU A C 1
ATOM 2296 O O . LEU A 1 277 ? 7.051 -16.778 12.706 1.00 90.19 277 LEU A O 1
ATOM 2300 N N . ILE A 1 278 ? 7.697 -15.975 10.706 1.00 89.12 278 ILE A N 1
ATOM 2301 C CA . ILE A 1 278 ? 7.592 -14.562 11.082 1.00 89.12 278 ILE A CA 1
ATOM 2302 C C . ILE A 1 278 ? 6.109 -14.200 11.192 1.00 89.12 278 ILE A C 1
ATOM 2304 O O . ILE A 1 278 ? 5.668 -13.767 12.253 1.00 89.12 278 ILE A O 1
ATOM 2308 N N . GLY A 1 279 ? 5.314 -14.510 10.166 1.00 90.81 279 GLY A N 1
ATOM 2309 C CA . GLY A 1 279 ? 3.867 -14.302 10.173 1.00 90.81 279 GLY A CA 1
ATOM 2310 C C . GLY A 1 279 ? 3.146 -15.026 11.307 1.00 90.81 279 GLY A C 1
ATOM 2311 O O . GLY A 1 279 ? 2.255 -14.459 11.946 1.00 90.81 279 GLY A O 1
ATOM 2312 N N . ALA A 1 280 ? 3.550 -16.263 11.604 1.00 92.94 280 ALA A N 1
ATOM 2313 C CA . ALA A 1 280 ? 3.031 -17.007 12.749 1.00 92.94 280 ALA A CA 1
ATOM 2314 C C . ALA A 1 280 ? 3.394 -16.337 14.087 1.00 92.94 280 ALA A C 1
ATOM 2316 O O . ALA A 1 280 ? 2.545 -16.227 14.974 1.00 92.94 280 ALA A O 1
ATOM 2317 N N . SER A 1 281 ? 4.631 -15.855 14.225 1.00 94.88 281 SER A N 1
ATOM 2318 C CA . SER A 1 281 ? 5.095 -15.163 15.433 1.00 94.88 281 SER A CA 1
ATOM 2319 C C . SER A 1 281 ? 4.336 -13.856 15.657 1.00 94.88 281 SER A C 1
ATOM 2321 O O . SER A 1 281 ? 3.817 -13.624 16.749 1.00 94.88 281 SER A O 1
ATOM 2323 N N . ASP A 1 282 ? 4.197 -13.036 14.615 1.00 93.00 282 ASP A N 1
ATOM 2324 C CA . ASP A 1 282 ? 3.487 -11.756 14.685 1.00 93.00 282 ASP A CA 1
ATOM 2325 C C . ASP A 1 282 ? 2.000 -11.945 14.998 1.00 93.00 282 ASP A C 1
ATOM 2327 O O . ASP A 1 282 ? 1.416 -11.186 15.776 1.00 93.00 282 ASP A O 1
ATOM 2331 N N . TYR A 1 283 ? 1.388 -13.006 14.464 1.00 94.50 283 TYR A N 1
ATOM 2332 C CA . TYR A 1 283 ? 0.025 -13.387 14.819 1.00 94.50 283 TYR A CA 1
ATOM 2333 C C . TYR A 1 283 ? -0.112 -13.713 16.312 1.00 94.50 283 TYR A C 1
ATOM 2335 O O . TYR A 1 283 ? -0.994 -13.170 16.977 1.00 94.50 283 TYR A O 1
ATOM 2343 N N . CYS A 1 284 ? 0.767 -14.557 16.857 1.00 95.38 284 CYS A N 1
ATOM 2344 C CA . CYS A 1 284 ? 0.757 -14.908 18.278 1.00 95.38 284 CYS A CA 1
ATOM 2345 C C . CYS A 1 284 ? 0.961 -13.679 19.175 1.00 95.38 284 CYS A C 1
ATOM 2347 O O . CYS A 1 284 ? 0.235 -13.512 20.156 1.00 95.38 284 CYS A O 1
ATOM 2349 N N . ASN A 1 285 ? 1.898 -12.797 18.814 1.00 93.69 285 ASN A N 1
ATOM 2350 C CA . ASN A 1 285 ? 2.164 -11.556 19.542 1.00 93.69 285 ASN A CA 1
ATOM 2351 C C . ASN A 1 285 ? 0.924 -10.654 19.595 1.00 93.69 285 ASN A C 1
ATOM 2353 O O . ASN A 1 285 ? 0.568 -10.157 20.664 1.00 93.69 285 ASN A O 1
ATOM 2357 N N . LEU A 1 286 ? 0.233 -10.488 18.462 1.00 91.50 286 LEU A N 1
ATOM 2358 C CA . LEU A 1 286 ? -0.997 -9.700 18.378 1.00 91.50 286 LEU A CA 1
ATOM 2359 C C . LEU A 1 286 ? -2.109 -10.278 19.266 1.00 91.50 286 LEU A C 1
ATOM 2361 O O . LEU A 1 286 ? -2.740 -9.542 20.021 1.00 91.50 286 LEU A O 1
ATOM 2365 N N . ILE A 1 287 ? -2.340 -11.593 19.201 1.00 93.69 287 ILE A N 1
ATOM 2366 C CA . ILE A 1 287 ? -3.367 -12.262 20.016 1.00 93.69 287 ILE A CA 1
ATOM 2367 C C . ILE A 1 287 ? -3.054 -12.137 21.508 1.00 93.69 287 ILE A C 1
ATOM 2369 O O . ILE A 1 287 ? -3.958 -11.887 22.307 1.00 93.69 287 ILE A O 1
ATOM 2373 N N . MET A 1 288 ? -1.783 -12.285 21.889 1.00 94.25 288 MET A N 1
ATOM 2374 C CA . MET A 1 288 ? -1.367 -12.139 23.280 1.00 94.25 288 MET A CA 1
ATOM 2375 C C . MET A 1 288 ? -1.587 -10.710 23.785 1.00 94.25 288 MET A C 1
ATOM 2377 O O . MET A 1 288 ? -2.109 -10.534 24.885 1.00 94.25 288 MET A O 1
ATOM 2381 N N . ALA A 1 289 ? -1.244 -9.698 22.983 1.00 90.19 289 ALA A N 1
ATOM 2382 C CA . ALA A 1 289 ? -1.484 -8.298 23.328 1.00 90.19 289 ALA A CA 1
ATOM 2383 C C . ALA A 1 289 ? -2.979 -8.023 23.571 1.00 90.19 289 ALA A C 1
ATOM 2385 O O . ALA A 1 289 ? -3.344 -7.501 24.622 1.00 90.19 289 ALA A O 1
ATOM 2386 N N . GLU A 1 290 ? -3.855 -8.476 22.668 1.00 89.56 290 GLU A N 1
ATOM 2387 C CA . GLU A 1 290 ? -5.308 -8.330 22.835 1.00 89.56 290 GLU A CA 1
ATOM 2388 C C . GLU A 1 290 ? -5.843 -9.052 24.079 1.00 89.56 290 GLU A C 1
ATOM 2390 O O . GLU A 1 290 ? -6.762 -8.565 24.742 1.00 89.56 290 GLU A O 1
ATOM 2395 N N . TRP A 1 291 ? -5.300 -10.231 24.396 1.00 91.69 291 TRP A N 1
ATOM 2396 C CA . TRP A 1 291 ? -5.698 -10.970 25.591 1.00 91.69 291 TRP A CA 1
ATOM 2397 C C . TRP A 1 291 ? -5.333 -10.204 26.867 1.00 91.69 291 TRP A C 1
ATOM 2399 O O . TRP A 1 291 ? -6.166 -10.119 27.769 1.00 91.69 291 TRP A O 1
ATOM 2409 N N . ILE A 1 292 ? -4.133 -9.613 26.935 1.00 91.88 292 ILE A N 1
ATOM 2410 C CA . ILE A 1 292 ? -3.697 -8.791 28.076 1.00 91.88 292 ILE A CA 1
ATOM 2411 C C . ILE A 1 292 ? -4.631 -7.589 28.254 1.00 91.88 292 ILE A C 1
ATOM 2413 O O . ILE A 1 292 ? -5.159 -7.391 29.348 1.00 91.88 292 ILE A O 1
ATOM 2417 N N . GLU A 1 293 ? -4.904 -6.848 27.178 1.00 88.12 293 GLU A N 1
ATOM 2418 C CA . GLU A 1 293 ? -5.805 -5.687 27.204 1.00 88.12 293 GLU A CA 1
ATOM 2419 C C . GLU A 1 293 ? -7.210 -6.067 27.703 1.00 88.12 293 GLU A C 1
ATOM 2421 O O . GLU A 1 293 ? -7.789 -5.391 28.556 1.00 88.12 293 GLU A O 1
ATOM 2426 N N . ALA A 1 294 ? -7.755 -7.196 27.238 1.00 88.50 294 ALA A N 1
ATOM 2427 C CA . ALA A 1 294 ? -9.059 -7.679 27.686 1.00 88.50 294 ALA A CA 1
ATOM 2428 C C . ALA A 1 294 ? -9.081 -8.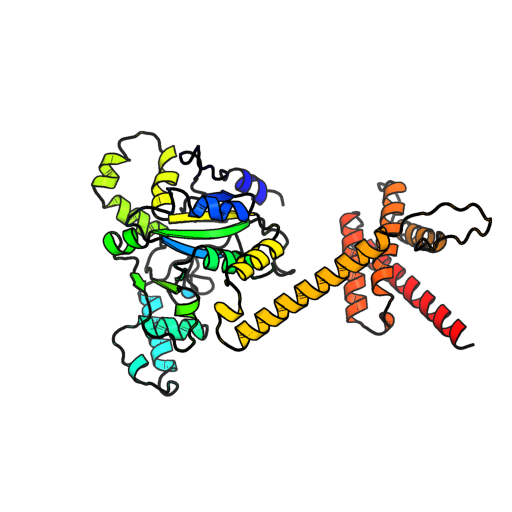038 29.184 1.00 88.50 294 ALA A C 1
ATOM 2430 O O . ALA A 1 294 ? -10.088 -7.813 29.859 1.00 88.50 294 ALA A O 1
ATOM 2431 N N . GLN A 1 295 ? -7.985 -8.583 29.726 1.00 90.44 295 GLN A N 1
ATOM 2432 C CA . GLN A 1 295 ? -7.872 -8.868 31.160 1.00 90.44 295 GLN A CA 1
ATOM 2433 C C . GLN A 1 295 ? -7.829 -7.587 31.996 1.00 90.44 295 GLN A C 1
ATOM 2435 O O . GLN A 1 295 ? -8.434 -7.535 33.066 1.00 90.44 295 GLN A O 1
ATOM 2440 N N . GLU A 1 296 ? -7.134 -6.554 31.526 1.00 89.44 296 GLU A N 1
ATOM 2441 C CA . GLU A 1 296 ? -7.077 -5.255 32.201 1.00 89.44 296 GLU A CA 1
ATOM 2442 C C . GLU A 1 296 ? -8.455 -4.583 32.246 1.00 89.44 296 GLU A C 1
ATOM 2444 O O . GLU A 1 296 ? -8.889 -4.149 33.315 1.00 89.44 296 GLU A O 1
ATOM 2449 N N . ILE A 1 297 ? -9.187 -4.605 31.129 1.00 86.44 297 ILE A N 1
ATOM 2450 C CA . ILE A 1 297 ? -10.560 -4.088 31.035 1.00 86.44 297 ILE A CA 1
ATOM 2451 C C . ILE A 1 297 ? -11.504 -4.852 31.978 1.00 86.44 297 ILE A C 1
ATOM 2453 O O . ILE A 1 297 ? -12.270 -4.246 32.728 1.00 86.44 297 ILE A O 1
ATOM 2457 N N . ASN A 1 298 ? -11.427 -6.186 32.009 1.00 83.50 298 ASN A N 1
ATOM 2458 C CA . ASN A 1 298 ? -12.266 -6.997 32.897 1.00 83.50 298 ASN A CA 1
ATOM 2459 C C . ASN A 1 298 ? -11.966 -6.755 34.383 1.00 83.50 298 ASN A C 1
ATOM 2461 O O . ASN A 1 298 ? -12.889 -6.755 35.202 1.00 83.50 298 ASN A O 1
ATOM 2465 N N . LYS A 1 299 ? -10.696 -6.529 34.747 1.00 84.06 299 LYS A N 1
ATOM 2466 C CA . LYS A 1 299 ? -10.311 -6.159 36.118 1.00 84.06 299 LYS A CA 1
ATOM 2467 C C . LYS A 1 299 ? -10.889 -4.802 36.518 1.00 84.06 299 LYS A C 1
ATOM 2469 O O . LYS A 1 299 ? -11.368 -4.675 37.640 1.00 84.06 299 LYS A O 1
ATOM 2474 N N . GLN A 1 300 ? -10.891 -3.827 35.609 1.00 75.44 300 GLN A N 1
ATOM 2475 C CA . GLN A 1 300 ? -11.505 -2.515 35.842 1.00 75.44 300 GLN A CA 1
ATOM 2476 C C . GLN A 1 300 ? -13.028 -2.632 36.011 1.00 75.44 300 GLN A C 1
ATOM 2478 O O . GLN A 1 300 ? -13.561 -2.196 37.024 1.00 75.44 300 GLN A O 1
ATOM 2483 N N . HIS A 1 301 ? -13.723 -3.335 35.111 1.00 74.31 301 HIS A N 1
ATOM 2484 C CA . HIS A 1 301 ? -15.175 -3.529 35.225 1.00 74.31 301 HIS A CA 1
ATOM 2485 C C . HIS A 1 301 ? -15.603 -4.319 36.467 1.00 74.31 301 HIS A C 1
ATOM 2487 O O . HIS A 1 301 ? -16.652 -4.036 37.038 1.00 74.31 301 HIS A O 1
ATOM 2493 N N . SER A 1 302 ? -14.806 -5.298 36.904 1.00 68.88 302 SER A N 1
ATOM 2494 C CA . SER A 1 302 ? -15.100 -6.060 38.126 1.00 68.88 302 SER A CA 1
ATOM 2495 C C . SER A 1 302 ? -14.925 -5.214 39.391 1.00 68.88 302 SER A C 1
ATOM 2497 O O . SER A 1 302 ? -15.622 -5.453 40.371 1.00 68.88 302 SER A O 1
ATOM 2499 N N . ALA A 1 303 ? -14.041 -4.210 39.369 1.00 62.03 303 ALA A N 1
ATOM 2500 C CA . ALA A 1 303 ? -13.905 -3.243 40.458 1.00 62.03 303 ALA A CA 1
ATOM 2501 C C . ALA A 1 303 ? -15.091 -2.257 40.525 1.00 62.03 303 ALA A C 1
ATOM 2503 O O . ALA A 1 303 ? -15.420 -1.776 41.607 1.00 62.03 303 ALA A O 1
ATOM 2504 N N . ASP A 1 304 ? -15.760 -2.004 39.395 1.00 59.88 304 ASP A N 1
ATOM 2505 C CA . ASP A 1 304 ? -16.884 -1.062 39.293 1.00 59.88 304 ASP A CA 1
ATOM 2506 C C . ASP A 1 304 ? -18.275 -1.707 39.511 1.00 59.88 304 ASP A C 1
ATOM 2508 O O . ASP A 1 304 ? -19.263 -0.990 39.679 1.00 59.88 304 ASP A O 1
ATOM 2512 N N . ALA A 1 305 ? -18.388 -3.044 39.504 1.00 52.41 305 ALA A N 1
ATOM 2513 C CA . ALA A 1 305 ? -19.668 -3.769 39.451 1.00 52.41 305 ALA A CA 1
ATOM 2514 C C . ALA A 1 305 ? -20.191 -4.348 40.787 1.00 52.41 305 ALA A C 1
ATOM 2516 O O . ALA A 1 305 ? -21.233 -5.008 40.784 1.00 52.41 305 ALA A O 1
ATOM 2517 N N . GLU A 1 306 ? -19.535 -4.130 41.932 1.00 45.16 306 GLU A N 1
ATOM 2518 C CA . GLU A 1 306 ? -20.077 -4.593 43.222 1.00 45.16 306 GLU A CA 1
ATOM 2519 C C . GLU A 1 306 ? -21.314 -3.766 43.656 1.00 45.16 306 GLU A C 1
ATOM 2521 O O . GLU A 1 306 ? -21.216 -2.547 43.842 1.00 45.16 306 GLU A O 1
ATOM 2526 N N . PRO A 1 307 ? -22.500 -4.386 43.854 1.00 45.47 307 PRO A N 1
ATOM 2527 C CA . PRO A 1 307 ? -23.708 -3.668 44.244 1.00 45.47 307 PRO A CA 1
ATOM 2528 C C . PRO A 1 307 ? -23.690 -3.333 45.742 1.00 45.47 307 PRO A C 1
ATOM 2530 O O . PRO A 1 307 ? -23.531 -4.207 46.595 1.00 45.47 307 PRO A O 1
ATOM 2533 N N . LYS A 1 308 ? -23.930 -2.059 46.080 1.00 41.69 308 LYS A N 1
ATOM 2534 C CA . LYS A 1 308 ? -24.150 -1.603 47.462 1.00 41.69 308 LYS A CA 1
ATOM 2535 C C . LYS A 1 308 ? -25.493 -2.127 47.985 1.00 41.69 308 LYS A C 1
ATOM 2537 O O . LYS A 1 308 ? -26.531 -1.510 47.765 1.00 41.69 308 LYS A O 1
ATOM 2542 N N . LEU A 1 309 ? -25.473 -3.258 48.687 1.00 34.12 309 LEU A N 1
ATOM 2543 C CA . LEU A 1 309 ? -26.572 -3.698 49.549 1.00 34.12 309 LEU A CA 1
ATOM 2544 C C . LEU A 1 309 ? -26.467 -2.967 50.892 1.00 34.12 309 LEU A C 1
ATOM 2546 O O . LEU A 1 309 ? -25.555 -3.208 51.682 1.00 34.12 309 LEU A O 1
ATOM 2550 N N . GLU A 1 310 ? -27.398 -2.046 51.132 1.00 40.22 310 GLU A N 1
ATOM 2551 C CA . GLU A 1 310 ? -27.545 -1.358 52.411 1.00 40.22 310 GLU A CA 1
ATOM 2552 C C . GLU A 1 310 ? -28.093 -2.318 53.477 1.00 40.22 310 GLU A C 1
ATOM 2554 O O . GLU A 1 310 ? -29.241 -2.756 53.420 1.00 40.22 310 GLU A O 1
ATOM 2559 N N . SER A 1 311 ? -27.290 -2.597 54.504 1.00 29.72 311 SER A N 1
ATOM 2560 C CA . SER A 1 311 ? -27.794 -3.017 55.811 1.00 29.72 311 SER A CA 1
ATOM 2561 C C . SER A 1 311 ? -27.064 -2.242 56.902 1.00 29.72 311 SER A C 1
ATOM 2563 O O . SER A 1 311 ? -25.863 -2.413 57.114 1.00 29.72 311 SER A O 1
ATOM 2565 N N . ASN A 1 312 ? -27.817 -1.369 57.569 1.00 32.66 312 ASN A N 1
ATOM 2566 C CA . ASN A 1 312 ? -27.392 -0.541 58.689 1.00 32.66 312 ASN A CA 1
ATOM 2567 C C . ASN A 1 312 ? -26.903 -1.397 59.866 1.00 32.66 312 ASN A C 1
ATOM 2569 O O . ASN A 1 312 ? -27.690 -2.044 60.554 1.00 32.66 312 ASN A O 1
ATOM 2573 N N . GLY A 1 313 ? -25.600 -1.333 60.120 1.00 29.14 313 GLY A N 1
ATOM 2574 C CA . GLY A 1 313 ? -24.931 -1.869 61.298 1.00 29.14 313 GLY A CA 1
ATOM 2575 C C . GLY A 1 313 ? -23.533 -1.268 61.370 1.00 29.14 313 GLY A C 1
ATOM 2576 O O . GLY A 1 313 ? -22.674 -1.570 60.550 1.00 29.14 313 GLY A O 1
ATOM 2577 N N . VAL A 1 314 ? -23.343 -0.345 62.308 1.00 33.34 314 VAL A N 1
ATOM 2578 C CA . VAL A 1 314 ? -22.167 0.517 62.471 1.00 33.34 314 VAL A CA 1
ATOM 2579 C C . VAL A 1 314 ? -20.886 -0.303 62.673 1.00 33.34 314 VAL A C 1
ATOM 2581 O O . VAL A 1 314 ? -20.540 -0.657 63.792 1.00 33.34 314 VAL A O 1
ATOM 2584 N N . ILE A 1 315 ? -20.161 -0.554 61.581 1.00 28.09 315 ILE A N 1
ATOM 2585 C CA . ILE A 1 315 ? -18.697 -0.651 61.521 1.00 28.09 315 ILE A CA 1
ATOM 2586 C C . ILE A 1 315 ? -18.296 0.044 60.218 1.00 28.09 315 ILE A C 1
ATOM 2588 O O . ILE A 1 315 ? -18.322 -0.542 59.139 1.00 28.09 315 ILE A O 1
ATOM 2592 N N . SER A 1 316 ? -17.959 1.329 60.322 1.00 30.08 316 SER A N 1
ATOM 2593 C CA . SER A 1 316 ? -17.394 2.141 59.242 1.00 30.08 316 SER A CA 1
ATOM 2594 C C . SER A 1 316 ? -15.998 1.617 58.875 1.00 30.08 316 SER A C 1
ATOM 2596 O O . SER A 1 316 ? -14.981 2.179 59.282 1.00 30.08 316 SER A O 1
ATOM 2598 N N . LYS A 1 317 ? -15.936 0.523 58.110 1.00 28.88 317 LYS A N 1
ATOM 2599 C CA . LYS A 1 317 ? -14.754 0.163 57.323 1.00 28.88 317 LYS A CA 1
ATOM 2600 C C . LYS A 1 317 ? -14.730 1.076 56.106 1.00 28.88 317 LYS A C 1
ATOM 2602 O O . LYS A 1 317 ? -15.341 0.800 55.079 1.00 28.88 317 LYS A O 1
ATOM 2607 N N . LEU A 1 318 ? -14.052 2.203 56.289 1.00 29.33 318 LEU A N 1
ATOM 2608 C CA . LEU A 1 318 ? -13.572 3.057 55.218 1.00 29.33 318 LEU A CA 1
ATOM 2609 C C . LEU A 1 318 ? -12.839 2.178 54.201 1.00 29.33 318 LEU A C 1
ATOM 2611 O O . LEU A 1 318 ? -11.852 1.518 54.522 1.00 29.33 318 LEU A O 1
ATOM 2615 N N . THR A 1 319 ? -13.345 2.174 52.974 1.00 26.08 319 THR A N 1
ATOM 2616 C CA . THR A 1 319 ? -12.542 1.968 51.770 1.00 26.08 319 THR A CA 1
ATOM 2617 C C . THR A 1 319 ? -11.188 2.654 51.956 1.00 26.08 319 THR A C 1
ATOM 2619 O O . THR A 1 319 ? -11.198 3.855 52.254 1.00 26.08 319 THR A O 1
ATOM 2622 N N . PRO A 1 320 ? -10.035 2.014 51.697 1.00 26.94 320 PRO A N 1
ATOM 2623 C CA . PRO A 1 320 ? -8.951 2.808 51.191 1.00 26.94 320 PRO A CA 1
ATOM 2624 C C . PRO A 1 320 ? -9.424 3.240 49.801 1.00 26.94 320 PRO A C 1
ATOM 2626 O O . PRO A 1 320 ? -9.265 2.535 48.808 1.00 26.94 320 PRO A O 1
ATOM 2629 N N . LYS A 1 321 ? -9.972 4.460 49.726 1.00 29.62 321 LYS A N 1
ATOM 2630 C CA . LYS A 1 321 ? -9.490 5.367 48.687 1.00 29.62 321 LYS A CA 1
ATOM 2631 C C . LYS A 1 321 ? -7.986 5.116 48.620 1.00 29.62 321 LYS A C 1
ATOM 2633 O O . LYS A 1 321 ? -7.351 5.003 49.671 1.00 29.62 321 LYS A O 1
ATOM 2638 N N . LEU A 1 322 ? -7.410 4.969 47.436 1.00 34.47 322 LEU A N 1
ATOM 2639 C CA . LEU A 1 322 ? -5.966 5.119 47.313 1.00 34.47 322 LEU A CA 1
ATOM 2640 C C . LEU A 1 322 ? -5.658 6.585 47.653 1.00 34.47 322 LEU A C 1
ATOM 2642 O O . LEU A 1 322 ? -5.416 7.393 46.766 1.00 34.47 322 LEU A O 1
ATOM 2646 N N . ASP A 1 323 ? -5.730 6.916 48.944 1.00 38.28 323 ASP A N 1
ATOM 2647 C CA . ASP A 1 323 ? -5.206 8.114 49.558 1.00 38.28 323 ASP A CA 1
ATOM 2648 C C . ASP A 1 323 ? -3.712 7.999 49.305 1.00 38.28 323 ASP A C 1
ATOM 2650 O O . ASP A 1 323 ? -2.961 7.268 49.950 1.00 38.28 323 ASP A O 1
ATOM 2654 N N . VAL A 1 324 ? -3.288 8.652 48.233 1.00 46.56 324 VAL A N 1
ATOM 2655 C CA . VAL A 1 324 ? -2.091 9.470 48.325 1.00 46.56 324 VAL A CA 1
ATOM 2656 C C . VAL A 1 324 ? -2.313 10.312 49.583 1.00 46.56 324 VAL A C 1
ATOM 2658 O O . VAL A 1 324 ? -3.332 11.003 49.650 1.00 46.56 324 VAL A O 1
ATOM 2661 N N . SER A 1 325 ? -1.491 10.149 50.625 1.00 57.59 325 SER A N 1
ATOM 2662 C CA . SER A 1 325 ? -1.742 10.878 51.873 1.00 57.59 325 SER A CA 1
ATOM 2663 C C . SER A 1 325 ? -1.822 12.377 51.557 1.00 57.59 325 SER A C 1
ATOM 2665 O O . SER A 1 325 ? -1.094 12.856 50.687 1.00 57.59 325 SER A O 1
ATOM 2667 N N . GLU A 1 326 ? -2.700 13.137 52.219 1.00 57.16 326 GLU A N 1
ATOM 2668 C CA . GLU A 1 326 ? -2.750 14.598 52.007 1.00 57.16 326 GLU A CA 1
ATOM 2669 C C . GLU A 1 326 ? -1.353 15.221 52.188 1.00 57.16 326 GLU A C 1
ATOM 2671 O O . GLU A 1 326 ? -0.957 16.080 51.414 1.00 57.16 326 GLU A O 1
ATOM 2676 N N . GLN A 1 327 ? -0.536 14.640 53.075 1.00 57.19 327 GLN A N 1
ATOM 2677 C CA . GLN A 1 327 ? 0.874 14.980 53.273 1.00 57.19 327 GLN A CA 1
ATOM 2678 C C . GLN A 1 327 ? 1.760 14.763 52.029 1.00 57.19 327 GLN A C 1
ATOM 2680 O O . GLN A 1 327 ? 2.654 15.565 51.777 1.00 57.19 327 GLN A O 1
ATOM 2685 N N . GLU A 1 328 ? 1.552 13.703 51.238 1.00 61.75 328 GLU A N 1
ATOM 2686 C CA . GLU A 1 328 ? 2.283 13.462 49.980 1.00 61.75 328 GLU A CA 1
ATOM 2687 C C . GLU A 1 328 ? 1.921 14.498 48.913 1.00 61.75 328 GLU A C 1
ATOM 2689 O O . GLU A 1 328 ? 2.797 15.001 48.210 1.00 61.75 328 GLU A O 1
ATOM 2694 N N . ILE A 1 329 ? 0.632 14.828 48.808 1.00 63.53 329 ILE A N 1
ATOM 2695 C CA . ILE A 1 329 ? 0.135 15.831 47.861 1.00 63.53 329 ILE A CA 1
ATOM 2696 C C . ILE A 1 329 ? 0.659 17.213 48.257 1.00 63.53 329 ILE A C 1
ATOM 2698 O O . ILE A 1 329 ? 1.159 17.927 47.392 1.00 63.53 329 ILE A O 1
ATOM 2702 N N . ASP A 1 330 ? 0.620 17.549 49.548 1.00 60.72 330 ASP A N 1
ATOM 2703 C CA . ASP A 1 330 ? 1.115 18.818 50.087 1.00 60.72 330 ASP A CA 1
ATOM 2704 C C . ASP A 1 330 ? 2.629 18.964 49.882 1.00 60.72 330 ASP A C 1
ATOM 2706 O O . ASP A 1 330 ? 3.099 20.016 49.451 1.00 60.72 330 ASP A O 1
ATOM 2710 N N . THR A 1 331 ? 3.401 17.891 50.087 1.00 66.12 331 THR A N 1
ATOM 2711 C CA . THR A 1 331 ? 4.860 17.910 49.878 1.00 66.12 331 THR A CA 1
ATOM 2712 C C . THR A 1 331 ? 5.211 18.093 48.398 1.00 66.12 331 THR A C 1
ATOM 2714 O O . THR A 1 331 ? 6.092 18.883 48.052 1.00 66.12 331 THR A O 1
ATOM 2717 N N . ILE A 1 332 ? 4.503 17.407 47.493 1.00 67.38 332 ILE A N 1
ATOM 2718 C CA . ILE A 1 332 ? 4.686 17.582 46.044 1.00 67.38 332 ILE A CA 1
ATOM 2719 C C . ILE A 1 332 ? 4.237 18.984 45.617 1.00 67.38 332 ILE A C 1
ATOM 2721 O O . ILE A 1 332 ? 4.896 19.611 44.789 1.00 67.38 332 ILE A O 1
ATOM 2725 N N . GLU A 1 333 ? 3.163 19.514 46.200 1.00 65.75 333 GLU A N 1
ATOM 2726 C CA . GLU A 1 333 ? 2.702 20.879 45.954 1.00 65.75 333 GLU A CA 1
ATOM 2727 C C . GLU A 1 333 ? 3.740 21.924 46.404 1.00 65.75 333 GLU A C 1
ATOM 2729 O O . GLU A 1 333 ? 4.015 22.871 45.660 1.00 65.75 333 GLU A O 1
ATOM 2734 N N . GLU A 1 334 ? 4.387 21.737 47.557 1.00 64.81 334 GLU A N 1
ATOM 2735 C CA . GLU A 1 334 ? 5.499 22.582 48.009 1.00 64.81 334 GLU A CA 1
ATOM 2736 C C . GLU A 1 334 ? 6.706 22.502 47.061 1.00 64.81 334 GLU A C 1
ATOM 2738 O O . GLU A 1 334 ? 7.246 23.538 46.656 1.00 64.81 334 GLU A O 1
ATOM 2743 N N . MET A 1 335 ? 7.088 21.299 46.618 1.00 69.19 335 MET A N 1
ATOM 2744 C CA . MET A 1 335 ? 8.185 21.098 45.658 1.00 69.19 335 MET A CA 1
ATOM 2745 C C . MET A 1 335 ? 7.899 21.717 44.283 1.00 69.19 335 MET A C 1
ATOM 2747 O O . MET A 1 335 ? 8.815 22.205 43.618 1.00 69.19 335 MET A O 1
ATOM 2751 N N . LEU A 1 336 ? 6.633 21.739 43.862 1.00 67.12 336 LEU A N 1
ATOM 2752 C CA . LEU A 1 336 ? 6.181 22.384 42.628 1.00 67.12 336 LEU A CA 1
ATOM 2753 C C . LEU A 1 336 ? 6.128 23.917 42.740 1.00 67.12 336 LEU A C 1
ATOM 2755 O O . LEU A 1 336 ? 6.178 24.600 41.711 1.00 67.12 336 LEU A O 1
ATOM 2759 N N . ARG A 1 337 ? 6.044 24.465 43.961 1.00 66.12 337 ARG A N 1
ATOM 2760 C CA . ARG A 1 337 ? 6.042 25.912 44.247 1.00 66.12 337 ARG A CA 1
ATOM 2761 C C . ARG A 1 337 ? 7.446 26.482 44.471 1.00 66.12 337 ARG A C 1
ATOM 2763 O O . ARG A 1 337 ? 7.686 27.630 44.103 1.00 66.12 337 ARG A O 1
ATOM 2770 N N . PHE A 1 338 ? 8.373 25.696 45.018 1.00 59.22 338 PHE A N 1
ATOM 2771 C CA . PHE A 1 338 ? 9.712 26.150 45.429 1.00 59.22 338 PHE A CA 1
ATOM 2772 C C . PHE A 1 338 ? 10.569 26.808 44.319 1.00 59.22 338 PHE A C 1
ATOM 2774 O O . PHE A 1 338 ? 11.274 27.774 44.612 1.00 59.22 338 PHE A O 1
ATOM 2781 N N . PRO A 1 339 ? 10.508 26.388 43.037 1.00 55.94 339 PRO A N 1
ATOM 2782 C CA . PRO A 1 339 ? 11.290 27.021 41.967 1.00 55.94 339 PRO A CA 1
ATOM 2783 C C . PRO A 1 339 ? 10.637 28.278 41.376 1.00 55.94 339 PRO A C 1
ATOM 2785 O O . PRO A 1 339 ? 11.280 28.995 40.608 1.00 55.94 339 PRO A O 1
ATOM 2788 N N . ILE A 1 340 ? 9.362 28.547 41.681 1.00 52.62 340 ILE A N 1
ATOM 2789 C CA . ILE A 1 340 ? 8.607 29.659 41.095 1.00 52.62 340 ILE A CA 1
ATOM 2790 C C . ILE A 1 340 ? 8.612 30.832 42.078 1.00 52.62 340 ILE A C 1
ATOM 2792 O O . ILE A 1 340 ? 7.647 31.080 42.802 1.00 52.62 340 ILE A O 1
ATOM 2796 N N . SER A 1 341 ? 9.686 31.623 42.063 1.00 44.94 341 SER A N 1
ATOM 2797 C CA . SER A 1 341 ? 9.566 33.011 42.515 1.00 44.94 341 SER A CA 1
ATOM 2798 C C . SER A 1 341 ? 8.634 33.754 41.557 1.00 44.94 341 SER A C 1
ATOM 2800 O O . SER A 1 341 ? 9.024 34.150 40.468 1.00 44.94 341 SER A O 1
ATOM 2802 N N . HIS A 1 342 ? 7.397 33.944 42.010 1.00 42.16 342 HIS A N 1
ATOM 2803 C CA . HIS A 1 342 ? 6.404 34.886 41.503 1.00 42.16 342 HIS A CA 1
ATOM 2804 C C . HIS A 1 342 ? 5.902 34.737 40.049 1.00 42.16 342 HIS A C 1
ATOM 2806 O O . HIS A 1 342 ? 6.542 35.148 39.089 1.00 42.16 342 HIS A O 1
ATOM 2812 N N . LYS A 1 343 ? 4.597 34.417 39.991 1.00 51.03 343 LYS A N 1
ATOM 2813 C CA . LYS A 1 343 ? 3.566 34.797 38.998 1.00 51.03 343 LYS A CA 1
ATOM 2814 C C . LYS A 1 343 ? 3.234 33.768 37.904 1.00 51.03 343 LYS A C 1
ATOM 2816 O O . LYS A 1 343 ? 4.074 33.379 37.111 1.00 51.03 343 LYS A O 1
ATOM 2821 N N . GLN A 1 344 ? 1.922 33.502 37.823 1.00 49.50 344 GLN A N 1
ATOM 2822 C CA . GLN A 1 344 ? 1.152 32.876 36.731 1.00 49.50 344 GLN A CA 1
ATOM 2823 C C . GLN A 1 344 ? 0.882 31.362 36.767 1.00 49.50 344 GLN A C 1
ATOM 2825 O O . GLN A 1 344 ? 0.691 30.753 35.720 1.00 49.50 344 GLN A O 1
ATOM 2830 N N . MET A 1 345 ? 0.711 30.757 37.945 1.00 54.34 345 MET A N 1
ATOM 2831 C CA . MET A 1 345 ? -0.047 29.502 38.022 1.00 54.34 345 MET A CA 1
ATOM 2832 C C . MET A 1 345 ? -1.103 29.589 39.123 1.00 54.34 345 MET A C 1
ATOM 2834 O O . MET A 1 345 ? -0.799 29.934 40.263 1.00 54.34 345 MET A O 1
ATOM 2838 N N . GLU A 1 346 ? -2.365 29.355 38.761 1.00 58.06 346 GLU A N 1
ATOM 2839 C CA . GLU A 1 346 ? -3.484 29.302 39.707 1.00 58.06 346 GLU A CA 1
ATOM 2840 C C . GLU A 1 346 ? -3.236 28.158 40.700 1.00 58.06 346 GLU A C 1
ATOM 2842 O O . GLU A 1 346 ? -2.918 27.047 40.275 1.00 58.06 346 GLU A O 1
ATOM 2847 N N . SER A 1 347 ? -3.392 28.399 42.009 1.00 54.34 347 SER A N 1
ATOM 2848 C CA . SER A 1 347 ? -3.136 27.388 43.057 1.00 54.34 347 SER A CA 1
ATOM 2849 C C . SER A 1 347 ? -3.893 26.076 42.817 1.00 54.34 347 SER A C 1
ATOM 2851 O O . SER A 1 347 ? -3.383 24.998 43.102 1.00 54.34 347 SER A O 1
ATOM 2853 N N . VAL A 1 348 ? -5.075 26.166 42.203 1.00 54.84 348 VAL A N 1
ATOM 2854 C CA . VAL A 1 348 ? -5.919 25.026 41.825 1.00 54.84 348 VAL A CA 1
ATOM 2855 C C . VAL A 1 348 ? -5.247 24.127 40.777 1.00 54.84 348 VAL A C 1
ATOM 2857 O O . VAL A 1 348 ? -5.335 22.907 40.873 1.00 54.84 348 VAL A O 1
ATOM 2860 N N . LYS A 1 349 ? -4.522 24.701 39.807 1.00 63.69 349 LYS A N 1
ATOM 2861 C CA . LYS A 1 349 ? -3.818 23.937 38.760 1.00 63.69 349 LYS A CA 1
ATOM 2862 C C . LYS A 1 349 ? -2.600 23.196 39.310 1.00 63.69 349 LYS A C 1
ATOM 2864 O O . LYS A 1 349 ? -2.305 22.100 38.846 1.00 63.69 349 LYS A O 1
ATOM 2869 N N . VAL A 1 350 ? -1.921 23.772 40.304 1.00 64.12 350 VAL A N 1
ATOM 2870 C CA . VAL A 1 350 ? -0.762 23.141 40.959 1.00 64.12 350 VAL A CA 1
ATOM 2871 C C . VAL A 1 350 ? -1.207 21.953 41.815 1.00 64.12 350 VAL A C 1
ATOM 2873 O O . VAL A 1 350 ? -0.612 20.886 41.716 1.00 64.12 350 VAL A O 1
ATOM 2876 N N . SER A 1 351 ? -2.303 22.097 42.567 1.00 62.28 351 SER A N 1
ATOM 2877 C CA . SER A 1 351 ? -2.872 21.005 43.370 1.00 62.28 351 SER A CA 1
ATOM 2878 C C . SER A 1 351 ? -3.385 19.841 42.505 1.00 62.28 351 SER A C 1
ATOM 2880 O O . SER A 1 351 ? -3.174 18.674 42.836 1.00 62.28 351 SER A O 1
ATOM 2882 N N . MET A 1 352 ? -4.003 20.132 41.352 1.00 65.88 352 MET A N 1
ATOM 2883 C CA . MET A 1 352 ? -4.395 19.097 40.382 1.00 65.88 352 MET A CA 1
ATOM 2884 C C . MET A 1 352 ? -3.175 18.387 39.784 1.00 65.88 352 MET A C 1
ATOM 2886 O O . MET A 1 352 ? -3.137 17.161 39.756 1.00 65.88 352 MET A O 1
ATOM 2890 N N . LEU A 1 353 ? -2.145 19.141 39.388 1.00 72.81 353 LEU A N 1
ATOM 2891 C CA . LEU A 1 353 ? -0.906 18.575 38.853 1.00 72.81 353 LEU A CA 1
ATOM 2892 C C . LEU A 1 353 ? -0.189 17.681 39.878 1.00 72.81 353 LEU A C 1
ATOM 2894 O O . LEU A 1 353 ? 0.324 16.628 39.507 1.00 72.81 353 LEU A O 1
ATOM 2898 N N . ALA A 1 354 ? -0.169 18.081 41.153 1.00 70.44 354 ALA A N 1
ATOM 2899 C CA . ALA A 1 354 ? 0.412 17.301 42.245 1.00 70.44 354 ALA A CA 1
ATOM 2900 C C . ALA A 1 354 ? -0.329 15.971 42.450 1.00 70.44 354 ALA A C 1
ATOM 2902 O O . ALA A 1 354 ? 0.308 14.923 42.557 1.00 70.44 354 ALA A O 1
ATOM 2903 N N . LYS A 1 355 ? -1.669 15.997 42.429 1.00 73.50 355 LYS A N 1
ATOM 2904 C CA . LYS A 1 355 ? -2.508 14.790 42.517 1.00 73.50 355 LYS A CA 1
ATOM 2905 C C . LYS A 1 355 ? -2.288 13.848 41.337 1.00 73.50 355 LYS A C 1
ATOM 2907 O O . LYS A 1 355 ? -2.101 12.649 41.545 1.00 73.50 355 LYS A O 1
ATOM 2912 N N . ASP A 1 356 ? -2.249 14.386 40.120 1.00 72.31 356 ASP A N 1
ATOM 2913 C CA . ASP A 1 356 ? -2.033 13.597 38.907 1.00 72.31 356 ASP A CA 1
ATOM 2914 C C . ASP A 1 356 ? -0.643 12.945 38.913 1.00 72.31 356 ASP A C 1
ATOM 2916 O O . ASP A 1 356 ? -0.527 11.738 38.690 1.00 72.31 356 ASP A O 1
ATOM 2920 N N . LEU A 1 357 ? 0.402 13.710 39.251 1.00 76.94 357 LEU A N 1
ATOM 2921 C CA . LEU A 1 357 ? 1.774 13.209 39.366 1.00 76.94 357 LEU A CA 1
ATOM 2922 C C . LEU A 1 357 ? 1.905 12.123 40.436 1.00 76.94 357 LEU A C 1
ATOM 2924 O O . LEU A 1 357 ? 2.494 11.079 40.164 1.00 76.94 357 LEU A O 1
ATOM 2928 N N . ALA A 1 358 ? 1.339 12.333 41.625 1.00 73.31 358 ALA A N 1
ATOM 2929 C CA . ALA A 1 358 ? 1.395 11.350 42.702 1.00 73.31 358 ALA A CA 1
ATOM 2930 C C . ALA A 1 358 ? 0.674 10.046 42.323 1.00 73.31 358 ALA A C 1
ATOM 2932 O O . ALA A 1 358 ? 1.169 8.953 42.605 1.00 73.31 358 ALA A O 1
ATOM 2933 N N . SER A 1 359 ? -0.462 10.149 41.623 1.00 74.56 359 SER A N 1
ATOM 2934 C CA . SER A 1 359 ? -1.197 8.982 41.128 1.00 74.56 359 SER A CA 1
ATOM 2935 C C . SER A 1 359 ? -0.414 8.199 40.070 1.00 74.56 359 SER A C 1
ATOM 2937 O O . SER A 1 359 ? -0.411 6.970 40.100 1.00 74.56 359 SER A O 1
ATOM 2939 N N . GLU A 1 360 ? 0.288 8.890 39.166 1.00 72.75 360 GLU A N 1
ATOM 2940 C CA . GLU A 1 360 ? 1.097 8.261 38.122 1.00 72.75 360 GLU A CA 1
ATOM 2941 C C . GLU A 1 360 ? 2.361 7.622 38.686 1.00 72.75 360 GLU A C 1
ATOM 2943 O O . GLU A 1 360 ? 2.665 6.481 38.353 1.00 72.75 360 GLU A O 1
ATOM 2948 N N . ILE A 1 361 ? 3.075 8.298 39.588 1.00 73.88 361 ILE A N 1
ATOM 2949 C CA . ILE A 1 361 ? 4.301 7.759 40.193 1.00 73.88 361 ILE A CA 1
ATOM 2950 C C . ILE A 1 361 ? 3.992 6.483 40.992 1.00 73.88 361 ILE A C 1
ATOM 2952 O O . ILE A 1 361 ? 4.705 5.485 40.858 1.00 73.88 361 ILE A O 1
ATOM 2956 N N . LYS A 1 362 ? 2.872 6.457 41.727 1.00 73.19 362 LYS A N 1
ATOM 2957 C CA . LYS A 1 362 ? 2.418 5.288 42.497 1.00 73.19 362 LYS A CA 1
ATOM 2958 C C . LYS A 1 362 ? 2.158 4.049 41.626 1.00 73.19 362 LYS A C 1
ATOM 2960 O O . LYS A 1 362 ? 2.268 2.933 42.122 1.00 73.19 362 LYS A O 1
ATOM 2965 N N . LYS A 1 363 ? 1.879 4.201 40.322 1.00 72.94 363 LYS A N 1
ATOM 2966 C CA . LYS A 1 363 ? 1.724 3.065 39.384 1.00 72.94 363 LYS A CA 1
ATOM 2967 C C . LYS A 1 363 ? 3.036 2.335 39.096 1.00 72.94 363 LYS A C 1
ATOM 2969 O O . LYS A 1 363 ? 3.004 1.163 38.732 1.00 72.94 363 LYS A O 1
ATOM 2974 N N . TYR A 1 364 ? 4.178 2.998 39.267 1.00 67.62 364 TYR A N 1
ATOM 2975 C CA . TYR A 1 364 ? 5.499 2.433 38.970 1.00 67.62 364 TYR A CA 1
ATOM 2976 C C . TYR A 1 364 ? 6.265 1.978 40.226 1.00 67.62 364 TYR A C 1
ATOM 2978 O O . TYR A 1 364 ? 7.307 1.342 40.089 1.00 67.62 364 TYR A O 1
ATOM 2986 N N . GLN A 1 365 ? 5.728 2.231 41.427 1.00 64.12 365 GLN A N 1
ATOM 2987 C CA . GLN A 1 365 ? 6.312 1.854 42.728 1.00 64.12 365 GLN A CA 1
ATOM 2988 C C . GLN A 1 365 ? 6.101 0.381 43.132 1.00 64.12 365 GLN A C 1
ATOM 2990 O O . GLN A 1 365 ? 6.592 -0.057 44.162 1.00 64.12 365 GLN A O 1
ATOM 2995 N N . TYR A 1 366 ? 5.398 -0.429 42.332 1.00 59.25 366 TYR A N 1
ATOM 2996 C CA . TYR A 1 366 ? 5.094 -1.833 42.675 1.00 59.25 366 TYR A CA 1
ATOM 2997 C C . TYR A 1 366 ? 6.254 -2.826 42.466 1.00 59.25 366 TYR A C 1
ATOM 2999 O O . TYR A 1 366 ? 6.096 -4.024 42.691 1.00 59.25 366 TYR A O 1
ATOM 3007 N N . THR A 1 367 ? 7.412 -2.365 42.004 1.00 53.69 367 THR A N 1
ATOM 3008 C CA . THR A 1 367 ? 8.609 -3.191 41.753 1.00 53.69 367 THR A CA 1
ATOM 3009 C C . THR A 1 367 ? 9.833 -2.439 42.253 1.00 53.69 367 THR A C 1
ATOM 3011 O O . THR A 1 367 ? 9.730 -1.220 42.293 1.00 53.69 367 THR A O 1
ATOM 3014 N N . ASP A 1 368 ? 10.953 -3.115 42.571 1.00 59.12 368 ASP A N 1
ATOM 3015 C CA . ASP A 1 368 ? 12.251 -2.547 43.025 1.00 59.12 368 ASP A CA 1
ATOM 3016 C C . ASP A 1 368 ? 12.840 -1.507 42.042 1.00 59.12 368 ASP A C 1
ATOM 3018 O O . ASP A 1 368 ? 13.878 -1.697 41.398 1.00 59.12 368 ASP A O 1
ATOM 3022 N N . TRP A 1 369 ? 12.129 -0.405 41.845 1.00 69.19 369 TRP A N 1
ATOM 3023 C CA . TRP A 1 369 ? 12.325 0.563 40.778 1.00 69.19 369 TRP A CA 1
ATOM 3024 C C . TRP A 1 369 ? 13.569 1.404 41.043 1.00 69.19 369 TRP A C 1
ATOM 3026 O O . TRP A 1 369 ? 14.222 1.855 40.101 1.00 69.19 369 TRP A O 1
ATOM 3036 N N . GLN A 1 370 ? 13.956 1.517 42.314 1.00 61.88 370 GLN A N 1
ATOM 3037 C CA . GLN A 1 370 ? 15.187 2.149 42.764 1.00 61.88 370 GLN A CA 1
ATOM 3038 C C . GLN A 1 370 ? 16.457 1.461 42.243 1.00 61.88 370 GLN A C 1
ATOM 3040 O O . GLN A 1 370 ? 17.472 2.126 42.041 1.00 61.88 370 GLN A O 1
ATOM 3045 N N . ASN A 1 371 ? 16.393 0.159 41.952 1.00 61.94 371 ASN A N 1
ATOM 3046 C CA . ASN A 1 371 ? 17.524 -0.620 41.440 1.00 61.94 371 ASN A CA 1
ATOM 3047 C C . ASN A 1 371 ? 17.509 -0.757 39.908 1.00 61.94 371 ASN A C 1
ATOM 3049 O O . ASN A 1 371 ? 18.373 -1.413 39.327 1.00 61.94 371 ASN A O 1
ATOM 3053 N N . ARG A 1 372 ? 16.516 -0.163 39.228 1.00 69.75 372 ARG A N 1
ATOM 3054 C CA . ARG A 1 372 ? 16.337 -0.260 37.774 1.00 69.75 372 ARG A CA 1
ATOM 3055 C C . ARG A 1 372 ? 16.478 1.106 37.111 1.00 69.75 372 ARG A C 1
ATOM 3057 O O . ARG A 1 372 ? 15.509 1.860 37.005 1.00 69.75 372 ARG A O 1
ATOM 3064 N N . ASP A 1 373 ? 17.652 1.365 36.536 1.00 62.53 373 ASP A N 1
ATOM 3065 C CA . ASP A 1 373 ? 17.938 2.593 35.773 1.00 62.53 373 ASP A CA 1
ATOM 3066 C C . ASP A 1 373 ? 16.910 2.862 34.663 1.00 62.53 373 ASP A C 1
ATOM 3068 O O . ASP A 1 373 ? 16.538 4.007 34.397 1.00 62.53 373 ASP A O 1
ATOM 3072 N N . SER A 1 374 ? 16.376 1.800 34.052 1.00 64.62 374 SER A N 1
ATOM 3073 C CA . SER A 1 374 ? 15.343 1.890 33.017 1.00 64.62 374 SER A CA 1
ATOM 3074 C C . SER A 1 374 ? 13.998 2.414 33.537 1.00 64.62 374 SER A C 1
ATOM 3076 O O . SER A 1 374 ? 13.293 3.110 32.804 1.00 64.62 374 SER A O 1
ATOM 3078 N N . VAL A 1 375 ? 13.636 2.127 34.791 1.00 69.19 375 VAL A N 1
ATOM 3079 C CA . VAL A 1 375 ? 12.393 2.613 35.413 1.00 69.19 375 VAL A CA 1
ATOM 3080 C C . VAL A 1 375 ? 12.571 4.053 35.891 1.00 69.19 375 VAL A C 1
ATOM 3082 O O . VAL A 1 375 ? 11.703 4.885 35.625 1.00 69.19 375 VAL A O 1
ATOM 3085 N N . LYS A 1 376 ? 13.736 4.397 36.462 1.00 69.75 376 LYS A N 1
ATOM 3086 C CA . LYS A 1 376 ? 14.086 5.790 36.797 1.00 69.75 376 LYS A CA 1
ATOM 3087 C C . LYS A 1 376 ? 14.071 6.694 35.567 1.00 69.75 376 LYS A C 1
ATOM 3089 O O . LYS A 1 376 ? 13.503 7.783 35.609 1.00 69.75 376 LYS A O 1
ATOM 3094 N N . ALA A 1 377 ? 14.634 6.235 34.447 1.00 68.31 377 ALA A N 1
ATOM 3095 C CA . ALA A 1 377 ? 14.609 6.974 33.187 1.00 68.31 377 ALA A CA 1
ATOM 3096 C C . ALA A 1 377 ? 13.174 7.208 32.679 1.00 68.31 377 ALA A C 1
ATOM 3098 O O . ALA A 1 377 ? 12.843 8.320 32.264 1.00 68.31 377 ALA A O 1
ATOM 3099 N N . LYS A 1 378 ? 12.297 6.197 32.773 1.00 71.56 378 LYS A N 1
ATOM 3100 C CA . LYS A 1 378 ? 10.874 6.326 32.417 1.00 71.56 378 LYS A CA 1
ATOM 3101 C C . LYS A 1 378 ? 10.136 7.315 33.323 1.00 71.56 378 LYS A C 1
ATOM 3103 O O . LYS A 1 378 ? 9.452 8.196 32.807 1.00 71.56 378 LYS A O 1
ATOM 3108 N N . LEU A 1 379 ? 10.324 7.235 34.641 1.00 74.94 379 LEU A N 1
ATOM 3109 C CA . LEU A 1 379 ? 9.724 8.170 35.600 1.00 74.94 379 LEU A CA 1
ATOM 3110 C C . LEU A 1 379 ? 10.177 9.616 35.357 1.00 74.94 379 LEU A C 1
ATOM 3112 O O . LEU A 1 379 ? 9.345 10.522 35.335 1.00 74.94 379 LEU A O 1
ATOM 3116 N N . ARG A 1 380 ? 11.468 9.839 35.067 1.00 75.38 380 ARG A N 1
ATOM 3117 C CA . ARG A 1 380 ? 11.989 11.166 34.687 1.00 75.38 380 ARG A CA 1
ATOM 3118 C C . ARG A 1 380 ? 11.277 11.732 33.462 1.00 75.38 380 ARG A C 1
ATOM 3120 O O . ARG A 1 380 ? 10.911 12.905 33.460 1.00 75.38 380 ARG A O 1
ATOM 3127 N N . ILE A 1 381 ? 11.063 10.912 32.432 1.00 73.06 381 ILE A N 1
ATOM 3128 C CA . ILE A 1 381 ? 10.371 11.326 31.203 1.00 73.06 381 ILE A CA 1
ATOM 3129 C C . ILE A 1 381 ? 8.906 11.673 31.493 1.00 73.06 381 ILE A C 1
ATOM 3131 O O . ILE A 1 381 ? 8.415 12.692 31.004 1.00 73.06 381 ILE A O 1
ATOM 3135 N N . ILE A 1 382 ? 8.221 10.871 32.313 1.00 73.44 382 ILE A N 1
ATOM 3136 C CA . ILE A 1 382 ? 6.827 11.114 32.708 1.00 73.44 382 ILE A CA 1
ATOM 3137 C C . ILE A 1 382 ? 6.717 12.455 33.440 1.00 73.44 382 ILE A C 1
ATOM 3139 O O . ILE A 1 382 ? 5.996 13.340 32.976 1.00 73.44 382 ILE A O 1
ATOM 3143 N N . ILE A 1 383 ? 7.497 12.662 34.505 1.00 75.75 383 ILE A N 1
ATOM 3144 C CA . ILE A 1 383 ? 7.477 13.910 35.285 1.00 75.75 383 ILE A CA 1
ATOM 3145 C C . ILE A 1 383 ? 7.831 15.109 34.386 1.00 75.75 383 ILE A C 1
ATOM 3147 O O . ILE A 1 383 ? 7.138 16.128 34.404 1.00 75.75 383 ILE A O 1
ATOM 3151 N N . LYS A 1 384 ? 8.840 14.978 33.510 1.00 75.19 384 LYS A N 1
ATOM 3152 C CA . LYS A 1 384 ? 9.228 16.025 32.547 1.00 75.19 384 LYS A CA 1
ATOM 3153 C C . LYS A 1 384 ? 8.089 16.405 31.597 1.00 75.19 384 LYS A C 1
ATOM 3155 O O . LYS A 1 384 ? 7.917 17.589 31.301 1.00 75.19 384 LYS A O 1
ATOM 3160 N N . ASN A 1 385 ? 7.297 15.436 31.139 1.00 72.62 385 ASN A N 1
ATOM 3161 C CA . ASN A 1 385 ? 6.149 15.678 30.263 1.00 72.62 385 ASN A CA 1
ATOM 3162 C C . ASN A 1 385 ? 5.013 16.416 30.983 1.00 72.62 385 ASN A C 1
ATOM 3164 O O . ASN A 1 385 ? 4.445 17.349 30.410 1.00 72.62 385 ASN A O 1
ATOM 3168 N N . TYR A 1 386 ? 4.720 16.057 32.235 1.00 72.00 386 TYR A N 1
ATOM 3169 C CA . TYR A 1 386 ? 3.737 16.766 33.062 1.00 72.00 386 TYR A CA 1
ATOM 3170 C C . TYR A 1 386 ? 4.169 18.215 33.337 1.00 72.00 386 TYR A C 1
ATOM 3172 O O . TYR A 1 386 ? 3.394 19.142 33.102 1.00 72.00 386 TYR A O 1
ATOM 3180 N N . LEU A 1 387 ? 5.436 18.441 33.704 1.00 72.19 387 LEU A N 1
ATOM 3181 C CA . LEU A 1 387 ? 5.976 19.789 33.926 1.00 72.19 387 LEU A CA 1
ATOM 3182 C C . LEU A 1 387 ? 6.039 20.632 32.640 1.00 72.19 387 LEU A C 1
ATOM 3184 O O . LEU A 1 387 ? 5.850 21.849 32.681 1.00 72.19 387 LEU A O 1
ATOM 3188 N N . ARG A 1 388 ? 6.272 20.000 31.480 1.00 70.62 388 ARG A N 1
ATOM 3189 C CA . ARG A 1 388 ? 6.223 20.669 30.170 1.00 70.62 388 ARG A CA 1
ATOM 3190 C C . ARG A 1 388 ? 4.809 21.118 29.818 1.00 70.62 388 ARG A C 1
ATOM 3192 O O . ARG A 1 388 ? 4.647 22.259 29.396 1.00 70.62 388 ARG A O 1
ATOM 3199 N N . LYS A 1 389 ? 3.804 20.256 30.008 1.00 68.56 389 LYS A N 1
ATOM 3200 C CA . LYS A 1 389 ? 2.385 20.601 29.800 1.00 68.56 389 LYS A CA 1
ATOM 3201 C C . LYS A 1 389 ? 1.924 21.717 30.742 1.00 68.56 389 LYS A C 1
ATOM 3203 O O . LYS A 1 389 ? 1.123 22.553 30.345 1.00 68.56 389 LYS A O 1
ATOM 3208 N N . ALA A 1 390 ? 2.477 21.753 31.950 1.00 67.25 390 ALA A N 1
ATOM 3209 C CA . ALA A 1 390 ? 2.220 22.779 32.952 1.00 67.25 390 ALA A CA 1
ATOM 3210 C C . ALA A 1 390 ? 2.973 24.110 32.725 1.00 67.25 390 ALA A C 1
ATOM 3212 O O . ALA A 1 390 ? 2.721 25.071 33.443 1.00 67.25 390 ALA A O 1
ATOM 3213 N N . GLY A 1 391 ? 3.877 24.199 31.739 1.00 65.94 391 GLY A N 1
ATOM 3214 C CA . GLY A 1 391 ? 4.550 25.454 31.376 1.00 65.94 391 GLY A CA 1
ATOM 3215 C C . GLY A 1 391 ? 5.782 25.827 32.215 1.00 65.94 391 GLY A C 1
ATOM 3216 O O . GLY A 1 391 ? 6.263 26.951 32.107 1.00 65.94 391 GLY A O 1
ATOM 3217 N N . TYR A 1 392 ? 6.341 24.908 33.010 1.00 69.81 392 TYR A N 1
ATOM 3218 C CA . TYR A 1 392 ? 7.542 25.178 33.820 1.00 69.81 392 TYR A CA 1
ATOM 3219 C C . TYR A 1 392 ? 8.772 25.481 32.939 1.00 69.81 392 TYR A C 1
ATOM 3221 O O . TYR A 1 392 ? 8.921 24.825 31.908 1.00 69.81 392 TYR A O 1
ATOM 3229 N N . PRO A 1 393 ? 9.687 26.396 33.307 1.00 69.69 393 PRO A N 1
ATOM 3230 C CA . PRO A 1 393 ? 10.921 26.646 32.554 1.00 69.69 393 PRO A CA 1
ATOM 3231 C C . PRO A 1 393 ? 11.906 25.473 32.664 1.00 69.69 393 PRO A C 1
ATOM 3233 O O . PRO A 1 393 ? 11.953 24.783 33.679 1.00 69.69 393 PRO A O 1
ATOM 3236 N N . GLU A 1 394 ? 12.709 25.245 31.621 1.00 68.38 394 GLU A N 1
ATOM 3237 C CA . GLU A 1 394 ? 13.609 24.083 31.516 1.00 68.38 394 GLU A CA 1
ATOM 3238 C C . GLU A 1 394 ? 14.604 23.981 32.683 1.00 68.38 394 GLU A C 1
ATOM 3240 O O . GLU A 1 394 ? 14.765 22.901 33.245 1.00 68.38 394 GLU 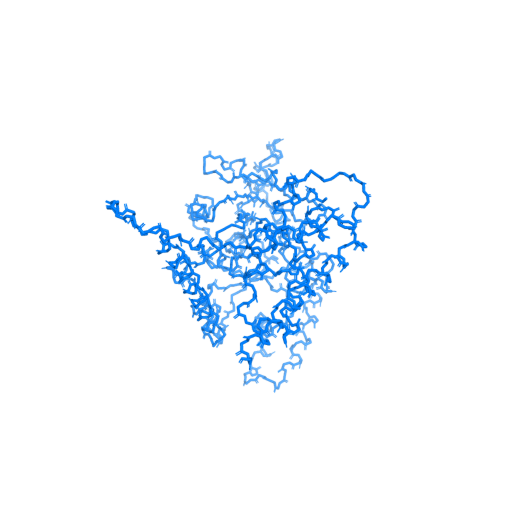A O 1
ATOM 3245 N N . SER A 1 395 ? 15.144 25.114 33.142 1.00 68.19 395 SER A N 1
ATOM 3246 C CA . SER A 1 395 ? 16.045 25.200 34.302 1.00 68.19 395 SER A CA 1
ATOM 3247 C C . SER A 1 395 ? 15.407 24.784 35.634 1.00 68.19 395 SER A C 1
ATOM 3249 O O . SER A 1 395 ? 16.116 24.372 36.549 1.00 68.19 395 SER A O 1
ATOM 3251 N N . ALA A 1 396 ? 14.079 24.876 35.763 1.00 66.50 396 ALA A N 1
ATOM 3252 C CA . ALA A 1 396 ? 13.351 24.449 36.957 1.00 66.50 396 ALA A CA 1
ATOM 3253 C C . ALA A 1 396 ? 12.912 22.980 36.879 1.00 66.50 396 ALA A C 1
ATOM 3255 O O . ALA A 1 396 ? 12.811 22.323 37.913 1.00 66.50 396 ALA A O 1
ATOM 3256 N N . ARG A 1 397 ? 12.664 22.448 35.672 1.00 71.62 397 ARG A N 1
ATOM 3257 C CA . ARG A 1 397 ? 12.152 21.078 35.488 1.00 71.62 397 ARG A CA 1
ATOM 3258 C C . ARG A 1 397 ? 13.116 20.030 36.024 1.00 71.62 397 ARG A C 1
ATOM 3260 O O . ARG A 1 397 ? 12.677 19.134 36.735 1.00 71.62 397 ARG A O 1
ATOM 3267 N N . ASP A 1 398 ? 14.404 20.153 35.719 1.00 72.19 398 ASP A N 1
ATOM 3268 C CA . ASP A 1 398 ? 15.391 19.142 36.111 1.00 72.19 398 ASP A CA 1
ATOM 3269 C C . ASP A 1 398 ? 15.589 19.097 37.639 1.00 72.19 398 ASP A C 1
ATOM 3271 O O . ASP A 1 398 ? 15.677 18.012 38.217 1.00 72.19 398 ASP A O 1
ATOM 3275 N N . ASN A 1 399 ? 15.523 20.253 38.311 1.00 71.44 399 ASN A N 1
ATOM 3276 C CA . ASN A 1 399 ? 15.547 20.336 39.775 1.00 71.44 399 ASN A CA 1
ATOM 3277 C C . ASN A 1 399 ? 14.292 19.716 40.411 1.00 71.44 399 ASN A C 1
ATOM 3279 O O . ASN A 1 399 ? 14.403 18.947 41.362 1.00 71.44 399 ASN A O 1
ATOM 3283 N N . ILE A 1 400 ? 13.099 19.995 39.867 1.00 71.88 400 ILE A N 1
ATOM 3284 C CA . ILE A 1 400 ? 11.838 19.415 40.365 1.00 71.88 400 ILE A CA 1
ATOM 3285 C C . ILE A 1 400 ? 11.839 17.892 40.203 1.00 71.88 400 ILE A C 1
ATOM 3287 O O . ILE A 1 400 ? 11.475 17.172 41.128 1.00 71.88 400 ILE A O 1
ATOM 3291 N N . ILE A 1 401 ? 12.271 17.394 39.041 1.00 77.44 401 ILE A N 1
ATOM 3292 C CA . ILE A 1 401 ? 12.348 15.955 38.766 1.00 77.44 401 ILE A CA 1
ATOM 3293 C C . ILE A 1 401 ? 13.285 15.272 39.766 1.00 77.44 401 ILE A C 1
ATOM 3295 O O . ILE A 1 401 ? 12.936 14.220 40.297 1.00 77.44 401 ILE A O 1
ATOM 3299 N N . SER A 1 402 ? 14.451 15.867 40.036 1.00 75.50 402 SER A N 1
ATOM 3300 C CA . SER A 1 402 ? 15.406 15.311 40.996 1.00 75.50 402 SER A CA 1
ATOM 3301 C C . SER A 1 402 ? 14.836 15.270 42.415 1.00 75.50 402 SER A C 1
ATOM 3303 O O . SER A 1 402 ? 14.963 14.244 43.074 1.00 75.50 402 SER A O 1
ATOM 3305 N N . ASN A 1 403 ? 14.165 16.339 42.855 1.00 72.56 403 ASN A N 1
ATOM 3306 C CA . ASN A 1 403 ? 13.597 16.438 44.204 1.00 72.56 403 ASN A CA 1
ATOM 3307 C C . ASN A 1 403 ? 12.431 15.463 44.432 1.00 72.56 403 ASN A C 1
ATOM 3309 O O . ASN A 1 403 ? 12.334 14.850 45.493 1.00 72.56 403 ASN A O 1
ATOM 3313 N N . ILE A 1 404 ? 11.561 15.293 43.430 1.00 75.31 404 ILE A N 1
ATOM 3314 C CA . ILE A 1 404 ? 10.442 14.343 43.507 1.00 75.31 404 ILE A CA 1
ATOM 3315 C C . ILE A 1 404 ? 10.971 12.907 43.566 1.00 75.31 404 ILE A C 1
ATOM 3317 O O . ILE A 1 404 ? 10.496 12.111 44.369 1.00 75.31 404 ILE A O 1
ATOM 3321 N N . LEU A 1 405 ? 11.972 12.563 42.749 1.00 75.88 405 LEU A N 1
ATOM 3322 C CA . LEU A 1 405 ? 12.546 11.217 42.767 1.00 75.88 405 LEU A CA 1
ATOM 3323 C C . LEU A 1 405 ? 13.285 10.924 44.073 1.00 75.88 405 LEU A C 1
ATOM 3325 O O . LEU A 1 405 ? 13.069 9.859 44.643 1.00 75.88 405 LEU A O 1
ATOM 3329 N N . SER A 1 406 ? 14.075 11.872 44.586 1.00 73.25 406 SER A N 1
ATOM 3330 C CA . SER A 1 406 ? 14.787 11.689 45.854 1.00 73.25 406 SER A CA 1
ATOM 3331 C C . SER A 1 406 ? 13.834 11.545 47.042 1.00 73.25 406 SER A C 1
ATOM 3333 O O . SER A 1 406 ? 14.110 10.778 47.958 1.00 73.25 406 SER A O 1
ATOM 3335 N N . PHE A 1 407 ? 12.695 12.250 47.030 1.00 74.88 407 PHE A N 1
ATOM 3336 C CA . PHE A 1 407 ? 11.656 12.109 48.054 1.00 74.88 407 PHE A CA 1
ATOM 3337 C C . PHE A 1 407 ? 11.094 10.685 48.115 1.00 74.88 407 PHE A C 1
ATOM 3339 O O . PHE A 1 407 ? 10.921 10.131 49.200 1.00 74.88 407 PHE A O 1
ATOM 3346 N N . TYR A 1 408 ? 10.827 10.084 46.956 1.00 70.94 408 TYR A N 1
ATOM 3347 C CA . TYR A 1 408 ? 10.300 8.725 46.899 1.00 70.94 408 TYR A CA 1
ATOM 3348 C C . TYR A 1 408 ? 11.357 7.654 47.193 1.00 70.94 408 TYR A C 1
ATOM 3350 O O . TYR A 1 408 ? 11.002 6.643 47.792 1.00 70.94 408 TYR A O 1
ATOM 3358 N N . GLU A 1 409 ? 12.628 7.890 46.851 1.00 72.31 409 GLU A N 1
ATOM 3359 C CA . GLU A 1 409 ? 13.746 7.010 47.232 1.00 72.31 409 GLU A CA 1
ATOM 3360 C C . GLU A 1 409 ? 13.917 6.959 48.765 1.00 72.31 409 GLU A C 1
ATOM 3362 O O . GLU A 1 409 ? 13.779 5.896 49.366 1.00 72.31 409 GLU A O 1
ATOM 3367 N N . LEU A 1 410 ? 14.061 8.120 49.421 1.00 68.75 410 LEU A N 1
ATOM 3368 C CA . LEU A 1 410 ? 14.229 8.232 50.882 1.00 68.75 410 LEU A CA 1
ATOM 3369 C C . LEU A 1 410 ? 13.076 7.612 51.684 1.00 68.75 410 LEU A C 1
ATOM 3371 O O . LEU A 1 410 ? 13.264 7.114 52.792 1.00 68.75 410 LEU A O 1
ATOM 3375 N N . ARG A 1 411 ? 11.853 7.684 51.156 1.00 69.19 411 ARG A N 1
ATOM 3376 C CA . ARG A 1 411 ? 10.665 7.193 51.854 1.00 69.19 411 ARG A CA 1
ATOM 3377 C C . ARG A 1 411 ? 10.569 5.673 51.847 1.00 69.19 411 ARG A C 1
ATOM 3379 O O . ARG A 1 411 ? 10.155 5.092 52.846 1.00 69.19 411 ARG A O 1
ATOM 3386 N N . GLU A 1 412 ? 10.895 5.049 50.725 1.00 66.12 412 GLU A N 1
ATOM 3387 C CA . GLU A 1 412 ? 10.922 3.592 50.620 1.00 66.12 412 GLU A CA 1
ATOM 3388 C C . GLU A 1 412 ? 12.107 3.008 51.401 1.00 66.12 412 GLU A C 1
ATOM 3390 O O . GLU A 1 412 ? 11.910 1.998 52.069 1.00 66.12 412 GLU A O 1
ATOM 3395 N N . ASP A 1 413 ? 13.260 3.691 51.446 1.00 62.66 413 ASP A N 1
ATOM 3396 C CA . ASP A 1 413 ? 14.396 3.306 52.302 1.00 62.66 413 ASP A CA 1
ATOM 3397 C C . ASP A 1 413 ? 13.996 3.269 53.789 1.00 62.66 413 ASP A C 1
ATOM 3399 O O . ASP A 1 413 ? 14.202 2.261 54.465 1.00 62.66 413 ASP A O 1
ATOM 3403 N N . MET A 1 414 ? 13.303 4.305 54.286 1.00 61.44 414 MET A N 1
ATOM 3404 C CA . MET A 1 414 ? 12.777 4.316 55.662 1.00 61.44 414 MET A CA 1
ATOM 3405 C C . MET A 1 414 ? 11.708 3.237 55.911 1.00 61.44 414 MET A C 1
ATOM 3407 O O . MET A 1 414 ? 11.583 2.730 57.023 1.00 61.44 414 MET A O 1
ATOM 3411 N N . GLN A 1 415 ? 10.910 2.875 54.900 1.00 61.88 415 GLN A N 1
ATOM 3412 C CA . GLN A 1 415 ? 9.921 1.794 55.018 1.00 61.88 415 GLN A CA 1
ATOM 3413 C C . GLN A 1 415 ? 10.554 0.398 54.989 1.00 61.88 415 GLN A C 1
ATOM 3415 O O . GLN A 1 415 ? 9.952 -0.542 55.514 1.00 61.88 415 GLN A O 1
ATOM 3420 N N . GLN A 1 416 ? 11.726 0.260 54.368 1.00 59.06 416 GLN A N 1
ATOM 3421 C CA . GLN A 1 416 ? 12.516 -0.965 54.342 1.00 59.06 416 GLN A CA 1
ATOM 3422 C C . GLN A 1 416 ? 13.222 -1.168 55.693 1.00 59.06 416 GLN A C 1
ATOM 3424 O O . GLN A 1 416 ? 13.078 -2.232 56.288 1.00 59.06 416 GLN A O 1
ATOM 3429 N N . GLU A 1 417 ? 13.860 -0.124 56.239 1.00 55.34 417 GLU A N 1
ATOM 3430 C CA . GLU A 1 417 ? 14.506 -0.159 57.565 1.00 55.34 417 GLU A CA 1
ATOM 3431 C C . GLU A 1 417 ? 13.511 -0.497 58.691 1.00 55.34 417 GLU A C 1
ATOM 3433 O O . GLU A 1 417 ? 13.809 -1.318 59.551 1.00 55.34 417 GLU A O 1
ATOM 3438 N N . MET A 1 418 ? 12.283 0.035 58.643 1.00 53.31 418 MET A N 1
ATOM 3439 C CA . MET A 1 418 ? 11.221 -0.281 59.616 1.00 53.31 418 MET A CA 1
ATOM 3440 C C . MET A 1 418 ? 10.627 -1.698 59.502 1.00 53.31 418 MET A C 1
ATOM 3442 O O . MET A 1 418 ? 9.831 -2.088 60.356 1.00 53.31 418 MET A O 1
ATOM 3446 N N . LYS A 1 419 ? 10.910 -2.437 58.422 1.00 53.75 419 LYS A N 1
ATOM 3447 C CA . LYS A 1 419 ? 10.480 -3.839 58.248 1.00 53.75 419 LYS A CA 1
ATOM 3448 C C . LYS A 1 419 ? 11.557 -4.841 58.659 1.00 53.75 419 LYS A C 1
ATOM 3450 O O . LYS A 1 419 ? 11.218 -6.005 58.871 1.00 53.75 419 LYS A O 1
ATOM 3455 N N . ASP A 1 420 ? 12.807 -4.389 58.716 1.00 50.72 420 ASP A N 1
ATOM 3456 C CA . ASP A 1 420 ? 13.974 -5.195 59.070 1.00 50.72 420 ASP A CA 1
ATOM 3457 C C . ASP A 1 420 ? 14.350 -5.079 60.570 1.00 50.72 420 ASP A C 1
ATOM 3459 O O . ASP A 1 420 ? 15.121 -5.909 61.060 1.00 50.72 420 ASP A O 1
ATOM 3463 N N . GLU A 1 421 ? 13.777 -4.112 61.306 1.00 44.84 421 GLU A N 1
ATOM 3464 C CA . GLU A 1 421 ? 13.693 -4.066 62.787 1.00 44.84 421 GLU A CA 1
ATOM 3465 C C . GLU A 1 421 ? 12.482 -4.843 63.332 1.00 44.84 421 GLU A C 1
ATOM 3467 O O . GLU A 1 421 ? 12.643 -5.517 64.382 1.00 44.84 421 GLU A O 1
#

Secondary structure (DSSP, 8-state):
--HHHHHHTTSPBP-TT-GGGS-EE---SS-----EEEEESSTTHHHHHHTSTTTS-TT--EEEEEES-SS--S--GGGSTTT-SSS---HHHHHHHHHHHHHHHTTT-S-THHHH-S-HHHHHHHHHHTT---SEEEEES-HHHHHHHHHSSPPPTTS-S---EEEEEEEEHHHHHHH-TTEEEE--S--TTSHHHHTTEEEEEE-SS-HHHHHHHHHHH-HHHHHHHSSS--GGGHHHHHHTTEEEEEEES--HHHHHHHHHHTT-SHHHH--SHHHHHHHHHHHHHHHHHHHHHHHHHHHH---------------------HHHHHHHHHHHHTT--SS---HHHHHHHHHHHHHHHHHHTTS-GGG-HHHHHHHHHHHHHHHHHTT--HHHHHHHHHHHHHHHHHHHHHHHHHHH-

Radius of gyration: 29.02 Å; chains: 1; bounding box: 54×58×91 Å

Organism: Methanosarcina mazei (NCBI:txid2209)